Protein AF-A0A8N4L761-F1 (afdb_monomer_lite)

Sequence (391 aa):
MIVCNYKYKDKYMYHFHCSMVPTPDEPHQFLQIYFISSMVDQLNVRCNIQGTQQLKRRIIEQLQSFFHANNAVVNVFKRALERMPSDTHKFIIRADCTPIGEHVRRFNASTVNDVAAIIVGDPTKWRDIVVQRRSNIMPRVNETHRLYDALQYPIIYWQGQDGYDITLKMVDPVTDTIFTHLLLLLLVSINNLIDSIKSRAAMQCRYIEVFVRNNVPLLNEQQKQEYETLMQAVDNNTGGLFFLDASGATGKAIVISLILATIRSRCDIALALASSGIAATLLDGGRTAHSALKLRLNLNTIDTPTCNISRSSAMGKLLMQCKLIVWDECTMAHKKSLEVLNFTLKNLRRNNNIFDGLMILLAGDFRKTLPVIPRETPADELNACLKASSV

Secondary structure (DSSP, 8-state):
--S-EEEEETTEEEEE---SSPPTTPPP-GGGGGSSSSHHHHHHHHHTSTT-TTS-HHHHHHHHHHHHHH-HHHHHHHHHHHH--STT-EEEE-TTSPPTT--SSS---------EEEESSPPPPTT-EEEESS-S--PBPPTTSTTHHHHH-TTTTTT------TT-EEEPTTT--EEEHHHHHHHHHHHHHHHHHHHHHHHHHHHHHHHHHHHGGGS-HHHHHHHHHHHHHHHTT--EEEEEE--TTS-HHHHHHHHHHHHHHTT-EEEEEESSHHHHHTSTT-EEHHHHHT--S-GGG-SS---S--TTSHHHHHHHHEEEEEEETGGGS-HHHHHHHHHHHHHHHT--SGGGG-EEEEEE-TTT-PPP-TT--HHHHHHHSGGG---

pLDDT: mean 75.73, std 13.58, range [29.58, 95.5]

Foldseek 3Di:
DAFWDWDDDPNDTFTWGAACDDDPPDDQDGNVLLAPPDPVSSLVVVCPDPPNVPPDSVVSSVLSVLLVVAAPNSVQSNVVQVPDPDQQKKKKQDLPDDFDPDDPDDDDDDPDPGPIDIDHDDDDDPQIDIHTNHDPDTDTHDPQRQLPCCRVPCVVVVNSGGDDHQPDFDADPVPRDTDGVVVVVVVVVVVVVVVVVVVVLVVVLVVLVVLLVVCLVVDDPVLNVVLVVLVVCLVVLQADEAEAADDPPRCLLVSVQNSCSVCVNVVAQEAAEECDPVSQVSHDNGDHLCVLQVFDPCLPPDPQGARPDDCPDPSLVSLQRHQEYEYEQCQQAFLSSLVNQQVHQCVSNVHDPRSNSHHYYYYHHNVPDHHDDPPDDPVVSVCRGNVVHPD

Radius of gyration: 37.74 Å; chains: 1; bounding box: 96×52×82 Å

Structure (mmCIF, N/CA/C/O backbone):
data_AF-A0A8N4L761-F1
#
_entry.id   AF-A0A8N4L761-F1
#
loop_
_atom_site.group_PDB
_atom_site.id
_atom_site.type_symbol
_atom_site.label_atom_id
_atom_site.label_alt_id
_atom_site.label_comp_id
_atom_site.label_asym_id
_atom_site.label_entity_id
_atom_site.label_seq_id
_atom_site.pdbx_PDB_ins_code
_atom_site.Cartn_x
_atom_site.Cartn_y
_atom_site.Cartn_z
_atom_site.occupancy
_atom_site.B_iso_or_equiv
_atom_site.auth_seq_id
_atom_site.auth_comp_id
_atom_site.auth_asym_id
_atom_site.auth_atom_id
_atom_site.pdbx_PDB_model_num
ATOM 1 N N . MET A 1 1 ? 41.581 9.798 -32.853 1.00 45.69 1 MET A N 1
ATOM 2 C CA . MET A 1 1 ? 41.684 8.781 -31.808 1.00 45.69 1 MET A CA 1
ATOM 3 C C . MET A 1 1 ? 40.366 8.017 -31.807 1.00 45.69 1 MET A C 1
ATOM 5 O O . MET A 1 1 ? 39.391 8.574 -31.339 1.00 45.69 1 MET A O 1
ATOM 9 N N . ILE A 1 2 ? 40.195 7.019 -32.687 1.00 53.00 2 ILE A N 1
ATOM 10 C CA . ILE A 1 2 ? 40.454 5.573 -32.460 1.00 53.00 2 ILE A CA 1
ATOM 11 C C . ILE A 1 2 ? 39.492 5.080 -31.355 1.00 53.00 2 ILE A C 1
ATOM 13 O O . ILE A 1 2 ? 39.836 5.228 -30.203 1.00 53.00 2 ILE A O 1
ATOM 17 N N . VAL A 1 3 ? 38.270 4.571 -31.540 1.00 52.78 3 VAL A N 1
ATOM 18 C CA . VAL A 1 3 ? 37.641 3.800 -32.641 1.00 52.78 3 VAL A CA 1
ATOM 19 C C . VAL A 1 3 ? 36.113 3.983 -32.685 1.00 52.78 3 VAL A C 1
ATOM 21 O O . VAL A 1 3 ? 35.474 3.465 -33.594 1.00 52.78 3 VAL A O 1
ATOM 24 N N . CYS A 1 4 ? 35.487 4.702 -31.752 1.00 53.19 4 CYS A N 1
ATOM 25 C CA . CYS A 1 4 ? 34.028 4.647 -31.629 1.00 53.19 4 CYS A CA 1
ATOM 26 C C . CYS A 1 4 ? 33.322 5.941 -32.030 1.00 53.19 4 CYS A C 1
ATOM 28 O O . CYS A 1 4 ? 33.697 7.041 -31.629 1.00 53.19 4 CYS A O 1
ATOM 30 N N . ASN A 1 5 ? 32.247 5.760 -32.785 1.00 54.28 5 ASN A N 1
ATOM 31 C CA . ASN A 1 5 ? 31.173 6.717 -32.944 1.00 54.28 5 ASN A CA 1
ATOM 32 C C . ASN A 1 5 ? 30.267 6.711 -31.730 1.00 54.28 5 ASN A C 1
ATOM 34 O O . ASN A 1 5 ? 29.919 5.651 -31.209 1.00 54.28 5 ASN A O 1
ATOM 38 N N . TYR A 1 6 ? 29.809 7.901 -31.372 1.00 53.41 6 TYR A N 1
ATOM 39 C CA . TYR A 1 6 ? 28.785 8.100 -30.366 1.00 53.41 6 TYR A CA 1
ATOM 40 C C . TYR A 1 6 ? 27.486 8.402 -31.092 1.00 53.41 6 TYR A C 1
ATOM 42 O O . TYR A 1 6 ? 27.398 9.375 -31.841 1.00 53.41 6 TYR A O 1
ATOM 50 N N . LYS A 1 7 ? 26.470 7.567 -30.886 1.00 50.34 7 LYS A N 1
ATOM 51 C CA . LYS A 1 7 ? 25.112 7.897 -31.313 1.00 50.34 7 LYS A CA 1
ATOM 52 C C . LYS A 1 7 ? 24.269 8.123 -30.074 1.00 50.34 7 LYS A C 1
ATOM 54 O O . LYS A 1 7 ? 24.154 7.238 -29.227 1.00 50.34 7 LYS A O 1
ATOM 59 N N . TYR A 1 8 ? 23.687 9.312 -29.985 1.00 46.25 8 TYR A N 1
ATOM 60 C CA . TYR A 1 8 ? 22.714 9.622 -28.953 1.00 46.25 8 TYR A CA 1
ATOM 61 C C . TYR A 1 8 ? 21.367 9.031 -29.370 1.00 46.25 8 TYR A C 1
ATOM 63 O O . TYR A 1 8 ? 20.852 9.347 -30.445 1.00 46.25 8 TYR A O 1
ATOM 71 N N . LYS A 1 9 ? 20.818 8.132 -28.557 1.00 44.06 9 LYS A N 1
ATOM 72 C CA . LYS A 1 9 ? 19.493 7.550 -28.779 1.00 44.06 9 LYS A CA 1
ATOM 73 C C . LYS A 1 9 ? 18.812 7.386 -27.423 1.00 44.06 9 LYS A C 1
ATOM 75 O O . LYS A 1 9 ? 19.434 6.907 -26.484 1.00 44.06 9 LYS A O 1
ATOM 80 N N . ASP A 1 10 ? 17.564 7.829 -27.307 1.00 45.94 10 ASP A N 1
ATOM 81 C CA . ASP A 1 10 ? 16.734 7.632 -26.109 1.00 45.94 10 ASP A CA 1
ATOM 82 C C . ASP A 1 10 ? 17.380 8.106 -24.786 1.00 45.94 10 ASP A C 1
ATOM 84 O O . ASP A 1 10 ? 17.211 7.476 -23.749 1.00 45.94 10 ASP A O 1
ATOM 88 N N . LYS A 1 11 ? 18.110 9.235 -24.808 1.00 42.66 11 LYS A N 1
ATOM 89 C CA . LYS A 1 11 ? 18.871 9.813 -23.672 1.00 42.66 11 LYS A CA 1
ATOM 90 C C . LYS A 1 11 ? 20.122 9.039 -23.224 1.00 42.66 11 LYS A C 1
ATOM 92 O O . LYS A 1 11 ? 20.749 9.438 -22.244 1.00 42.66 11 LYS A O 1
ATOM 97 N N . TYR A 1 12 ? 20.536 8.006 -23.956 1.00 43.50 12 TYR A N 1
ATOM 98 C CA . TYR A 1 12 ? 21.760 7.248 -23.687 1.00 43.50 12 TYR A CA 1
ATOM 99 C C . TYR A 1 12 ? 22.780 7.402 -24.822 1.00 43.50 12 TYR A C 1
ATOM 101 O O . TYR A 1 12 ? 22.433 7.552 -25.999 1.00 43.50 12 TYR A O 1
ATOM 109 N N . MET A 1 13 ? 24.062 7.386 -24.451 1.00 55.41 13 MET A N 1
ATOM 110 C CA . MET A 1 13 ? 25.186 7.457 -25.379 1.00 55.41 13 MET A CA 1
ATOM 111 C C . MET A 1 13 ? 25.665 6.042 -25.690 1.00 55.41 13 MET A C 1
ATOM 113 O O . MET A 1 13 ? 26.119 5.330 -24.802 1.00 55.41 13 MET A O 1
ATOM 117 N N . TYR A 1 14 ? 25.563 5.637 -26.952 1.00 62.12 14 TYR A N 1
ATOM 118 C CA . TYR A 1 14 ? 25.973 4.308 -27.395 1.00 62.12 14 TYR A CA 1
ATOM 119 C C . TYR A 1 14 ? 27.232 4.378 -28.251 1.00 62.12 14 TYR A C 1
ATOM 121 O O . TYR A 1 14 ? 27.342 5.245 -29.122 1.00 62.12 14 TYR A O 1
ATOM 129 N N . HIS A 1 15 ? 28.135 3.418 -28.042 1.00 69.75 15 HIS A N 1
ATOM 130 C CA . HIS A 1 15 ? 29.368 3.280 -28.808 1.00 69.75 15 HIS A CA 1
ATOM 131 C C . HIS A 1 15 ? 29.185 2.317 -29.967 1.00 69.75 15 HIS A C 1
ATOM 133 O O . HIS A 1 15 ? 28.847 1.149 -29.781 1.00 69.75 15 HIS A O 1
ATOM 139 N N . PHE A 1 16 ? 29.453 2.803 -31.168 1.00 70.50 16 PHE A N 1
ATOM 140 C CA . PHE A 1 16 ? 29.418 2.025 -32.396 1.00 70.50 16 PHE A CA 1
ATOM 141 C C . PHE A 1 16 ? 30.752 2.141 -33.115 1.00 70.50 16 PHE A C 1
ATOM 143 O O . PHE A 1 16 ? 31.437 3.148 -32.982 1.00 70.50 16 PHE A O 1
ATOM 150 N N . HIS A 1 17 ? 31.098 1.161 -33.938 1.00 70.44 17 HIS A N 1
ATOM 151 C CA . HIS A 1 17 ? 32.223 1.293 -34.862 1.00 70.44 17 HIS A CA 1
ATOM 152 C C . HIS A 1 17 ? 31.761 1.041 -36.301 1.00 70.44 17 HIS A C 1
ATOM 154 O O . HIS A 1 17 ? 30.756 0.368 -36.532 1.00 70.44 17 HIS A O 1
ATOM 160 N N . CYS A 1 18 ? 32.447 1.654 -37.266 1.00 69.75 18 CYS A N 1
ATOM 161 C CA . CYS A 1 18 ? 32.168 1.481 -38.692 1.00 69.75 18 CYS A CA 1
ATOM 162 C C . CYS A 1 18 ? 33.034 0.365 -39.297 1.00 69.75 18 CYS A C 1
ATOM 164 O O . CYS A 1 18 ? 33.957 -0.139 -38.654 1.00 69.75 18 CYS A O 1
ATOM 166 N N . SER A 1 19 ? 32.762 0.014 -40.556 1.00 76.06 19 SER A N 1
ATOM 167 C CA . SER A 1 19 ? 33.630 -0.873 -41.332 1.00 76.06 19 SER A CA 1
ATOM 168 C C . SER A 1 19 ? 35.034 -0.291 -41.508 1.00 76.06 19 SER A C 1
ATOM 170 O O . SER A 1 19 ? 35.227 0.928 -41.482 1.00 76.06 19 SER A O 1
ATOM 172 N N . MET A 1 20 ? 36.013 -1.171 -41.723 1.00 74.50 20 MET A N 1
ATOM 173 C CA . MET A 1 20 ? 37.418 -0.786 -41.906 1.00 74.50 20 MET A CA 1
ATOM 174 C C . MET A 1 20 ? 37.689 -0.097 -43.246 1.00 74.50 20 MET A C 1
ATOM 176 O O . MET A 1 20 ? 38.601 0.720 -43.342 1.00 74.50 20 MET A O 1
ATOM 180 N N . VAL A 1 21 ? 36.898 -0.423 -44.270 1.00 77.69 21 VAL A N 1
ATOM 181 C CA . VAL A 1 21 ? 36.982 0.131 -45.625 1.00 77.69 21 VAL A CA 1
ATOM 182 C C . VAL A 1 21 ? 35.638 0.786 -45.967 1.00 77.69 21 VAL A C 1
ATOM 184 O O . VAL A 1 21 ? 34.594 0.219 -45.608 1.00 77.69 21 VAL A O 1
ATOM 187 N N . PRO A 1 22 ? 35.627 1.955 -46.637 1.00 75.19 22 PRO A N 1
ATOM 188 C CA . PRO A 1 22 ? 34.390 2.558 -47.123 1.00 75.19 22 PRO A CA 1
ATOM 189 C C . PRO A 1 22 ? 33.703 1.669 -48.167 1.00 75.19 22 PRO A C 1
ATOM 191 O O . PRO A 1 22 ? 34.326 0.802 -48.804 1.00 75.19 22 PRO A O 1
ATOM 194 N N . THR A 1 23 ? 32.401 1.885 -48.337 1.00 76.06 23 THR A N 1
ATOM 195 C CA . THR A 1 23 ? 31.693 1.363 -49.507 1.00 76.06 23 THR A CA 1
ATOM 196 C C . THR A 1 23 ? 32.191 2.097 -50.766 1.00 76.06 23 THR A C 1
ATOM 198 O O . THR A 1 23 ? 32.755 3.191 -50.654 1.00 76.06 23 THR A O 1
ATOM 201 N N . PRO A 1 24 ? 32.094 1.488 -51.964 1.00 73.69 24 PRO A N 1
ATOM 202 C CA . PRO A 1 24 ? 32.434 2.182 -53.204 1.00 73.69 24 PRO A CA 1
ATOM 203 C C . PRO A 1 24 ? 31.682 3.517 -53.300 1.00 73.69 24 PRO A C 1
ATOM 205 O O . PRO A 1 24 ? 30.498 3.569 -52.986 1.00 73.69 24 PRO A O 1
ATOM 208 N N . ASP A 1 25 ? 32.385 4.575 -53.707 1.00 72.62 25 ASP A N 1
ATOM 209 C CA . ASP A 1 25 ? 31.856 5.935 -53.906 1.00 72.62 25 ASP A CA 1
ATOM 210 C C . ASP A 1 25 ? 31.471 6.732 -52.638 1.00 72.62 25 ASP A C 1
ATOM 212 O O . ASP A 1 25 ? 31.035 7.880 -52.743 1.00 72.62 25 ASP A O 1
ATOM 216 N N . GLU A 1 26 ? 31.721 6.203 -51.432 1.00 75.00 26 GLU A N 1
ATOM 217 C CA . GLU A 1 26 ? 31.575 6.950 -50.174 1.00 75.00 26 GLU A CA 1
ATOM 218 C C . GLU A 1 26 ? 32.915 7.511 -49.648 1.00 75.00 26 GLU A C 1
ATOM 220 O O . GLU A 1 26 ? 33.962 6.859 -49.742 1.00 75.00 26 GLU A O 1
ATOM 225 N N . PRO A 1 27 ? 32.921 8.717 -49.042 1.00 72.00 27 PRO A N 1
ATOM 226 C CA . PRO A 1 27 ? 34.119 9.266 -48.417 1.00 72.00 27 PRO A CA 1
ATOM 227 C C . PRO A 1 27 ? 34.517 8.462 -47.170 1.00 72.00 27 PRO A C 1
ATOM 229 O O . PRO A 1 27 ? 33.673 7.924 -46.458 1.00 72.00 27 PRO A O 1
ATOM 232 N N . HIS A 1 28 ? 35.814 8.447 -46.854 1.00 74.56 28 HIS A N 1
ATOM 233 C CA . HIS A 1 28 ? 36.332 7.780 -45.658 1.00 74.56 28 HIS A CA 1
ATOM 234 C C . HIS A 1 28 ? 35.823 8.464 -44.385 1.00 74.56 28 HIS A C 1
ATOM 236 O O . HIS A 1 28 ? 36.022 9.666 -44.198 1.00 74.56 28 HIS A O 1
ATOM 242 N N . GLN A 1 29 ? 35.235 7.692 -43.473 1.00 70.38 29 GLN A N 1
ATOM 243 C CA . GLN A 1 29 ? 34.719 8.196 -42.201 1.00 70.38 29 GLN A CA 1
ATOM 244 C C . GLN A 1 29 ? 35.273 7.416 -41.002 1.00 70.38 29 GLN A C 1
ATOM 246 O O . GLN A 1 29 ? 35.603 6.232 -41.078 1.00 70.38 29 GLN A O 1
ATOM 251 N N . PHE A 1 30 ? 35.359 8.095 -39.857 1.00 72.06 30 PHE A N 1
ATOM 252 C CA . PHE A 1 30 ? 35.636 7.498 -38.546 1.00 72.06 30 PHE A CA 1
ATOM 253 C C . PHE A 1 30 ? 36.929 6.663 -38.493 1.00 72.06 30 PHE A C 1
ATOM 255 O O . PHE A 1 30 ? 38.025 7.216 -38.602 1.00 72.06 30 PHE A O 1
ATOM 262 N N . LEU A 1 31 ? 36.812 5.342 -38.307 1.00 70.31 31 LEU A N 1
ATOM 263 C CA . LEU A 1 31 ? 37.919 4.395 -38.218 1.00 70.31 31 LEU A CA 1
ATOM 264 C C . LEU A 1 31 ? 38.713 4.314 -39.528 1.00 70.31 31 LEU A C 1
ATOM 266 O O . LEU A 1 31 ? 39.931 4.163 -39.497 1.00 70.31 31 LEU A O 1
ATOM 270 N N . GLN A 1 32 ? 38.047 4.498 -40.668 1.00 73.88 32 GLN A N 1
ATOM 271 C CA . GLN A 1 32 ? 38.643 4.388 -42.003 1.00 73.88 32 GLN A CA 1
ATOM 272 C C . GLN A 1 32 ? 39.739 5.443 -42.216 1.00 73.88 32 GLN A C 1
ATOM 274 O O . GLN A 1 32 ? 40.747 5.176 -42.861 1.00 73.88 32 GLN A O 1
ATOM 279 N N . ILE A 1 33 ? 39.606 6.613 -41.575 1.00 73.12 33 ILE A N 1
ATOM 280 C CA . ILE A 1 33 ? 40.573 7.726 -41.619 1.00 73.12 33 ILE A CA 1
ATOM 281 C C . ILE A 1 33 ? 41.920 7.354 -40.955 1.00 73.12 33 ILE A C 1
ATOM 283 O O . ILE A 1 33 ? 42.927 8.047 -41.116 1.00 73.12 33 ILE A O 1
ATOM 287 N N . TYR A 1 34 ? 41.979 6.257 -40.196 1.00 69.56 34 TYR A N 1
ATOM 288 C CA . TYR A 1 34 ? 43.205 5.778 -39.541 1.00 69.56 34 TYR A CA 1
ATOM 289 C C . TYR A 1 34 ? 43.988 4.762 -40.369 1.00 69.56 34 TYR A C 1
ATOM 291 O O . TYR A 1 34 ? 45.125 4.445 -40.015 1.00 69.56 34 TYR A O 1
ATOM 299 N N . PHE A 1 35 ? 43.409 4.284 -41.473 1.00 68.81 35 PHE A N 1
ATOM 300 C CA . PHE A 1 35 ? 43.975 3.194 -42.266 1.00 68.81 35 PHE A CA 1
ATOM 301 C C . PHE A 1 35 ? 43.967 3.463 -43.782 1.00 68.81 35 PHE A C 1
ATOM 303 O O . PHE A 1 35 ? 44.146 2.536 -44.565 1.00 68.81 35 PHE A O 1
ATOM 310 N N . ILE A 1 36 ? 43.798 4.726 -44.201 1.00 69.50 36 ILE A N 1
ATOM 311 C CA . ILE A 1 36 ? 43.944 5.163 -45.606 1.00 69.50 36 ILE A CA 1
ATOM 312 C C . ILE A 1 36 ? 45.394 4.943 -46.079 1.00 69.50 36 ILE A C 1
ATOM 314 O O . ILE A 1 36 ? 46.319 5.023 -45.267 1.00 69.50 36 ILE A O 1
ATOM 318 N N . SER A 1 37 ? 45.567 4.694 -47.381 1.00 68.06 37 SER A N 1
ATOM 319 C CA . SER A 1 37 ? 46.814 4.394 -48.110 1.00 68.06 37 SER A CA 1
ATOM 320 C C . SER A 1 37 ? 48.106 4.956 -47.509 1.00 68.06 37 SER A C 1
ATOM 322 O O . SER A 1 37 ? 49.021 4.181 -47.238 1.00 68.06 37 SER A O 1
ATOM 324 N N . SER A 1 38 ? 48.212 6.272 -47.290 1.00 79.94 38 SER A N 1
ATOM 325 C CA . SER A 1 38 ? 49.424 6.891 -46.738 1.00 79.94 38 SER A CA 1
ATOM 326 C C . SER A 1 38 ? 49.161 7.666 -45.445 1.00 79.94 38 SER A C 1
ATOM 328 O O . SER A 1 38 ? 48.092 8.241 -45.238 1.00 79.94 38 SER A O 1
ATOM 330 N N . MET A 1 39 ? 50.173 7.743 -44.570 1.00 75.69 39 MET A N 1
ATOM 331 C CA . MET A 1 39 ? 50.102 8.557 -43.345 1.00 75.69 39 MET A CA 1
ATOM 332 C C . MET A 1 39 ? 49.834 10.040 -43.634 1.00 75.69 39 MET A C 1
ATOM 334 O O . MET A 1 39 ? 49.227 10.719 -42.806 1.00 75.69 39 MET A O 1
ATOM 338 N N . VAL A 1 40 ? 50.272 10.532 -44.795 1.00 80.31 40 VAL A N 1
ATOM 339 C CA . VAL A 1 40 ? 50.060 11.915 -45.237 1.00 80.31 40 VAL A CA 1
ATOM 340 C C . VAL A 1 40 ? 48.596 12.136 -45.615 1.00 80.31 40 VAL A C 1
ATOM 342 O O . VAL A 1 40 ? 48.010 13.135 -45.200 1.00 80.31 40 VAL A O 1
ATOM 345 N N . ASP A 1 41 ? 47.976 11.181 -46.312 1.00 80.62 41 ASP A N 1
ATOM 346 C CA . ASP A 1 41 ? 46.553 11.239 -46.670 1.00 80.62 41 ASP A CA 1
ATOM 347 C C . ASP A 1 41 ? 45.672 11.218 -45.420 1.00 80.62 41 ASP A C 1
ATOM 349 O O . ASP A 1 41 ? 44.753 12.025 -45.284 1.00 80.62 41 ASP A O 1
ATOM 353 N N . GLN A 1 42 ? 46.010 10.364 -44.450 1.00 81.62 42 GLN A N 1
ATOM 354 C CA . GLN A 1 42 ? 45.327 10.314 -43.156 1.00 81.62 42 GLN A CA 1
ATOM 355 C C . GLN A 1 42 ? 45.389 11.659 -42.417 1.00 81.62 42 GLN A C 1
ATOM 357 O O . GLN A 1 42 ? 44.380 12.112 -41.872 1.00 81.62 42 GLN A O 1
ATOM 362 N N . LEU A 1 43 ? 46.554 12.321 -42.411 1.00 80.38 43 LEU A N 1
ATOM 363 C CA . LEU A 1 43 ? 46.720 13.643 -41.799 1.00 80.38 43 LEU A CA 1
ATOM 364 C C . LEU A 1 43 ? 45.919 14.714 -42.531 1.00 80.38 43 LEU A C 1
ATOM 366 O O . LEU A 1 43 ? 45.239 15.507 -41.884 1.00 80.38 43 LEU A O 1
ATOM 370 N N . ASN A 1 44 ? 45.965 14.721 -43.863 1.00 82.19 44 ASN A N 1
ATOM 371 C CA . ASN A 1 44 ? 45.236 15.686 -44.680 1.00 82.19 44 ASN A CA 1
ATOM 372 C C . ASN A 1 44 ? 43.726 15.582 -44.447 1.00 82.19 44 ASN A C 1
ATOM 374 O O . ASN A 1 44 ? 43.074 16.598 -44.212 1.00 82.19 44 ASN A O 1
ATOM 378 N N . VAL A 1 45 ? 43.182 14.361 -44.417 1.00 79.31 45 VAL A N 1
ATOM 379 C CA . VAL A 1 45 ? 41.762 14.137 -44.119 1.00 79.31 45 VAL A CA 1
ATOM 380 C C . VAL A 1 45 ? 41.414 14.637 -42.715 1.00 79.31 45 VAL A C 1
ATOM 382 O O . VAL A 1 45 ? 40.420 15.340 -42.566 1.00 79.31 45 VAL A O 1
ATOM 385 N N . ARG A 1 46 ? 42.240 14.365 -41.691 1.00 77.19 46 ARG A N 1
ATOM 386 C CA . ARG A 1 46 ? 41.982 14.829 -40.310 1.00 77.19 46 ARG A CA 1
ATOM 387 C C . ARG A 1 46 ? 42.074 16.339 -40.142 1.00 77.19 46 ARG A C 1
ATOM 389 O O . ARG A 1 46 ? 41.323 16.890 -39.347 1.00 77.19 46 ARG A O 1
ATOM 396 N N . CYS A 1 47 ? 42.973 17.003 -40.862 1.00 77.94 47 CYS A N 1
ATOM 397 C CA . CYS A 1 47 ? 43.067 18.461 -40.845 1.00 77.94 47 CYS A CA 1
ATOM 398 C C . CYS A 1 47 ? 41.841 19.132 -41.483 1.00 77.94 47 CYS A C 1
ATOM 400 O O . CYS A 1 47 ? 41.491 20.240 -41.082 1.00 77.94 47 CYS A O 1
ATOM 402 N N . ASN A 1 48 ? 41.178 18.450 -42.420 1.00 75.44 48 ASN A N 1
ATOM 403 C CA . ASN A 1 48 ? 40.041 18.969 -43.180 1.00 75.44 48 ASN A CA 1
ATOM 404 C C . ASN A 1 48 ? 38.666 18.673 -42.545 1.00 75.44 48 ASN A C 1
ATOM 406 O O . ASN A 1 48 ? 37.641 19.014 -43.135 1.00 75.44 48 ASN A O 1
ATOM 410 N N . ILE A 1 49 ? 38.609 18.062 -41.355 1.00 74.38 49 ILE A N 1
ATOM 411 C CA . ILE A 1 49 ? 37.348 17.815 -40.637 1.00 74.38 49 ILE A CA 1
ATOM 412 C C . ILE A 1 49 ? 36.762 19.152 -40.136 1.00 74.38 49 ILE A C 1
ATOM 414 O O . ILE A 1 49 ? 37.473 20.030 -39.642 1.00 74.38 49 ILE A O 1
ATOM 418 N N . GLN A 1 50 ? 35.442 19.336 -40.245 1.00 62.34 50 GLN A N 1
ATOM 419 C CA . GLN A 1 50 ? 34.778 20.519 -39.682 1.00 62.34 50 GLN A CA 1
ATOM 420 C C . GLN A 1 50 ? 35.042 20.619 -38.169 1.00 62.34 50 GLN A C 1
ATOM 422 O O . GLN A 1 50 ? 34.833 19.665 -37.426 1.00 62.34 50 GLN A O 1
ATOM 427 N N . GLY A 1 51 ? 35.511 21.785 -37.714 1.00 63.66 51 GLY A N 1
ATOM 428 C CA . GLY A 1 51 ? 35.860 22.034 -36.310 1.00 63.66 51 GLY A CA 1
ATOM 429 C C . GLY A 1 51 ? 37.337 21.823 -35.950 1.00 63.66 51 GLY A C 1
ATOM 430 O O . GLY A 1 51 ? 37.754 22.258 -34.881 1.00 63.66 51 GLY A O 1
ATOM 431 N N . THR A 1 52 ? 38.167 21.251 -36.833 1.00 63.69 52 THR A N 1
ATOM 432 C CA . THR A 1 52 ? 39.619 21.089 -36.587 1.00 63.69 52 THR A CA 1
ATOM 433 C C . THR A 1 52 ? 40.481 22.209 -37.177 1.00 63.69 52 THR A C 1
ATOM 435 O O . THR A 1 52 ? 41.699 22.178 -37.036 1.00 63.69 52 THR A O 1
ATOM 438 N N . GLN A 1 53 ? 39.873 23.225 -37.798 1.00 65.62 53 GLN A N 1
ATOM 439 C CA . GLN A 1 53 ? 40.562 24.318 -38.508 1.00 65.62 53 GLN A CA 1
ATOM 440 C C . GLN A 1 53 ? 41.477 25.171 -37.607 1.00 65.62 53 GLN A C 1
ATOM 442 O O . GLN A 1 53 ? 42.438 25.762 -38.086 1.00 65.62 53 GLN A O 1
ATOM 447 N N . GLN A 1 54 ? 41.203 25.215 -36.298 1.00 65.50 54 GLN A N 1
ATOM 448 C CA . GLN A 1 54 ? 42.021 25.926 -35.305 1.00 65.50 54 GLN A CA 1
ATOM 449 C C . GLN A 1 54 ? 43.164 25.067 -34.729 1.00 65.50 54 GLN A C 1
ATOM 451 O O . GLN A 1 54 ? 44.034 25.579 -34.022 1.00 65.50 54 GLN A O 1
ATOM 456 N N . LEU A 1 55 ? 43.183 23.757 -35.006 1.00 70.19 55 LEU A N 1
ATOM 457 C CA . LEU A 1 55 ? 44.203 22.846 -34.492 1.00 70.19 55 LEU A CA 1
ATOM 458 C C . LEU A 1 55 ? 45.463 22.921 -35.355 1.00 70.19 55 LEU A C 1
ATOM 460 O O . LEU A 1 55 ? 45.430 22.771 -36.576 1.00 70.19 55 LEU A O 1
ATOM 464 N N . LYS A 1 56 ? 46.619 23.102 -34.711 1.00 81.31 56 LYS A N 1
ATOM 465 C CA . LYS A 1 56 ? 47.906 23.130 -35.412 1.00 81.31 56 LYS A CA 1
ATOM 466 C C . LYS A 1 56 ? 48.182 21.759 -36.031 1.00 81.31 56 LYS A C 1
ATOM 468 O O . LYS A 1 56 ? 48.333 20.779 -35.302 1.00 81.31 56 LYS A O 1
ATOM 473 N N . ARG A 1 57 ? 48.353 21.709 -37.359 1.00 83.12 57 ARG A N 1
ATOM 474 C CA . ARG A 1 57 ? 48.717 20.498 -38.129 1.00 83.12 57 ARG A CA 1
ATOM 475 C C . ARG A 1 57 ? 49.841 19.689 -37.469 1.00 83.12 57 ARG A C 1
ATOM 477 O O . ARG A 1 57 ? 49.725 18.476 -37.334 1.00 83.12 57 ARG A O 1
ATOM 484 N N . ARG A 1 58 ? 50.872 20.378 -36.968 1.00 81.75 58 ARG A N 1
ATOM 485 C CA . ARG A 1 58 ? 52.019 19.780 -36.266 1.00 81.75 58 ARG A CA 1
ATOM 486 C C . ARG A 1 58 ? 51.627 18.942 -35.038 1.00 81.75 58 ARG A C 1
ATOM 488 O O . ARG A 1 58 ? 52.257 17.926 -34.779 1.00 81.75 58 ARG A O 1
ATOM 495 N N . ILE A 1 59 ? 50.595 19.337 -34.288 1.00 81.94 59 ILE A N 1
ATOM 496 C CA . ILE A 1 59 ? 50.133 18.597 -33.099 1.00 81.94 59 ILE A CA 1
ATOM 497 C C . ILE A 1 59 ? 49.431 17.302 -33.521 1.00 81.94 59 ILE A C 1
ATOM 499 O O . ILE A 1 59 ? 49.671 16.247 -32.940 1.00 81.94 59 ILE A O 1
ATOM 503 N N . ILE A 1 60 ? 48.593 17.368 -34.559 1.00 81.69 60 ILE A N 1
ATOM 504 C CA . ILE A 1 60 ? 47.881 16.199 -35.098 1.00 81.69 60 ILE A CA 1
ATOM 505 C C . ILE A 1 60 ? 48.885 15.171 -35.635 1.00 81.69 60 ILE A C 1
ATOM 507 O O . ILE A 1 60 ? 48.739 13.976 -35.384 1.00 81.69 60 ILE A O 1
ATOM 511 N N . GLU A 1 61 ? 49.926 15.642 -36.319 1.00 84.50 61 GLU A N 1
ATOM 512 C CA . GLU A 1 61 ? 51.036 14.822 -36.802 1.00 84.50 61 GLU A CA 1
ATOM 513 C C . GLU A 1 61 ? 51.805 14.144 -35.662 1.00 84.50 61 GLU A C 1
ATOM 515 O O . GLU A 1 61 ? 51.992 12.928 -35.687 1.00 84.50 61 GLU A O 1
ATOM 520 N N . GLN A 1 62 ? 52.181 14.892 -34.620 1.00 84.19 62 GLN A N 1
ATOM 521 C CA . GLN A 1 62 ? 52.876 14.334 -33.455 1.00 84.19 62 GLN A CA 1
ATOM 522 C C . GLN A 1 62 ? 52.037 13.281 -32.724 1.00 84.19 62 GLN A C 1
ATOM 524 O O . GLN A 1 62 ? 52.550 12.210 -32.402 1.00 84.19 62 GLN A O 1
ATOM 529 N N . LEU A 1 63 ? 50.745 13.544 -32.504 1.00 82.94 63 LEU A N 1
ATOM 530 C CA . LEU A 1 63 ? 49.834 12.587 -31.873 1.00 82.94 63 LEU A CA 1
ATOM 531 C C . LEU A 1 63 ? 49.629 11.339 -32.736 1.00 82.94 63 LEU A C 1
ATOM 533 O O . LEU A 1 63 ? 49.615 10.229 -32.209 1.00 82.94 63 LEU A O 1
ATOM 537 N N . GLN A 1 64 ? 49.501 11.495 -34.056 1.00 83.62 64 GLN A N 1
ATOM 538 C CA . GLN A 1 64 ? 49.402 10.364 -34.977 1.00 83.62 64 GLN A CA 1
ATOM 539 C C . GLN A 1 64 ? 50.637 9.463 -34.873 1.00 83.62 64 GLN A C 1
ATOM 541 O O . GLN A 1 64 ? 50.495 8.256 -34.672 1.00 83.62 64 GLN A O 1
ATOM 546 N N . SER A 1 65 ? 51.834 10.040 -34.978 1.00 85.12 65 SER A N 1
ATOM 547 C CA . SER A 1 65 ? 53.092 9.296 -34.870 1.00 85.12 65 SER A CA 1
ATOM 548 C C . SER A 1 65 ? 53.231 8.620 -33.505 1.00 85.12 65 SER A C 1
ATOM 550 O O . SER A 1 65 ? 53.594 7.447 -33.431 1.00 85.12 65 SER A O 1
ATOM 552 N N . PHE A 1 66 ? 52.858 9.319 -32.431 1.00 85.88 66 PHE A N 1
ATOM 553 C CA . PHE A 1 66 ? 52.877 8.784 -31.074 1.00 85.88 66 PHE A CA 1
ATOM 554 C C . PHE A 1 66 ? 51.958 7.566 -30.909 1.00 85.88 66 PHE A C 1
ATOM 556 O O . PHE A 1 66 ? 52.412 6.527 -30.432 1.00 85.88 66 PHE A O 1
ATOM 563 N N . PHE A 1 67 ? 50.695 7.645 -31.338 1.00 81.88 67 PHE A N 1
ATOM 564 C CA . PHE A 1 67 ? 49.769 6.516 -31.215 1.00 81.88 67 PHE A CA 1
ATOM 565 C C . PHE A 1 67 ? 50.143 5.347 -32.125 1.00 81.88 67 PHE A C 1
ATOM 567 O O . PHE A 1 67 ? 50.006 4.201 -31.712 1.00 81.88 67 PHE A O 1
ATOM 574 N N . HIS A 1 68 ? 50.654 5.596 -33.332 1.00 81.00 68 HIS A N 1
ATOM 575 C CA . HIS A 1 68 ? 51.129 4.508 -34.189 1.00 81.00 68 HIS A CA 1
ATOM 576 C C . HIS A 1 68 ? 52.334 3.767 -33.610 1.00 81.00 68 HIS A C 1
ATOM 578 O O . HIS A 1 68 ? 52.456 2.569 -33.843 1.00 81.00 68 HIS A O 1
ATOM 584 N N . ALA A 1 69 ? 53.203 4.454 -32.868 1.00 83.75 69 ALA A N 1
ATOM 585 C CA . ALA A 1 69 ? 54.351 3.825 -32.227 1.00 83.75 69 ALA A CA 1
ATOM 586 C C . ALA A 1 69 ? 53.977 3.087 -30.930 1.00 83.75 69 ALA A C 1
ATOM 588 O O . ALA A 1 69 ? 54.553 2.043 -30.643 1.00 83.75 69 ALA A O 1
ATOM 589 N N . ASN A 1 70 ? 53.019 3.613 -30.157 1.00 80.38 70 ASN A N 1
ATOM 590 C CA . ASN A 1 70 ? 52.834 3.206 -28.758 1.00 80.38 70 ASN A CA 1
ATOM 591 C C . ASN A 1 70 ? 51.488 2.542 -28.433 1.00 80.38 70 ASN A C 1
ATOM 593 O O . ASN A 1 70 ? 51.364 1.934 -27.375 1.00 80.38 70 ASN A O 1
ATOM 597 N N . ASN A 1 71 ? 50.468 2.657 -29.288 1.00 80.69 71 ASN A N 1
ATOM 598 C CA . ASN A 1 71 ? 49.131 2.158 -28.969 1.00 80.69 71 ASN A CA 1
ATOM 599 C C . ASN A 1 71 ? 48.914 0.740 -29.513 1.00 80.69 71 ASN A C 1
ATOM 601 O O . ASN A 1 71 ? 48.873 0.522 -30.728 1.00 80.69 71 ASN A O 1
ATOM 605 N N . ALA A 1 72 ? 48.727 -0.227 -28.614 1.00 77.31 72 ALA A N 1
ATOM 606 C CA . ALA A 1 72 ? 48.534 -1.626 -28.981 1.00 77.31 72 ALA A CA 1
ATOM 607 C C . ALA A 1 72 ? 47.271 -1.839 -29.827 1.00 77.31 72 ALA A C 1
ATOM 609 O O . ALA A 1 72 ? 47.303 -2.566 -30.819 1.00 77.31 72 ALA A O 1
ATOM 610 N N . VAL A 1 73 ? 46.179 -1.143 -29.504 1.00 76.94 73 VAL A N 1
ATOM 611 C CA . VAL A 1 73 ? 44.908 -1.274 -30.225 1.00 76.94 73 VAL A CA 1
ATOM 612 C C . VAL A 1 73 ? 45.048 -0.810 -31.678 1.00 76.94 73 VAL A C 1
ATOM 614 O O . VAL A 1 73 ? 44.590 -1.496 -32.588 1.00 76.94 73 VAL A O 1
ATOM 617 N N . VAL A 1 74 ? 45.759 0.293 -31.937 1.00 78.06 74 VAL A N 1
ATOM 618 C CA . VAL A 1 74 ? 46.056 0.752 -33.309 1.00 78.06 74 VAL A CA 1
ATOM 619 C C . VAL A 1 74 ? 46.772 -0.327 -34.123 1.00 78.06 74 VAL A C 1
ATOM 621 O O . VAL A 1 74 ? 46.434 -0.542 -35.288 1.00 78.06 74 VAL A O 1
ATOM 624 N N . A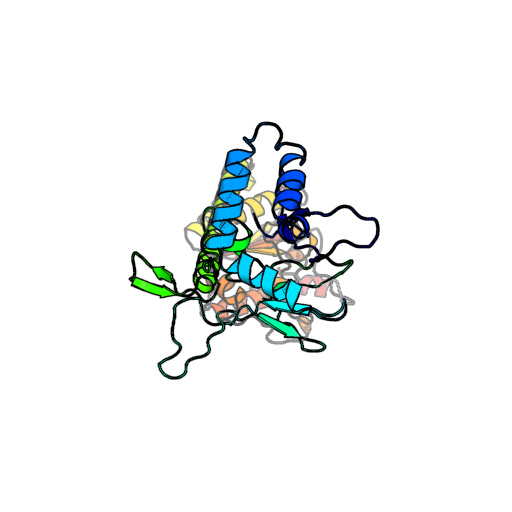SN A 1 75 ? 47.731 -1.024 -33.515 1.00 77.25 75 ASN A N 1
ATOM 625 C CA . ASN A 1 75 ? 48.478 -2.093 -34.176 1.00 77.25 75 ASN A CA 1
ATOM 626 C C . ASN A 1 75 ? 47.597 -3.313 -34.471 1.00 77.25 75 ASN A C 1
ATOM 628 O O . ASN A 1 75 ? 47.678 -3.864 -35.570 1.00 77.25 75 ASN A O 1
ATOM 632 N N . VAL A 1 76 ? 46.707 -3.674 -33.544 1.00 77.38 76 VAL A N 1
ATOM 633 C CA . VAL A 1 76 ? 45.715 -4.746 -33.717 1.00 77.38 76 VAL A CA 1
ATOM 634 C C . VAL A 1 76 ? 44.812 -4.458 -34.924 1.00 77.38 76 VAL A C 1
ATOM 636 O O . VAL A 1 76 ? 44.662 -5.314 -35.794 1.00 77.38 76 VAL A O 1
ATOM 639 N N . PHE A 1 77 ? 44.278 -3.237 -35.049 1.00 77.69 77 PHE A N 1
ATOM 640 C CA . PHE A 1 77 ? 43.433 -2.854 -36.189 1.00 77.69 77 PHE A CA 1
ATOM 641 C C . PHE A 1 77 ? 44.192 -2.793 -37.528 1.00 77.69 77 PHE A C 1
ATOM 643 O O . PHE A 1 77 ? 43.639 -3.198 -38.551 1.00 77.69 77 PHE A O 1
ATOM 650 N N . LYS A 1 78 ? 45.457 -2.341 -37.549 1.00 76.38 78 LYS A N 1
ATOM 651 C CA . LYS A 1 78 ? 46.286 -2.370 -38.773 1.00 76.38 78 LYS A CA 1
ATOM 652 C C . LYS A 1 78 ? 46.506 -3.793 -39.273 1.00 76.38 78 LYS A C 1
ATOM 654 O O . LYS A 1 78 ? 46.235 -4.091 -40.433 1.00 76.38 78 LYS A O 1
ATOM 659 N N . ARG A 1 79 ? 46.936 -4.678 -38.371 1.00 75.88 79 ARG A N 1
ATOM 660 C CA . ARG A 1 79 ? 47.171 -6.094 -38.682 1.00 75.88 79 ARG A CA 1
ATOM 661 C C . ARG A 1 79 ? 45.883 -6.789 -39.121 1.00 75.88 79 ARG A C 1
ATOM 663 O O . ARG A 1 79 ? 45.926 -7.633 -40.010 1.00 75.88 79 ARG A O 1
ATOM 670 N N . ALA A 1 80 ? 44.740 -6.417 -38.539 1.00 75.31 80 ALA A N 1
ATOM 671 C CA . ALA A 1 80 ? 43.431 -6.902 -38.969 1.00 75.31 80 ALA A CA 1
ATOM 672 C C . ALA A 1 80 ? 43.164 -6.585 -40.444 1.00 75.31 80 ALA A C 1
ATOM 674 O O . ALA A 1 80 ? 42.784 -7.472 -41.204 1.00 75.31 80 ALA A O 1
ATOM 675 N N . LEU A 1 81 ? 43.387 -5.331 -40.851 1.00 74.50 81 LEU A N 1
ATOM 676 C CA . LEU A 1 81 ? 43.128 -4.883 -42.216 1.00 74.50 81 LEU A CA 1
ATOM 677 C C . LEU A 1 81 ? 44.030 -5.586 -43.238 1.00 74.50 81 LEU A C 1
ATOM 679 O O . LEU A 1 81 ? 43.542 -6.021 -44.278 1.00 74.50 81 LEU A O 1
ATOM 683 N N . GLU A 1 82 ? 45.319 -5.734 -42.926 1.00 76.62 82 GLU A N 1
ATOM 684 C CA . GLU A 1 82 ? 46.292 -6.421 -43.789 1.00 76.62 82 GLU A CA 1
ATOM 685 C C . GLU A 1 82 ? 45.949 -7.900 -44.000 1.00 76.62 82 GLU A C 1
ATOM 687 O O . GLU A 1 82 ? 46.211 -8.462 -45.062 1.00 76.62 82 GLU A O 1
ATOM 692 N N . ARG A 1 83 ? 45.347 -8.540 -42.993 1.00 73.88 83 ARG A N 1
ATOM 693 C CA . ARG A 1 83 ? 45.081 -9.981 -42.985 1.00 73.88 83 ARG A CA 1
ATOM 694 C C . ARG A 1 83 ? 43.659 -10.369 -43.412 1.00 73.88 83 ARG A C 1
ATOM 696 O O . ARG A 1 83 ? 43.376 -11.560 -43.483 1.00 73.88 83 ARG A O 1
ATOM 703 N N . MET A 1 84 ? 42.761 -9.421 -43.694 1.00 77.12 84 MET A N 1
ATOM 704 C CA . MET A 1 84 ? 41.411 -9.704 -44.211 1.00 77.12 84 MET A CA 1
ATOM 705 C C . MET A 1 84 ? 41.406 -9.740 -45.750 1.00 77.12 84 MET A C 1
ATOM 707 O O . MET A 1 84 ? 41.406 -8.671 -46.358 1.00 77.12 84 MET A O 1
ATOM 711 N N . PRO A 1 85 ? 41.325 -10.905 -46.418 1.00 74.31 85 PRO A N 1
ATOM 712 C CA . PRO A 1 85 ? 41.403 -10.973 -47.880 1.00 74.31 85 PRO A CA 1
ATOM 713 C C . PRO A 1 85 ? 40.094 -10.587 -48.595 1.00 74.31 85 PRO A C 1
ATOM 715 O O . PRO A 1 85 ? 40.135 -10.175 -49.750 1.00 74.31 85 PRO A O 1
ATOM 718 N N . SER A 1 86 ? 38.932 -10.696 -47.937 1.00 79.62 86 SER A N 1
ATOM 719 C CA . SER A 1 86 ? 37.619 -10.412 -48.539 1.00 79.62 86 SER A CA 1
ATOM 720 C C . SER A 1 86 ? 36.606 -9.857 -47.530 1.00 79.62 86 SER A C 1
ATOM 722 O O . SER A 1 86 ? 36.823 -9.911 -46.318 1.00 79.62 86 SER A O 1
ATOM 724 N N . ASP A 1 87 ? 35.468 -9.366 -48.031 1.00 80.50 87 ASP A N 1
ATOM 725 C CA . ASP A 1 87 ? 34.397 -8.763 -47.221 1.00 80.50 87 ASP A CA 1
ATOM 726 C C . ASP A 1 87 ? 33.617 -9.776 -46.361 1.00 80.50 87 ASP A C 1
ATOM 728 O O . ASP A 1 87 ? 32.907 -9.394 -45.432 1.00 80.50 87 ASP A O 1
ATOM 732 N N . THR A 1 88 ? 33.783 -11.079 -46.614 1.00 77.00 88 THR A N 1
ATOM 733 C CA . THR A 1 88 ? 33.159 -12.151 -45.821 1.00 77.00 88 THR A CA 1
ATOM 734 C C . THR A 1 88 ? 33.897 -12.445 -44.513 1.00 77.00 88 THR A C 1
ATOM 736 O O . THR A 1 88 ? 33.336 -13.092 -43.628 1.00 77.00 88 THR A O 1
ATOM 739 N N . HIS A 1 89 ? 35.132 -11.960 -44.362 1.00 79.19 89 HIS A N 1
ATOM 740 C CA . HIS A 1 89 ? 35.941 -12.185 -43.169 1.00 79.19 89 HIS A CA 1
ATOM 741 C C . HIS A 1 89 ? 35.584 -11.190 -42.064 1.00 79.19 89 HIS A C 1
ATOM 743 O O . HIS A 1 89 ? 35.454 -9.984 -42.295 1.00 79.19 89 HIS A O 1
ATOM 749 N N . LYS A 1 90 ? 35.463 -11.700 -40.835 1.00 78.38 90 LYS A N 1
ATOM 750 C CA . LYS A 1 90 ? 35.313 -10.880 -39.630 1.00 78.38 90 LYS A CA 1
ATOM 751 C C . LYS A 1 90 ? 36.557 -11.013 -38.769 1.00 78.38 90 LYS A C 1
ATOM 753 O O . LYS A 1 90 ? 37.160 -12.080 -38.701 1.00 78.38 90 LYS A O 1
ATOM 758 N N . PHE A 1 91 ? 36.911 -9.939 -38.088 1.00 79.94 91 PHE A N 1
ATOM 759 C CA . PHE A 1 91 ? 37.965 -9.911 -37.089 1.00 79.94 91 PHE A CA 1
ATOM 760 C C . PHE A 1 91 ? 37.339 -9.678 -35.729 1.00 79.94 91 PHE A C 1
ATOM 762 O O . PHE A 1 91 ? 36.585 -8.725 -35.547 1.00 79.94 91 PHE A O 1
ATOM 769 N N . ILE A 1 92 ? 37.609 -10.576 -34.793 1.00 76.81 92 ILE A N 1
ATOM 770 C CA . ILE A 1 92 ? 36.973 -10.572 -33.482 1.00 76.81 92 ILE A CA 1
ATOM 771 C C . ILE A 1 92 ? 38.048 -10.312 -32.438 1.00 76.81 92 ILE A C 1
ATOM 773 O O . ILE A 1 92 ? 38.977 -11.108 -32.288 1.00 76.81 92 ILE A O 1
ATOM 777 N N . ILE A 1 93 ? 37.891 -9.209 -31.710 1.00 79.00 93 ILE A N 1
ATOM 778 C CA . ILE A 1 93 ? 38.638 -8.940 -30.486 1.00 79.00 93 ILE A CA 1
ATOM 779 C C . ILE A 1 93 ? 37.815 -9.526 -29.345 1.00 79.00 93 ILE A C 1
ATOM 781 O O . ILE A 1 93 ? 36.690 -9.092 -29.082 1.00 79.00 93 ILE A O 1
ATOM 785 N N . ARG A 1 94 ? 38.351 -10.574 -28.727 1.00 77.81 94 ARG A N 1
ATOM 786 C CA . ARG A 1 94 ? 37.641 -11.350 -27.715 1.00 77.81 94 ARG A CA 1
ATOM 787 C C . ARG A 1 94 ? 37.810 -10.729 -26.331 1.00 77.81 94 ARG A C 1
ATOM 789 O O . ARG A 1 94 ? 38.915 -10.378 -25.920 1.00 77.81 94 ARG A O 1
ATOM 796 N N . ALA A 1 95 ? 36.708 -10.645 -25.588 1.00 70.62 95 ALA A N 1
ATOM 797 C CA . ALA A 1 95 ? 36.701 -10.024 -24.263 1.00 70.62 95 ALA A CA 1
ATOM 798 C C . ALA A 1 95 ? 37.354 -10.890 -23.167 1.00 70.62 95 ALA A C 1
ATOM 800 O O . ALA A 1 95 ? 37.616 -10.390 -22.075 1.00 70.62 95 ALA A O 1
ATOM 801 N N . ASP A 1 96 ? 37.597 -12.179 -23.418 1.00 65.00 96 ASP A N 1
ATOM 802 C CA . ASP A 1 96 ? 38.116 -13.167 -22.458 1.00 65.00 96 ASP A CA 1
ATOM 803 C C . ASP A 1 96 ? 39.614 -13.476 -22.620 1.00 65.00 96 ASP A C 1
ATOM 805 O O . ASP A 1 96 ? 40.145 -14.363 -21.956 1.00 65.00 96 ASP A O 1
ATOM 809 N N . CYS A 1 97 ? 40.315 -12.732 -23.471 1.00 61.00 97 CYS A N 1
ATOM 810 C CA . CYS A 1 97 ? 41.728 -12.956 -23.748 1.00 61.00 97 CYS A CA 1
ATOM 811 C C . CYS A 1 97 ? 42.659 -12.367 -22.685 1.00 61.00 97 CYS A C 1
ATOM 813 O O . CYS A 1 97 ? 42.310 -11.416 -21.995 1.00 61.00 97 CYS A O 1
ATOM 815 N N . THR A 1 98 ? 43.843 -12.943 -22.505 1.00 55.19 98 THR A N 1
ATOM 816 C CA . THR A 1 98 ? 44.780 -12.522 -21.454 1.00 55.19 98 THR A CA 1
ATOM 817 C C . THR A 1 98 ? 45.293 -11.089 -21.691 1.00 55.19 98 THR A C 1
ATOM 819 O O . THR A 1 98 ? 45.617 -10.774 -22.839 1.00 55.19 98 THR A O 1
ATOM 822 N N . PRO A 1 99 ? 45.375 -10.220 -20.660 1.00 50.38 99 PRO A N 1
ATOM 823 C CA . PRO A 1 99 ? 45.861 -8.845 -20.803 1.00 50.38 99 PRO A CA 1
ATOM 824 C C . PRO A 1 99 ? 47.306 -8.754 -21.307 1.00 50.38 99 PRO A C 1
ATOM 826 O O . PRO A 1 99 ? 48.120 -9.662 -21.118 1.00 50.38 99 PRO A O 1
ATOM 829 N N . ILE A 1 100 ? 47.641 -7.610 -21.905 1.00 46.47 100 ILE A N 1
ATOM 830 C CA . ILE A 1 100 ? 49.000 -7.284 -22.351 1.00 46.47 100 ILE A CA 1
ATOM 831 C C . ILE A 1 100 ? 49.918 -7.196 -21.123 1.00 46.47 100 ILE A C 1
ATOM 833 O O . ILE A 1 100 ? 49.769 -6.297 -20.302 1.00 46.47 100 ILE A O 1
ATOM 837 N N . GLY A 1 101 ? 50.883 -8.116 -21.022 1.00 50.03 101 GLY A N 1
ATOM 838 C CA . GLY A 1 101 ? 51.931 -8.095 -19.992 1.00 50.03 101 GLY A CA 1
ATOM 839 C C . GLY A 1 101 ? 51.792 -9.113 -18.854 1.00 50.03 101 GLY A C 1
ATOM 840 O O . GLY A 1 101 ? 52.693 -9.181 -18.022 1.00 50.03 101 GLY A O 1
ATOM 841 N N . GLU A 1 102 ? 50.749 -9.949 -18.824 1.00 46.47 102 GLU A N 1
ATOM 842 C CA . GLU A 1 102 ? 50.594 -10.989 -17.791 1.00 46.47 102 GLU A CA 1
ATOM 843 C C . GLU A 1 102 ? 50.698 -12.423 -18.348 1.00 46.47 102 GLU A C 1
AT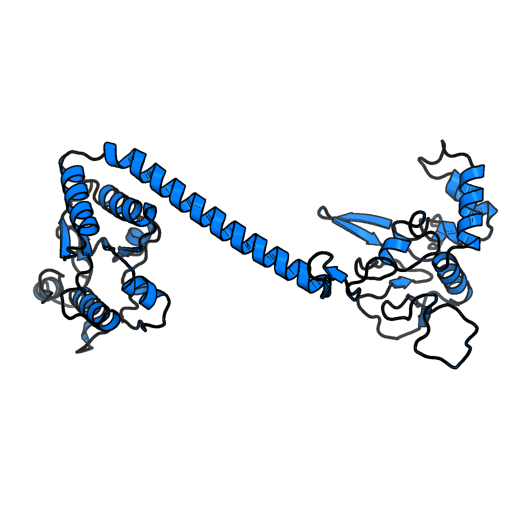OM 845 O O . GLU A 1 102 ? 50.125 -12.766 -19.382 1.00 46.47 102 GLU A O 1
ATOM 850 N N . HIS A 1 103 ? 51.441 -13.290 -17.643 1.00 42.00 103 HIS A N 1
ATOM 851 C CA . HIS A 1 103 ? 51.697 -14.689 -18.017 1.00 42.00 103 HIS A CA 1
ATOM 852 C C . HIS A 1 103 ? 50.745 -15.645 -17.272 1.00 42.00 103 HIS A C 1
ATOM 854 O O . HIS A 1 103 ? 50.696 -15.638 -16.043 1.00 42.00 103 HIS A O 1
ATOM 860 N N . VAL A 1 104 ? 50.087 -16.572 -17.982 1.00 47.09 104 VAL A N 1
ATOM 861 C CA . VAL A 1 104 ? 49.150 -17.595 -17.436 1.00 47.09 104 VAL A CA 1
ATOM 862 C C . VAL A 1 104 ? 49.884 -18.765 -16.733 1.00 47.09 104 VAL A C 1
ATOM 864 O O . VAL A 1 104 ? 49.423 -19.896 -16.712 1.00 47.09 104 VAL A O 1
ATOM 867 N N . ARG A 1 105 ? 51.026 -18.492 -16.086 1.00 35.34 105 ARG A N 1
ATOM 868 C CA . ARG A 1 105 ? 52.106 -19.435 -15.702 1.00 35.34 105 ARG A CA 1
ATOM 869 C C . ARG A 1 105 ? 53.012 -19.810 -16.896 1.00 35.34 105 ARG A C 1
ATOM 871 O O . ARG A 1 105 ? 52.591 -19.820 -18.046 1.00 35.34 105 ARG A O 1
ATOM 878 N N . ARG A 1 106 ? 54.311 -19.955 -16.603 1.00 34.69 106 ARG A N 1
ATOM 879 C CA . ARG A 1 106 ? 55.463 -20.026 -17.532 1.00 34.69 106 ARG A CA 1
ATOM 880 C C . ARG A 1 106 ? 55.388 -21.152 -18.584 1.00 34.69 106 ARG A C 1
ATOM 882 O O . ARG A 1 106 ? 54.834 -22.206 -18.308 1.00 34.69 106 ARG A O 1
ATOM 889 N N . PHE A 1 107 ? 56.128 -20.925 -19.682 1.00 33.16 107 PHE A N 1
ATOM 890 C CA . PHE A 1 107 ? 56.516 -21.822 -20.794 1.00 33.16 107 PHE A CA 1
ATOM 891 C C . PHE A 1 107 ? 55.531 -21.975 -21.963 1.00 33.16 107 PHE A C 1
ATOM 893 O O . PHE A 1 107 ? 54.784 -22.939 -22.061 1.00 33.16 107 PHE A O 1
ATOM 900 N N . ASN A 1 108 ? 55.591 -21.032 -22.904 1.00 29.58 108 ASN A N 1
ATOM 901 C CA . ASN A 1 108 ? 56.156 -21.240 -24.247 1.00 29.58 108 ASN A CA 1
ATOM 902 C C . ASN A 1 108 ? 56.019 -19.931 -25.034 1.00 29.58 108 ASN A C 1
ATOM 904 O O . ASN A 1 108 ? 54.979 -19.277 -24.993 1.00 29.58 108 ASN A O 1
ATOM 908 N N . ALA A 1 109 ? 57.091 -19.519 -25.708 1.00 36.72 109 ALA A N 1
ATOM 909 C CA . ALA A 1 109 ? 57.087 -18.325 -26.537 1.00 36.72 109 ALA A CA 1
ATOM 910 C C . ALA A 1 109 ? 56.124 -18.499 -27.723 1.00 36.72 109 ALA A C 1
ATOM 912 O O . ALA A 1 109 ? 56.255 -19.442 -28.500 1.00 36.72 109 ALA A O 1
ATOM 913 N N . SER A 1 110 ? 55.208 -17.545 -27.884 1.00 31.78 110 SER A N 1
ATOM 914 C CA . SER A 1 110 ? 54.605 -17.210 -29.172 1.00 31.78 110 SER A CA 1
ATOM 915 C C . SER 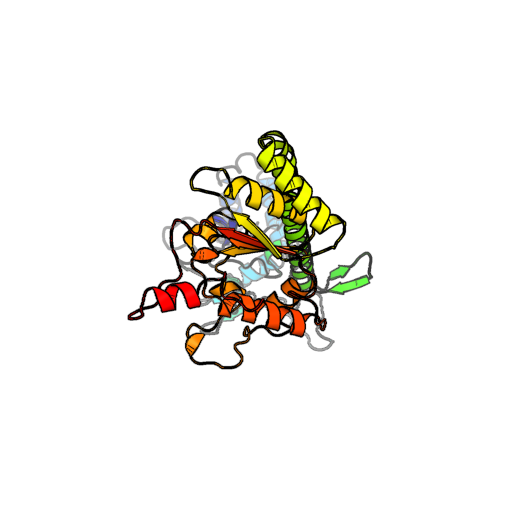A 1 110 ? 54.851 -15.725 -29.413 1.00 31.78 110 SER A C 1
ATOM 917 O O . SER A 1 110 ? 54.503 -14.883 -28.591 1.00 31.78 110 SER A O 1
ATOM 919 N N . THR A 1 111 ? 55.506 -15.405 -30.520 1.00 38.34 111 THR A N 1
ATOM 920 C CA . THR A 1 111 ? 56.020 -14.076 -30.884 1.00 38.34 111 THR A CA 1
ATOM 921 C C . THR A 1 111 ? 54.951 -13.115 -31.420 1.00 38.34 111 THR A C 1
ATOM 923 O O . THR A 1 111 ? 55.293 -12.099 -32.024 1.00 38.34 111 THR A O 1
ATOM 926 N N . VAL A 1 112 ? 53.656 -13.396 -31.234 1.00 34.94 112 VAL A N 1
ATOM 927 C CA . VAL A 1 112 ? 52.574 -12.553 -31.767 1.00 34.94 112 VAL A CA 1
ATOM 928 C C . VAL A 1 112 ? 51.662 -12.070 -30.641 1.00 34.94 112 VAL A C 1
ATOM 930 O O . VAL A 1 112 ? 50.847 -12.818 -30.112 1.00 34.94 112 VAL A O 1
ATOM 933 N N . ASN A 1 113 ? 51.794 -10.785 -30.312 1.00 39.97 113 ASN A N 1
ATOM 934 C CA . ASN A 1 113 ? 51.079 -10.080 -29.242 1.00 39.97 113 ASN A CA 1
ATOM 935 C C . ASN A 1 113 ? 49.624 -9.673 -29.579 1.00 39.97 113 ASN A C 1
ATOM 937 O O . ASN A 1 113 ? 49.173 -8.647 -29.082 1.00 39.97 113 ASN A O 1
ATOM 941 N N . ASP A 1 114 ? 48.861 -10.426 -30.379 1.00 49.97 114 ASP A N 1
ATOM 942 C CA . ASP A 1 114 ? 47.478 -10.024 -30.695 1.00 49.97 114 ASP A CA 1
ATOM 943 C C . ASP A 1 114 ? 46.485 -11.156 -30.466 1.00 49.97 114 ASP A C 1
ATOM 945 O O . ASP A 1 114 ? 46.461 -12.137 -31.211 1.00 49.97 114 ASP A O 1
ATOM 949 N N . VAL A 1 115 ? 45.600 -10.995 -29.480 1.00 53.09 115 VAL A N 1
ATOM 950 C CA . VAL A 1 115 ? 44.477 -11.917 -29.280 1.00 53.09 115 VAL A CA 1
ATOM 951 C C . VAL A 1 115 ? 43.257 -11.455 -30.063 1.00 53.09 115 VAL A C 1
ATOM 953 O O . VAL A 1 115 ? 42.202 -11.116 -29.529 1.00 53.09 115 VAL A O 1
ATOM 956 N N . ALA A 1 116 ? 43.435 -11.417 -31.375 1.00 58.72 116 ALA A N 1
ATOM 957 C CA . ALA A 1 116 ? 42.364 -11.147 -32.302 1.00 58.72 116 ALA A CA 1
ATOM 958 C C . ALA A 1 116 ? 42.389 -12.179 -33.426 1.00 58.72 116 ALA A C 1
ATOM 960 O O . ALA A 1 116 ? 43.418 -12.412 -34.064 1.00 58.72 116 ALA A O 1
ATOM 961 N N . ALA A 1 117 ? 41.251 -12.838 -33.627 1.00 63.00 117 ALA A N 1
ATOM 962 C CA . ALA A 1 117 ? 41.115 -13.925 -34.584 1.00 63.00 117 ALA A CA 1
ATOM 963 C C . ALA A 1 117 ? 40.344 -13.447 -35.815 1.00 63.00 117 ALA A C 1
ATOM 965 O O . ALA A 1 117 ? 39.335 -12.748 -35.698 1.00 63.00 117 ALA A O 1
ATOM 966 N N . ILE A 1 118 ? 40.809 -13.854 -36.995 1.00 67.31 118 ILE A N 1
ATOM 967 C CA . ILE A 1 118 ? 40.067 -13.708 -38.248 1.00 67.31 118 ILE A CA 1
ATOM 968 C C . ILE A 1 118 ? 39.247 -14.970 -38.413 1.00 67.31 118 ILE A C 1
ATOM 970 O O . ILE A 1 118 ? 39.818 -16.059 -38.427 1.00 67.31 118 ILE A O 1
ATOM 974 N N . ILE A 1 119 ? 37.926 -14.838 -38.506 1.00 68.69 119 ILE A N 1
ATOM 975 C CA . ILE A 1 119 ? 37.050 -16.002 -38.550 1.00 68.69 119 ILE A CA 1
ATOM 976 C C . ILE A 1 119 ? 35.981 -15.877 -39.633 1.00 68.69 119 ILE A C 1
ATOM 978 O O . ILE A 1 119 ? 35.394 -14.813 -39.851 1.00 68.69 119 ILE A O 1
ATOM 982 N N . VAL A 1 120 ? 35.727 -17.009 -40.290 1.00 65.56 120 VAL A N 1
ATOM 983 C CA . VAL A 1 120 ? 34.621 -17.241 -41.220 1.00 65.56 120 VAL A CA 1
ATOM 984 C C . VAL A 1 120 ? 33.761 -18.353 -40.617 1.00 65.56 120 VAL A C 1
ATOM 986 O O . VAL A 1 120 ? 34.167 -19.509 -40.615 1.00 65.56 120 VAL A O 1
ATOM 989 N N . GLY A 1 121 ? 32.593 -18.002 -40.068 1.00 60.19 121 GLY A N 1
ATOM 990 C CA . GLY A 1 121 ? 31.586 -18.979 -39.619 1.00 60.19 121 GLY A CA 1
ATOM 991 C C . GLY A 1 121 ? 31.546 -19.376 -38.130 1.00 60.19 121 GLY A C 1
ATOM 992 O O . GLY A 1 121 ? 30.690 -20.183 -37.790 1.00 60.19 121 GLY A O 1
ATOM 993 N N . ASP A 1 122 ? 32.378 -18.821 -37.234 1.00 61.84 122 ASP A N 1
ATOM 994 C CA . ASP A 1 122 ? 32.276 -19.089 -35.774 1.00 61.84 122 ASP A CA 1
ATOM 995 C C . ASP A 1 122 ? 31.165 -18.279 -35.080 1.00 61.84 122 ASP A C 1
ATOM 997 O O . ASP A 1 122 ? 30.856 -17.156 -35.504 1.00 61.84 122 ASP A O 1
ATOM 1001 N N . PRO A 1 123 ? 30.653 -18.763 -33.928 1.00 65.81 123 PRO A N 1
ATOM 1002 C CA . PRO A 1 123 ? 29.794 -17.982 -33.051 1.00 65.81 123 PRO A CA 1
ATOM 1003 C C . PRO A 1 123 ? 30.578 -16.905 -32.276 1.00 65.81 123 PRO A C 1
ATOM 1005 O O . PRO A 1 123 ? 31.577 -17.171 -31.609 1.00 65.81 123 PRO A O 1
ATOM 1008 N N . THR A 1 124 ? 30.074 -15.670 -32.318 1.00 71.62 124 THR A N 1
ATOM 1009 C CA . THR A 1 124 ? 30.555 -14.517 -31.535 1.00 71.62 124 THR A CA 1
ATOM 1010 C C . THR A 1 124 ? 29.905 -14.480 -30.152 1.00 71.62 124 THR A C 1
ATOM 1012 O O . THR A 1 124 ? 28.697 -14.708 -30.048 1.00 71.62 124 THR A O 1
ATOM 1015 N N . LYS A 1 125 ? 30.643 -14.115 -29.094 1.00 74.31 125 LYS A N 1
ATOM 1016 C CA . LYS A 1 125 ? 30.048 -13.871 -27.768 1.00 74.31 125 LYS A CA 1
ATOM 1017 C C . LYS A 1 125 ? 29.508 -12.440 -27.666 1.00 74.31 125 LYS A C 1
ATOM 1019 O O . LYS A 1 125 ? 29.968 -11.531 -28.347 1.00 74.31 125 LYS A O 1
ATOM 1024 N N . TRP A 1 126 ? 28.565 -12.217 -26.745 1.00 73.31 126 TRP A N 1
ATOM 1025 C CA . TRP A 1 126 ? 27.902 -10.915 -26.537 1.00 73.31 126 TRP A CA 1
ATOM 1026 C C . TRP A 1 126 ? 28.848 -9.760 -26.162 1.00 73.31 126 TRP A C 1
ATOM 1028 O O . TRP A 1 126 ? 28.532 -8.591 -26.386 1.00 73.31 126 TRP A O 1
ATOM 1038 N N . ARG A 1 127 ? 29.993 -10.074 -25.545 1.00 74.81 127 ARG A N 1
ATOM 1039 C CA . ARG A 1 127 ? 30.975 -9.070 -25.125 1.00 74.81 127 ARG A CA 1
ATOM 1040 C C . ARG A 1 127 ? 32.070 -8.826 -26.150 1.00 74.81 127 ARG A C 1
ATOM 1042 O O . ARG A 1 127 ? 32.846 -7.931 -25.886 1.00 74.81 127 ARG A O 1
ATOM 1049 N N . ASP A 1 128 ? 32.144 -9.556 -27.260 1.00 81.56 128 ASP A N 1
ATOM 1050 C CA . ASP A 1 128 ? 33.246 -9.424 -28.221 1.00 81.56 128 ASP A CA 1
ATOM 1051 C C . ASP A 1 128 ? 33.079 -8.196 -29.133 1.00 81.56 128 ASP A C 1
ATOM 1053 O O . ASP A 1 128 ? 31.963 -7.825 -29.503 1.00 81.56 128 ASP A O 1
ATOM 1057 N N . ILE A 1 129 ? 34.193 -7.583 -29.547 1.00 80.94 129 ILE A N 1
ATOM 1058 C CA . ILE A 1 129 ? 34.187 -6.522 -30.565 1.00 80.94 129 ILE A CA 1
ATOM 1059 C C . ILE A 1 129 ? 34.416 -7.164 -31.929 1.00 80.94 129 ILE A C 1
ATOM 1061 O O . ILE A 1 129 ? 35.470 -7.740 -32.194 1.00 80.94 129 ILE A O 1
ATOM 1065 N N . VAL A 1 130 ? 33.418 -7.052 -32.802 1.00 82.38 130 VAL A N 1
ATOM 1066 C CA . VAL A 1 130 ? 33.403 -7.707 -34.115 1.00 82.38 130 VAL A CA 1
ATOM 1067 C C . VAL A 1 130 ? 33.576 -6.677 -35.219 1.00 82.38 130 VAL A C 1
ATOM 1069 O O . VAL A 1 130 ? 32.651 -5.925 -35.492 1.00 82.38 130 VAL A O 1
ATOM 1072 N N . VAL A 1 131 ? 34.721 -6.702 -35.891 1.00 79.94 131 VAL A N 1
ATOM 1073 C CA . VAL A 1 131 ? 35.115 -5.768 -36.950 1.00 79.94 131 VAL A CA 1
ATOM 1074 C C . VAL A 1 131 ? 35.000 -6.443 -38.318 1.00 79.94 131 VAL A C 1
ATOM 1076 O O . VAL A 1 131 ? 35.405 -7.593 -38.490 1.00 79.94 131 VAL A O 1
ATOM 1079 N N . GLN A 1 132 ? 34.470 -5.733 -39.315 1.00 80.38 132 GLN A N 1
ATOM 1080 C CA . GLN A 1 132 ? 34.313 -6.235 -40.687 1.00 80.38 132 GLN A CA 1
ATOM 1081 C C . GLN A 1 132 ? 35.019 -5.328 -41.700 1.00 80.38 132 GLN A C 1
ATOM 1083 O O . GLN A 1 132 ? 35.095 -4.110 -41.504 1.00 80.38 132 GLN A O 1
ATOM 1088 N N . ARG A 1 133 ? 35.494 -5.914 -42.809 1.00 79.06 133 ARG A N 1
ATOM 1089 C CA . ARG A 1 133 ? 36.155 -5.171 -43.895 1.00 79.06 133 ARG A CA 1
ATOM 1090 C C . ARG A 1 133 ? 35.209 -4.151 -44.535 1.00 79.06 133 ARG A C 1
ATOM 1092 O O . ARG A 1 133 ? 35.515 -2.962 -44.520 1.00 79.06 133 ARG A O 1
ATOM 1099 N N . ARG A 1 134 ? 34.034 -4.593 -44.992 1.00 80.06 134 ARG A N 1
ATOM 1100 C CA . ARG A 1 134 ? 32.905 -3.756 -45.433 1.00 80.06 134 ARG A CA 1
ATOM 1101 C C . ARG A 1 134 ? 31.607 -4.299 -44.843 1.00 80.06 134 ARG A C 1
ATOM 1103 O O . ARG A 1 134 ? 31.417 -5.510 -44.791 1.00 80.06 134 ARG A O 1
ATOM 1110 N N . SER A 1 135 ? 30.737 -3.419 -44.355 1.00 75.31 135 SER A N 1
ATOM 1111 C CA . SER A 1 135 ? 29.438 -3.798 -43.791 1.00 75.31 135 SER A CA 1
ATOM 1112 C C . SER A 1 135 ? 28.511 -2.593 -43.719 1.00 75.31 135 SER A C 1
ATOM 1114 O O . SER A 1 135 ? 28.958 -1.497 -43.390 1.00 75.31 135 SER A O 1
ATOM 1116 N N . ASN A 1 136 ? 27.217 -2.821 -43.953 1.00 67.81 136 ASN A N 1
ATOM 1117 C CA . ASN A 1 136 ? 26.169 -1.808 -43.785 1.00 67.81 136 ASN A CA 1
ATOM 1118 C C . ASN A 1 136 ? 25.648 -1.742 -42.337 1.00 67.81 136 ASN A C 1
ATOM 1120 O O . ASN A 1 136 ? 24.747 -0.965 -42.030 1.00 67.81 136 ASN A O 1
ATOM 1124 N N . ILE A 1 137 ? 26.182 -2.579 -41.441 1.00 70.44 137 ILE A N 1
ATOM 1125 C CA . ILE A 1 137 ? 25.789 -2.651 -40.034 1.00 70.44 137 ILE A CA 1
ATOM 1126 C C . ILE A 1 137 ? 26.918 -2.062 -39.195 1.00 70.44 137 ILE A C 1
ATOM 1128 O O . ILE A 1 137 ? 28.063 -2.485 -39.314 1.00 70.44 137 ILE A O 1
ATOM 1132 N N . MET A 1 138 ? 26.585 -1.118 -38.313 1.00 70.00 138 MET A N 1
ATOM 1133 C CA . MET A 1 138 ? 27.510 -0.588 -37.310 1.00 70.00 138 MET A CA 1
ATOM 1134 C C . MET A 1 138 ? 27.350 -1.390 -36.012 1.00 70.00 138 MET A C 1
ATOM 1136 O O . MET A 1 138 ? 26.336 -1.220 -35.326 1.00 70.00 138 MET A O 1
ATOM 1140 N N . PRO A 1 139 ? 28.291 -2.278 -35.648 1.00 72.12 139 PRO A N 1
ATOM 1141 C CA . PRO A 1 139 ? 28.152 -3.092 -34.450 1.00 72.12 139 PRO A CA 1
ATOM 1142 C C . PRO A 1 139 ? 28.413 -2.243 -33.201 1.00 72.12 139 PRO A C 1
ATOM 1144 O O . PRO A 1 139 ? 29.334 -1.415 -33.166 1.00 72.12 139 PRO A O 1
ATOM 1147 N N . ARG A 1 140 ? 27.601 -2.457 -32.159 1.00 75.75 140 ARG A N 1
ATOM 1148 C CA . ARG A 1 140 ? 27.775 -1.801 -30.858 1.00 75.75 140 ARG A CA 1
ATOM 1149 C C . ARG A 1 140 ? 29.007 -2.370 -30.155 1.00 75.75 140 ARG A C 1
ATOM 1151 O O . ARG A 1 140 ? 29.150 -3.584 -30.051 1.00 75.75 140 ARG A O 1
ATOM 1158 N N . VAL A 1 141 ? 29.851 -1.492 -29.628 1.00 77.62 141 VAL A N 1
ATOM 1159 C CA . VAL A 1 141 ? 30.906 -1.852 -28.677 1.00 77.62 141 VAL A CA 1
ATOM 1160 C C . VAL A 1 141 ? 30.269 -1.918 -27.292 1.00 77.62 141 VAL A C 1
ATOM 1162 O O . VAL A 1 141 ? 29.612 -0.975 -26.852 1.00 77.62 141 VAL A O 1
ATOM 1165 N N . ASN A 1 142 ? 30.395 -3.064 -26.632 1.00 76.12 142 ASN A N 1
ATOM 1166 C CA . ASN A 1 142 ? 29.781 -3.295 -25.334 1.00 76.12 142 ASN A CA 1
ATOM 1167 C C . ASN A 1 142 ? 30.558 -2.558 -24.227 1.00 76.12 142 ASN A C 1
ATOM 1169 O O . ASN A 1 142 ? 31.767 -2.735 -24.121 1.00 76.12 142 ASN A O 1
ATOM 1173 N N . GLU A 1 143 ? 29.856 -1.790 -23.389 1.00 74.25 143 GLU A N 1
ATOM 1174 C CA . GLU A 1 143 ? 30.398 -1.059 -22.221 1.00 74.25 143 GLU A CA 1
ATOM 1175 C C . GLU A 1 143 ? 31.147 -1.953 -21.226 1.00 74.25 143 GLU A C 1
ATOM 1177 O O . GLU A 1 143 ? 32.004 -1.496 -20.484 1.00 74.25 143 GLU A O 1
ATOM 1182 N N . THR A 1 144 ? 30.833 -3.246 -21.221 1.00 74.31 144 THR A N 1
ATOM 1183 C CA . THR A 1 144 ? 31.447 -4.251 -20.345 1.00 74.31 144 THR A CA 1
ATOM 1184 C C . THR A 1 144 ? 32.695 -4.910 -20.943 1.00 74.31 144 THR A C 1
ATOM 1186 O O . THR A 1 144 ? 33.226 -5.854 -20.356 1.00 74.31 144 THR A O 1
ATOM 1189 N N . HIS A 1 145 ? 33.124 -4.495 -22.140 1.00 77.31 145 HIS A N 1
ATOM 1190 C CA . HIS A 1 145 ? 34.349 -4.988 -22.765 1.00 77.31 145 HIS A CA 1
ATOM 1191 C C . HIS A 1 145 ? 35.556 -4.241 -22.176 1.00 77.31 145 HIS A C 1
ATOM 1193 O O . HIS A 1 145 ? 35.600 -3.022 -22.227 1.00 77.31 145 HIS A O 1
ATOM 1199 N N . ARG A 1 146 ? 36.600 -4.954 -21.741 1.00 77.25 146 ARG A N 1
ATOM 1200 C CA . ARG A 1 146 ? 37.852 -4.388 -21.186 1.00 77.25 146 ARG A CA 1
ATOM 1201 C C . ARG A 1 146 ? 38.470 -3.213 -21.970 1.00 77.25 146 ARG A C 1
ATOM 1203 O O . ARG A 1 146 ? 38.878 -2.220 -21.392 1.00 77.25 146 ARG A O 1
ATOM 1210 N N . LEU A 1 147 ? 38.520 -3.293 -23.302 1.00 78.00 147 LEU A N 1
ATOM 1211 C CA . LEU A 1 147 ? 39.040 -2.227 -24.173 1.00 78.00 147 LEU A CA 1
ATOM 1212 C C . LEU A 1 147 ? 38.074 -1.050 -24.379 1.00 78.00 147 LEU A C 1
ATOM 1214 O O . LEU A 1 147 ? 38.432 -0.113 -25.086 1.00 78.00 147 LEU A O 1
ATOM 1218 N N . TYR A 1 148 ? 36.861 -1.076 -23.823 1.00 79.81 148 TYR A N 1
ATOM 1219 C CA . TYR A 1 148 ? 35.857 -0.037 -24.054 1.00 79.81 148 TYR A CA 1
ATOM 1220 C C . TYR A 1 148 ? 36.394 1.358 -23.712 1.00 79.81 148 TYR A C 1
ATOM 1222 O O . TYR A 1 148 ? 36.363 2.248 -24.564 1.00 79.81 148 TYR A O 1
ATOM 1230 N N . ASP A 1 149 ? 37.005 1.518 -22.535 1.00 77.62 149 ASP A N 1
ATOM 1231 C CA . ASP A 1 149 ? 37.589 2.798 -22.116 1.00 77.62 149 ASP A CA 1
ATOM 1232 C C . ASP A 1 149 ? 38.785 3.199 -22.982 1.00 77.62 149 ASP A C 1
ATOM 1234 O O . ASP A 1 149 ? 38.945 4.373 -23.310 1.00 77.62 149 ASP A O 1
ATOM 1238 N N . ALA A 1 150 ? 39.597 2.234 -23.422 1.00 77.81 150 ALA A N 1
ATOM 1239 C CA . ALA A 1 150 ? 40.723 2.497 -24.313 1.00 77.81 150 ALA A CA 1
ATOM 1240 C C . ALA A 1 150 ? 40.285 2.984 -25.700 1.00 77.81 150 ALA A C 1
ATOM 1242 O O . ALA A 1 150 ? 40.984 3.779 -26.330 1.00 77.81 150 ALA A O 1
ATOM 1243 N N . LEU A 1 151 ? 39.114 2.537 -26.161 1.00 76.94 151 LEU A N 1
ATOM 1244 C CA . LEU A 1 151 ? 38.486 2.983 -27.403 1.00 76.94 151 LEU A CA 1
ATOM 1245 C C . LEU A 1 151 ? 37.724 4.305 -27.257 1.00 76.94 151 LEU A C 1
ATOM 1247 O O . LEU A 1 151 ? 37.508 4.992 -28.260 1.00 76.94 151 LEU A O 1
ATOM 1251 N N . GLN A 1 152 ? 37.291 4.639 -26.040 1.00 75.56 152 GLN A N 1
ATOM 1252 C CA . GLN A 1 152 ? 36.586 5.877 -25.712 1.00 75.56 152 GLN A CA 1
ATOM 1253 C C . GLN A 1 152 ? 37.548 7.032 -25.410 1.00 75.56 152 GLN A C 1
ATOM 1255 O O . GLN A 1 152 ? 37.349 8.148 -25.893 1.00 75.56 152 GLN A O 1
ATOM 1260 N N . TYR A 1 153 ? 38.622 6.764 -24.663 1.00 75.00 153 TYR A N 1
ATOM 1261 C CA . TYR A 1 153 ? 39.561 7.762 -24.148 1.00 75.00 153 TYR A CA 1
ATOM 1262 C C . TYR A 1 153 ? 41.027 7.471 -24.528 1.00 75.00 153 TYR A C 1
ATOM 1264 O O . TYR A 1 153 ? 41.870 7.268 -23.649 1.00 75.00 153 TYR A O 1
ATOM 1272 N N . PRO A 1 154 ? 41.409 7.526 -25.818 1.00 71.62 154 PRO A N 1
ATOM 1273 C CA . PRO A 1 154 ? 42.729 7.051 -26.239 1.00 71.62 154 PRO A CA 1
ATOM 1274 C C . PRO A 1 154 ? 43.912 7.901 -25.760 1.00 71.62 154 PRO A C 1
ATOM 1276 O O . PRO A 1 154 ? 45.030 7.422 -25.816 1.00 71.62 154 PRO A O 1
ATOM 1279 N N . ILE A 1 155 ? 43.718 9.143 -25.291 1.00 76.56 155 ILE A N 1
ATOM 1280 C CA . ILE A 1 155 ? 44.798 9.918 -24.637 1.00 76.56 155 ILE A CA 1
ATOM 1281 C C . ILE A 1 155 ? 45.036 9.419 -23.211 1.00 76.56 155 ILE A C 1
ATOM 1283 O O . ILE A 1 155 ? 46.181 9.337 -22.779 1.00 76.56 155 ILE A O 1
ATOM 1287 N N . ILE A 1 156 ? 43.965 9.078 -22.488 1.00 75.94 156 ILE A N 1
ATOM 1288 C CA . ILE A 1 156 ? 44.047 8.600 -21.102 1.00 75.94 156 ILE A CA 1
ATOM 1289 C C . ILE A 1 156 ? 44.643 7.186 -21.089 1.00 75.94 156 ILE A C 1
ATOM 1291 O O . ILE A 1 156 ? 45.568 6.904 -20.334 1.00 75.94 156 ILE A O 1
ATOM 1295 N N . TYR A 1 157 ? 44.185 6.330 -22.004 1.00 75.75 157 TYR A N 1
ATOM 1296 C CA . TYR A 1 157 ? 44.645 4.950 -22.184 1.00 75.75 157 TYR A CA 1
ATOM 1297 C C . TYR A 1 157 ? 45.580 4.847 -23.396 1.00 75.75 157 TYR A C 1
ATOM 1299 O O . TYR A 1 157 ? 45.343 4.085 -24.335 1.00 75.75 157 TYR A O 1
ATOM 1307 N N . TRP A 1 158 ? 46.645 5.648 -23.411 1.00 76.44 158 TRP A N 1
ATOM 1308 C CA . TRP A 1 158 ? 47.487 5.844 -24.597 1.00 76.44 158 TRP A CA 1
ATOM 1309 C C . TRP A 1 158 ? 48.207 4.595 -25.110 1.00 76.44 158 TRP A C 1
ATOM 1311 O O . TRP A 1 158 ? 48.419 4.484 -26.320 1.00 76.44 158 TRP A O 1
ATOM 1321 N N . GLN A 1 159 ? 48.505 3.629 -24.239 1.00 77.31 159 GLN A N 1
ATOM 1322 C CA . GLN A 1 159 ? 49.060 2.328 -24.632 1.00 77.31 159 GLN A CA 1
ATOM 1323 C C . GLN A 1 159 ? 48.006 1.363 -25.201 1.00 77.31 159 GLN A C 1
ATOM 1325 O O . GLN A 1 159 ? 48.360 0.330 -25.764 1.00 77.31 159 GLN A O 1
ATOM 1330 N N . GLY A 1 160 ? 46.713 1.689 -25.102 1.00 72.38 160 GLY A N 1
ATOM 1331 C CA . GLY A 1 160 ? 45.629 0.756 -25.412 1.00 72.38 160 GLY A CA 1
ATOM 1332 C C . GLY A 1 160 ? 45.419 -0.299 -24.321 1.00 72.38 160 GLY A C 1
ATOM 1333 O O . GLY A 1 160 ? 45.028 -1.419 -24.630 1.00 72.38 160 GLY A O 1
ATOM 1334 N N . GLN A 1 161 ? 45.739 0.051 -23.074 1.00 72.69 161 GLN A N 1
ATOM 1335 C CA . GLN A 1 161 ? 45.606 -0.806 -21.894 1.00 72.69 161 GLN A CA 1
ATOM 1336 C C . GLN A 1 161 ? 44.137 -1.070 -21.526 1.00 72.69 161 GLN A C 1
ATOM 1338 O O . GLN A 1 161 ? 43.268 -0.251 -21.827 1.00 72.69 161 GLN A O 1
ATOM 1343 N N . ASP A 1 162 ? 43.877 -2.189 -20.852 1.00 72.31 162 ASP A N 1
ATOM 1344 C CA . ASP A 1 162 ? 42.538 -2.552 -20.381 1.00 72.31 162 ASP A CA 1
ATOM 1345 C C . ASP A 1 162 ? 41.983 -1.490 -19.407 1.00 72.31 162 ASP A C 1
ATOM 1347 O O . ASP A 1 162 ? 42.695 -0.966 -18.547 1.00 72.31 162 ASP A O 1
ATOM 1351 N N . GLY A 1 163 ? 40.704 -1.153 -19.577 1.00 68.06 163 GLY A N 1
ATOM 1352 C CA . GLY A 1 163 ? 39.915 -0.307 -18.687 1.00 68.06 163 GLY A CA 1
ATOM 1353 C C . GLY A 1 163 ? 38.984 -1.126 -17.794 1.00 68.06 163 GLY A C 1
ATOM 1354 O O . GLY A 1 163 ? 39.317 -2.233 -17.371 1.00 68.06 163 GLY A O 1
ATOM 1355 N N . TYR A 1 164 ? 37.810 -0.577 -17.492 1.00 64.62 164 TYR A N 1
ATOM 1356 C CA . TYR A 1 164 ? 36.805 -1.228 -16.663 1.00 64.62 164 TYR A CA 1
ATOM 1357 C C . TYR A 1 164 ? 36.339 -2.577 -17.249 1.00 64.62 164 TYR A C 1
ATOM 1359 O O . TYR A 1 164 ? 35.967 -2.684 -18.417 1.00 64.62 164 TYR A O 1
ATOM 1367 N N . ASP A 1 165 ? 36.310 -3.615 -16.409 1.00 65.00 165 ASP A N 1
ATOM 1368 C CA . ASP A 1 165 ? 35.752 -4.933 -16.722 1.00 65.00 165 ASP A CA 1
ATOM 1369 C C . ASP A 1 165 ? 34.992 -5.491 -15.509 1.00 65.00 165 ASP A C 1
ATOM 1371 O O . ASP A 1 165 ? 35.391 -5.324 -14.359 1.00 65.00 165 ASP A O 1
ATOM 1375 N N . ILE A 1 166 ? 33.880 -6.185 -15.757 1.00 59.59 166 ILE A N 1
ATOM 1376 C CA . ILE A 1 166 ? 32.994 -6.706 -14.699 1.00 59.59 166 ILE A CA 1
ATOM 1377 C C . ILE A 1 166 ? 33.684 -7.764 -13.820 1.00 59.59 166 ILE A C 1
ATOM 1379 O O . ILE A 1 166 ? 33.248 -8.012 -12.693 1.00 59.59 166 ILE A O 1
ATOM 1383 N N . THR A 1 167 ? 34.758 -8.389 -14.307 1.00 61.91 167 THR A N 1
ATOM 1384 C CA . THR A 1 167 ? 35.530 -9.387 -13.559 1.00 61.91 167 THR A CA 1
ATOM 1385 C C . THR A 1 167 ? 36.651 -8.777 -12.715 1.00 61.91 167 THR A C 1
ATOM 1387 O O . THR A 1 167 ? 37.262 -9.508 -11.930 1.00 61.91 167 THR A O 1
ATOM 1390 N N . LEU A 1 168 ? 36.881 -7.454 -12.794 1.00 61.72 168 LEU A N 1
ATOM 1391 C CA . LEU A 1 168 ? 37.801 -6.762 -11.891 1.00 61.72 168 LEU A CA 1
ATOM 1392 C C . LEU A 1 168 ? 37.338 -6.941 -10.445 1.00 61.72 168 LEU A C 1
ATOM 1394 O O . LEU A 1 168 ? 36.245 -6.537 -10.034 1.00 61.72 168 LEU A O 1
ATOM 1398 N N . LYS A 1 169 ? 38.217 -7.569 -9.670 1.00 59.97 169 LYS A N 1
ATOM 1399 C CA . LYS A 1 169 ? 38.099 -7.684 -8.225 1.00 59.97 169 LYS A CA 1
ATOM 1400 C C . LYS A 1 169 ? 38.406 -6.320 -7.623 1.00 59.97 169 LYS A C 1
ATOM 1402 O O . LYS A 1 169 ? 39.519 -5.823 -7.764 1.00 59.97 169 LYS A O 1
ATOM 1407 N N . MET A 1 170 ? 37.415 -5.721 -6.978 1.00 55.03 170 MET A N 1
ATOM 1408 C CA . MET A 1 170 ? 37.577 -4.483 -6.228 1.00 55.03 170 MET A CA 1
ATOM 1409 C C . MET A 1 170 ? 37.792 -4.822 -4.758 1.00 55.03 170 MET A C 1
ATOM 1411 O O . MET A 1 170 ? 37.162 -5.741 -4.236 1.00 55.03 170 MET A O 1
ATOM 1415 N N . VAL A 1 171 ? 38.690 -4.086 -4.115 1.00 64.88 171 VAL A N 1
ATOM 1416 C CA . VAL A 1 171 ? 38.919 -4.162 -2.673 1.00 64.88 171 VAL A CA 1
ATOM 1417 C C . VAL A 1 171 ? 38.182 -2.995 -2.039 1.00 64.88 171 VAL A C 1
ATOM 1419 O O . VAL A 1 171 ? 38.352 -1.853 -2.470 1.00 64.88 171 VAL A O 1
ATOM 1422 N N . ASP A 1 172 ? 37.348 -3.276 -1.045 1.00 56.84 172 ASP A N 1
ATOM 1423 C CA . ASP A 1 172 ? 36.795 -2.232 -0.192 1.00 56.84 172 ASP A CA 1
ATOM 1424 C C . ASP A 1 172 ? 37.932 -1.524 0.558 1.00 56.84 172 ASP A C 1
ATOM 1426 O O . ASP A 1 172 ? 38.627 -2.171 1.342 1.00 56.84 172 ASP A O 1
ATOM 1430 N N . PRO A 1 173 ? 38.134 -0.210 0.381 1.00 51.81 173 PRO A N 1
ATOM 1431 C CA . PRO A 1 173 ? 39.207 0.498 1.072 1.00 51.81 173 PRO A CA 1
ATOM 1432 C C . PRO A 1 173 ? 39.003 0.584 2.596 1.00 51.81 173 PRO A C 1
ATOM 1434 O O . PRO A 1 173 ? 39.936 0.947 3.306 1.00 51.81 173 PRO A O 1
ATOM 1437 N N . VAL A 1 174 ? 37.803 0.287 3.106 1.00 64.56 174 VAL A N 1
ATOM 1438 C CA . VAL A 1 174 ? 37.456 0.332 4.534 1.00 64.56 174 VAL A CA 1
ATOM 1439 C C . VAL A 1 174 ? 37.465 -1.061 5.156 1.00 64.56 174 VAL A C 1
ATOM 1441 O O . VAL A 1 174 ? 37.926 -1.230 6.282 1.00 64.56 174 VAL A O 1
ATOM 1444 N N . THR A 1 175 ? 36.931 -2.055 4.446 1.00 71.06 175 THR A N 1
ATOM 1445 C CA . THR A 1 175 ? 36.735 -3.410 4.989 1.00 71.06 175 THR A CA 1
ATOM 1446 C C . THR A 1 175 ? 37.729 -4.441 4.450 1.00 71.06 175 THR A C 1
ATOM 1448 O O . THR A 1 175 ? 37.658 -5.605 4.839 1.00 71.06 175 THR A O 1
ATOM 1451 N N . ASP A 1 176 ? 38.630 -4.037 3.545 1.00 69.44 176 ASP A N 1
ATOM 1452 C CA . ASP A 1 176 ? 39.628 -4.876 2.853 1.00 69.44 176 ASP A CA 1
ATOM 1453 C C . ASP A 1 176 ? 39.018 -6.107 2.150 1.00 69.44 176 ASP A C 1
ATOM 1455 O O . ASP A 1 176 ? 39.682 -7.092 1.823 1.00 69.44 176 ASP A O 1
ATOM 1459 N N . THR A 1 177 ? 37.700 -6.080 1.927 1.00 65.94 177 THR A N 1
ATOM 1460 C CA . THR A 1 177 ? 36.966 -7.226 1.402 1.00 65.94 177 THR A CA 1
ATOM 1461 C C . THR A 1 177 ? 36.965 -7.176 -0.117 1.00 65.94 177 THR A C 1
ATOM 1463 O O . THR A 1 177 ? 36.688 -6.141 -0.723 1.00 65.94 177 THR A O 1
ATOM 1466 N N . ILE A 1 178 ? 37.265 -8.312 -0.747 1.00 64.75 178 ILE A N 1
ATOM 1467 C CA . ILE A 1 178 ? 37.300 -8.420 -2.204 1.00 64.75 178 ILE A CA 1
ATOM 1468 C C . ILE A 1 178 ? 35.898 -8.736 -2.724 1.00 64.75 178 ILE A C 1
ATOM 1470 O O . ILE A 1 178 ? 35.350 -9.801 -2.436 1.00 64.75 178 ILE A O 1
ATOM 1474 N N . PHE A 1 179 ? 35.344 -7.863 -3.558 1.00 61.00 179 PHE A N 1
ATOM 1475 C CA . PHE A 1 179 ? 34.076 -8.094 -4.246 1.00 61.00 179 PHE A CA 1
ATOM 1476 C C . PHE A 1 179 ? 34.144 -7.727 -5.727 1.00 61.00 179 PHE A C 1
ATOM 1478 O O . PHE A 1 179 ? 34.950 -6.920 -6.180 1.00 61.00 179 PHE A O 1
ATOM 1485 N N . THR A 1 180 ? 33.261 -8.334 -6.513 1.00 58.72 180 THR A N 1
ATOM 1486 C CA . THR A 1 180 ? 33.020 -7.934 -7.904 1.00 58.72 180 THR A CA 1
ATOM 1487 C C . THR A 1 180 ? 32.049 -6.756 -7.939 1.00 58.72 180 THR A C 1
ATOM 1489 O O . THR A 1 180 ? 31.073 -6.760 -7.184 1.00 58.72 180 THR A O 1
ATOM 1492 N N . HIS A 1 181 ? 32.237 -5.793 -8.849 1.00 57.66 181 HIS A N 1
ATOM 1493 C CA . HIS A 1 181 ? 31.402 -4.582 -8.923 1.00 57.66 181 HIS A CA 1
ATOM 1494 C C . HIS A 1 181 ? 29.883 -4.874 -9.014 1.00 57.66 181 HIS A C 1
ATOM 1496 O O . HIS A 1 181 ? 29.078 -4.135 -8.442 1.00 57.66 181 HIS A O 1
ATOM 1502 N N . LEU A 1 182 ? 29.479 -5.991 -9.638 1.00 53.09 182 LEU A N 1
ATOM 1503 C CA . LEU A 1 182 ? 28.077 -6.430 -9.723 1.00 53.09 182 LEU A CA 1
ATOM 1504 C C . LEU A 1 182 ? 27.410 -6.588 -8.339 1.00 53.09 182 LEU A C 1
ATOM 1506 O O . LEU A 1 182 ? 26.243 -6.237 -8.169 1.00 53.09 182 LEU A O 1
ATOM 1510 N N . LEU A 1 183 ? 28.161 -7.074 -7.344 1.00 57.53 183 LEU A N 1
ATOM 1511 C CA . LEU A 1 183 ? 27.679 -7.273 -5.974 1.00 57.53 183 LEU A CA 1
ATOM 1512 C C . LEU A 1 183 ? 27.440 -5.925 -5.274 1.00 57.53 183 LEU A C 1
ATOM 1514 O O . LEU A 1 183 ? 26.431 -5.748 -4.597 1.00 57.53 183 LEU A O 1
ATOM 1518 N N . LEU A 1 184 ? 28.327 -4.950 -5.501 1.00 57.59 184 LEU A N 1
ATOM 1519 C CA . LEU A 1 184 ? 28.215 -3.599 -4.948 1.00 57.59 184 LEU A CA 1
ATOM 1520 C C . LEU A 1 184 ? 26.986 -2.862 -5.505 1.00 57.59 184 LEU A C 1
ATOM 1522 O O . LEU A 1 184 ? 26.228 -2.260 -4.749 1.00 57.59 184 LEU A O 1
ATOM 1526 N N . LEU A 1 185 ? 26.747 -2.948 -6.819 1.00 55.72 185 LEU A N 1
ATOM 1527 C CA . LEU A 1 185 ? 25.588 -2.314 -7.463 1.00 55.72 185 LEU A CA 1
ATOM 1528 C C . LEU A 1 185 ? 24.260 -2.899 -6.969 1.00 55.72 185 LEU A C 1
ATOM 1530 O O . LEU A 1 185 ? 23.302 -2.153 -6.753 1.00 55.72 185 LEU A O 1
ATOM 1534 N N . LEU A 1 186 ? 24.209 -4.215 -6.747 1.00 60.31 186 LEU A N 1
ATOM 1535 C CA . LEU A 1 186 ? 23.059 -4.891 -6.143 1.00 60.31 186 LEU A CA 1
ATOM 1536 C C . LEU A 1 186 ? 22.801 -4.401 -4.714 1.00 60.31 186 LEU A C 1
ATOM 1538 O O . LEU A 1 186 ? 21.670 -4.042 -4.389 1.00 60.31 186 LEU A O 1
ATOM 1542 N N . LEU A 1 187 ? 23.843 -4.330 -3.882 1.00 62.25 187 LEU A N 1
ATOM 1543 C CA . LEU A 1 187 ? 23.732 -3.875 -2.493 1.00 62.25 187 LEU A CA 1
ATOM 1544 C C . LEU A 1 187 ? 23.284 -2.410 -2.396 1.00 62.25 187 LEU A C 1
ATOM 1546 O O . LEU A 1 187 ? 22.353 -2.101 -1.653 1.00 62.25 187 LEU A O 1
ATOM 1550 N N . VAL A 1 188 ? 23.878 -1.516 -3.191 1.00 67.31 188 VAL A N 1
ATOM 1551 C CA . VAL A 1 188 ? 23.490 -0.096 -3.241 1.00 67.31 188 VAL A CA 1
ATOM 1552 C C . VAL A 1 188 ? 22.044 0.061 -3.715 1.00 67.31 188 VAL A C 1
ATOM 1554 O O . VAL A 1 188 ? 21.284 0.830 -3.130 1.00 67.31 188 VAL A O 1
ATOM 1557 N N . SER A 1 189 ? 21.623 -0.702 -4.727 1.00 65.44 189 SER A N 1
ATOM 1558 C CA . SER A 1 189 ? 20.246 -0.649 -5.237 1.00 65.44 189 SER A CA 1
ATOM 1559 C C . SER A 1 189 ? 19.218 -1.114 -4.201 1.00 65.44 189 SER A C 1
ATOM 1561 O O . SER A 1 189 ? 18.165 -0.492 -4.064 1.00 65.44 189 SER A O 1
ATOM 1563 N N . ILE A 1 190 ? 19.524 -2.172 -3.441 1.00 70.31 190 ILE A N 1
ATOM 1564 C CA . ILE A 1 190 ? 18.662 -2.661 -2.355 1.00 70.31 190 ILE A CA 1
ATOM 1565 C C . ILE A 1 190 ? 18.565 -1.624 -1.234 1.00 70.31 190 ILE A C 1
ATOM 1567 O O . ILE A 1 190 ? 17.462 -1.330 -0.778 1.00 70.31 190 ILE A O 1
ATOM 1571 N N . ASN A 1 191 ? 19.686 -1.028 -0.822 1.00 70.88 191 ASN A N 1
ATOM 1572 C CA . ASN A 1 191 ? 19.689 -0.005 0.225 1.00 70.88 191 ASN A CA 1
ATOM 1573 C C . ASN A 1 191 ? 18.889 1.235 -0.194 1.00 70.88 191 ASN A C 1
ATOM 1575 O O . ASN A 1 191 ? 18.018 1.680 0.550 1.00 70.88 191 ASN A O 1
ATOM 1579 N N . ASN A 1 192 ? 19.074 1.710 -1.429 1.00 66.56 192 ASN A N 1
ATOM 1580 C CA . ASN A 1 192 ? 18.293 2.820 -1.977 1.00 66.56 192 ASN A CA 1
ATOM 1581 C C . ASN A 1 192 ? 16.790 2.503 -2.032 1.00 66.56 192 ASN A C 1
ATOM 1583 O O . ASN A 1 192 ? 15.960 3.372 -1.759 1.00 66.56 192 ASN A O 1
ATOM 1587 N N . LEU A 1 193 ? 16.417 1.261 -2.361 1.00 64.44 193 LEU A N 1
ATOM 1588 C CA . LEU A 1 193 ? 15.022 0.821 -2.339 1.00 64.44 193 LEU A CA 1
ATOM 1589 C C . LEU A 1 193 ? 14.459 0.818 -0.911 1.00 64.44 193 LEU A C 1
ATOM 1591 O O . LEU A 1 193 ? 13.351 1.305 -0.694 1.00 64.44 193 LEU A O 1
ATOM 1595 N N . ILE A 1 194 ? 15.215 0.303 0.061 1.00 72.12 194 ILE A N 1
ATOM 1596 C CA . ILE A 1 194 ? 14.829 0.300 1.477 1.00 72.12 194 ILE A CA 1
ATOM 1597 C C . ILE A 1 194 ? 14.628 1.734 1.976 1.00 72.12 194 ILE A C 1
ATOM 1599 O O . ILE A 1 194 ? 13.604 2.024 2.595 1.00 72.12 194 ILE A O 1
ATOM 1603 N N . ASP A 1 195 ? 15.554 2.640 1.675 1.00 71.38 195 ASP A N 1
ATOM 1604 C CA . ASP A 1 195 ? 15.461 4.040 2.090 1.00 71.38 195 ASP A CA 1
ATOM 1605 C C . ASP A 1 195 ? 14.310 4.769 1.389 1.00 71.38 195 ASP A C 1
ATOM 1607 O O . ASP A 1 195 ? 13.592 5.543 2.023 1.00 71.38 195 ASP A O 1
ATOM 1611 N N . SER A 1 196 ? 14.034 4.450 0.120 1.00 65.81 196 SER A N 1
ATOM 1612 C CA . SER A 1 196 ? 12.849 4.941 -0.591 1.00 65.81 196 SER A CA 1
ATOM 1613 C C . SER A 1 196 ? 11.543 4.456 0.050 1.00 65.81 196 SER A C 1
ATOM 1615 O O . SER A 1 196 ? 10.616 5.247 0.233 1.00 65.81 196 SER A O 1
ATOM 1617 N N . ILE A 1 197 ? 11.462 3.181 0.447 1.00 66.50 197 ILE A N 1
ATOM 1618 C CA . ILE A 1 197 ? 10.295 2.617 1.143 1.00 66.50 197 ILE A CA 1
ATOM 1619 C C . ILE A 1 197 ? 10.114 3.281 2.512 1.00 66.50 197 ILE A C 1
ATOM 1621 O O . ILE A 1 197 ? 9.001 3.689 2.842 1.00 66.50 197 ILE A O 1
ATOM 1625 N N . LYS A 1 198 ? 11.194 3.447 3.287 1.00 69.12 198 LYS A N 1
ATOM 1626 C CA . LYS A 1 198 ? 11.166 4.152 4.579 1.00 69.12 198 LYS A CA 1
ATOM 1627 C C . LYS A 1 198 ? 10.721 5.604 4.418 1.00 69.12 198 LYS A C 1
ATOM 1629 O O . LYS A 1 198 ? 9.856 6.058 5.158 1.00 69.12 198 LYS A O 1
ATOM 1634 N N . SER A 1 199 ? 11.266 6.317 3.433 1.00 68.00 199 SER A N 1
ATOM 1635 C CA . SER A 1 199 ? 10.903 7.706 3.132 1.00 68.00 199 SER A CA 1
ATOM 1636 C C . SER A 1 199 ? 9.431 7.833 2.729 1.00 68.00 199 SER A C 1
ATOM 1638 O O . SER A 1 199 ? 8.723 8.702 3.237 1.00 68.00 199 SER A O 1
ATOM 1640 N N . ARG A 1 200 ? 8.929 6.921 1.886 1.00 67.44 200 ARG A N 1
ATOM 1641 C CA . ARG A 1 200 ? 7.507 6.851 1.520 1.00 67.44 200 ARG A CA 1
ATOM 1642 C C . ARG A 1 200 ? 6.613 6.575 2.725 1.00 67.44 200 ARG A C 1
ATOM 1644 O O . ARG A 1 200 ? 5.613 7.264 2.887 1.00 67.44 200 ARG A O 1
ATOM 1651 N N . ALA A 1 201 ? 6.985 5.625 3.581 1.00 68.69 201 ALA A N 1
ATOM 1652 C CA . ALA A 1 201 ? 6.255 5.341 4.814 1.00 68.69 201 ALA A CA 1
ATOM 1653 C C . ALA A 1 201 ? 6.231 6.562 5.752 1.00 68.69 201 ALA A C 1
ATOM 1655 O O . ALA A 1 201 ? 5.172 6.925 6.253 1.00 68.69 201 ALA A O 1
ATOM 1656 N N . ALA A 1 202 ? 7.361 7.259 5.914 1.00 70.81 202 ALA A N 1
ATOM 1657 C CA . ALA A 1 202 ? 7.447 8.478 6.719 1.00 70.81 202 ALA A CA 1
ATOM 1658 C C . ALA A 1 202 ? 6.590 9.625 6.150 1.00 70.81 202 ALA A C 1
ATOM 1660 O O . ALA A 1 202 ? 5.903 10.318 6.901 1.00 70.81 202 ALA A O 1
ATOM 1661 N N . MET A 1 203 ? 6.581 9.810 4.824 1.00 70.94 203 MET A N 1
ATOM 1662 C CA . MET A 1 203 ? 5.691 10.777 4.172 1.00 70.94 203 MET A CA 1
ATOM 1663 C C . MET A 1 203 ? 4.215 10.421 4.359 1.00 70.94 203 MET A C 1
ATOM 1665 O O . MET A 1 203 ? 3.413 11.317 4.617 1.00 70.94 203 MET A O 1
ATOM 1669 N N . GLN A 1 204 ? 3.859 9.136 4.273 1.00 71.94 204 GLN A N 1
ATOM 1670 C CA . GLN A 1 204 ? 2.498 8.664 4.526 1.00 71.94 204 GLN A CA 1
ATOM 1671 C C . GLN A 1 204 ? 2.066 8.999 5.961 1.00 71.94 204 GLN A C 1
ATOM 1673 O O . GLN A 1 204 ? 1.007 9.592 6.144 1.00 71.94 204 GLN A O 1
ATOM 1678 N N . CYS A 1 205 ? 2.899 8.706 6.968 1.00 74.69 205 CYS A N 1
ATOM 1679 C CA . CYS A 1 205 ? 2.602 9.049 8.363 1.00 74.69 205 CYS A CA 1
ATOM 1680 C C . CYS A 1 205 ? 2.380 10.557 8.538 1.00 74.69 205 CYS A C 1
ATOM 1682 O O . CYS A 1 205 ? 1.371 10.965 9.109 1.00 74.69 205 CYS A O 1
ATOM 1684 N N . ARG A 1 206 ? 3.255 11.391 7.959 1.00 80.94 206 ARG A N 1
ATOM 1685 C CA . ARG A 1 206 ? 3.132 12.855 8.030 1.00 80.94 206 ARG A CA 1
ATOM 1686 C C . ARG A 1 206 ? 1.858 13.374 7.357 1.00 80.94 206 ARG A C 1
ATOM 1688 O O . ARG A 1 206 ? 1.234 14.304 7.861 1.00 80.94 206 ARG A O 1
ATOM 1695 N N . TYR A 1 207 ? 1.459 12.789 6.228 1.00 85.06 207 TYR A N 1
ATOM 1696 C CA . TYR A 1 207 ? 0.204 13.138 5.560 1.00 85.06 207 TYR A CA 1
ATOM 1697 C C . TYR A 1 207 ? -1.009 12.816 6.442 1.00 85.06 207 TYR A C 1
ATOM 1699 O O . TYR A 1 207 ? -1.897 13.654 6.598 1.00 85.06 207 TYR A O 1
ATOM 1707 N N . ILE A 1 208 ? -1.015 11.631 7.061 1.00 86.12 208 ILE A N 1
ATOM 1708 C CA . ILE A 1 208 ? -2.091 11.194 7.956 1.00 86.12 208 ILE A CA 1
ATOM 1709 C C . ILE A 1 208 ? -2.165 12.105 9.195 1.00 86.12 208 ILE A C 1
ATOM 1711 O O . ILE A 1 208 ? -3.253 12.539 9.561 1.00 86.12 208 ILE A O 1
ATOM 1715 N N . GLU A 1 209 ? -1.032 12.476 9.800 1.00 87.88 209 GLU A N 1
ATOM 1716 C CA . GLU A 1 209 ? -0.992 13.426 10.927 1.00 87.88 209 GLU A CA 1
ATOM 1717 C C . GLU A 1 209 ? -1.588 14.794 10.568 1.00 87.88 209 GLU A C 1
ATOM 1719 O O . GLU A 1 209 ? -2.382 15.353 11.327 1.00 87.88 209 GLU A O 1
ATOM 1724 N N . VAL A 1 210 ? -1.231 15.336 9.398 1.00 89.44 210 VAL A N 1
ATOM 1725 C CA . VAL A 1 210 ? -1.777 16.610 8.908 1.00 89.44 210 VAL A CA 1
ATOM 1726 C C . VAL A 1 210 ? -3.280 16.494 8.653 1.00 89.44 210 VAL A C 1
ATOM 1728 O O . VAL A 1 210 ? -4.032 17.396 9.027 1.00 89.44 210 VAL A O 1
ATOM 1731 N N . PHE A 1 211 ? -3.734 15.383 8.066 1.00 89.19 211 PHE A N 1
ATOM 1732 C CA . PHE A 1 211 ? -5.156 15.112 7.865 1.00 89.19 211 PHE A CA 1
ATOM 1733 C C . PHE A 1 211 ? -5.922 15.122 9.196 1.00 89.19 211 PHE A C 1
ATOM 1735 O O . PHE A 1 211 ? -6.925 15.826 9.306 1.00 89.19 211 PHE A O 1
ATOM 1742 N N . VAL A 1 212 ? -5.429 14.421 10.222 1.00 91.56 212 VAL A N 1
ATOM 1743 C CA . VAL A 1 212 ? -6.048 14.391 11.559 1.00 91.56 212 VAL A CA 1
ATOM 1744 C C . VAL A 1 212 ? -6.093 15.792 12.169 1.00 91.56 212 VAL A C 1
ATOM 1746 O O . VAL A 1 212 ? -7.160 16.260 12.566 1.00 91.56 212 VAL A O 1
ATOM 1749 N N . ARG A 1 213 ? -4.958 16.501 12.184 1.00 91.50 213 ARG A N 1
ATOM 1750 C CA . ARG A 1 213 ? -4.842 17.842 12.777 1.00 91.50 213 ARG A CA 1
ATOM 1751 C C . ARG A 1 213 ? -5.822 18.846 12.171 1.00 91.50 213 ARG A C 1
ATOM 1753 O O . ARG A 1 213 ? -6.350 19.685 12.895 1.00 91.50 213 ARG A O 1
ATOM 1760 N N . ASN A 1 214 ? -6.051 18.765 10.863 1.00 91.88 214 ASN A N 1
ATOM 1761 C CA . ASN A 1 214 ? -6.905 19.712 10.152 1.00 91.88 214 ASN A CA 1
ATOM 1762 C C . ASN A 1 214 ? -8.396 19.363 10.242 1.00 91.88 214 ASN A C 1
ATOM 1764 O O . ASN A 1 214 ? -9.220 20.269 10.192 1.00 91.88 214 ASN A O 1
ATOM 1768 N N . ASN A 1 215 ? -8.751 18.079 10.362 1.00 90.25 215 ASN A N 1
ATOM 1769 C CA . ASN A 1 215 ? -10.147 17.637 10.277 1.00 90.25 215 ASN A CA 1
ATOM 1770 C C . ASN A 1 215 ? -10.803 17.368 11.638 1.00 90.25 215 ASN A C 1
ATOM 1772 O O . ASN A 1 215 ? -12.011 17.541 11.752 1.00 90.25 215 ASN A O 1
ATOM 1776 N N . VAL A 1 216 ? -10.049 17.006 12.685 1.00 91.06 216 VAL A N 1
ATOM 1777 C CA . VAL A 1 216 ? -10.617 16.835 14.039 1.00 91.06 216 VAL A CA 1
ATOM 1778 C C . VAL A 1 216 ? -11.309 18.113 14.553 1.00 91.06 216 VAL A C 1
ATOM 1780 O O . VAL A 1 216 ? -12.409 17.997 15.089 1.00 91.06 216 VAL A O 1
ATOM 1783 N N . PRO A 1 217 ? -10.764 19.334 14.360 1.00 91.75 217 PRO A N 1
ATOM 1784 C CA . PRO A 1 217 ? -11.441 20.566 14.780 1.00 91.75 217 PRO A CA 1
ATOM 1785 C C . PRO A 1 217 ? -12.731 20.884 14.011 1.00 91.75 217 PRO A C 1
ATOM 1787 O O . PRO A 1 217 ? -13.499 21.730 14.458 1.00 91.75 217 PRO A O 1
ATOM 1790 N N . LEU A 1 218 ? -12.953 20.248 12.855 1.00 89.56 218 LEU A N 1
ATOM 1791 C CA . LEU A 1 218 ? -14.137 20.456 12.013 1.00 89.56 218 LEU A CA 1
ATOM 1792 C C . LEU A 1 218 ? -15.310 19.547 12.406 1.00 89.56 218 LEU A C 1
ATOM 1794 O O . LEU A 1 218 ? -16.397 19.683 11.844 1.00 89.56 218 LEU A O 1
ATOM 1798 N N . LEU A 1 219 ? -15.100 18.614 13.340 1.00 89.19 219 LEU A N 1
ATOM 1799 C CA . LEU A 1 219 ? -16.169 17.776 13.868 1.00 89.19 219 LEU A CA 1
ATOM 1800 C C . LEU A 1 219 ? -17.178 18.628 14.639 1.00 89.19 219 LEU A C 1
ATOM 1802 O O . LEU A 1 219 ? -16.804 19.491 15.436 1.00 89.19 219 LEU A O 1
ATOM 1806 N N . ASN A 1 220 ? -18.466 18.347 14.438 1.00 89.56 220 ASN A N 1
ATOM 1807 C CA . ASN A 1 220 ? -19.496 18.914 15.304 1.00 89.56 220 ASN A CA 1
ATOM 1808 C C . ASN A 1 220 ? -19.413 18.305 16.717 1.00 89.56 220 ASN A C 1
ATOM 1810 O O . ASN A 1 220 ? -18.724 17.310 16.939 1.00 89.56 220 ASN A O 1
ATOM 1814 N N . GLU A 1 221 ? -20.123 18.894 17.676 1.00 89.56 221 GLU A N 1
ATOM 1815 C CA . GLU A 1 221 ? -20.038 18.509 19.090 1.00 89.56 221 GLU A CA 1
ATOM 1816 C C . GLU A 1 221 ? -20.353 17.023 19.335 1.00 89.56 221 GLU A C 1
ATOM 1818 O O . GLU A 1 221 ? -19.593 16.341 20.020 1.00 89.56 221 GLU A O 1
ATOM 1823 N N . GLN A 1 222 ? -21.396 16.491 18.689 1.00 87.81 222 GLN A N 1
ATOM 1824 C CA . GLN A 1 222 ? -21.772 15.077 18.804 1.00 87.81 222 GLN A CA 1
ATOM 1825 C C . GLN A 1 222 ? -20.709 14.154 18.195 1.00 87.81 222 GLN A C 1
ATOM 1827 O O . GLN A 1 222 ? -20.259 13.209 18.832 1.00 87.81 222 GLN A O 1
ATOM 1832 N N . GLN A 1 223 ? -20.251 14.446 16.976 1.00 88.88 223 GLN A N 1
ATOM 1833 C CA . GLN A 1 223 ? -19.207 13.664 16.308 1.00 88.88 223 GLN A CA 1
ATOM 1834 C C . GLN A 1 223 ? -17.891 13.686 17.088 1.00 88.88 223 GLN A C 1
ATOM 1836 O O . GLN A 1 223 ? -17.182 12.681 17.132 1.00 88.88 223 GLN A O 1
ATOM 1841 N N . LYS A 1 224 ? -17.558 14.831 17.690 1.00 91.12 224 LYS A N 1
ATOM 1842 C CA . LYS A 1 224 ? -16.368 14.996 18.517 1.00 91.12 224 LYS A CA 1
ATOM 1843 C C . LYS A 1 224 ? -16.470 14.163 19.793 1.00 91.12 224 LYS A C 1
ATOM 1845 O O . LYS A 1 224 ? -15.507 13.478 20.121 1.00 91.12 224 LYS A O 1
ATOM 1850 N N . GLN A 1 225 ? -17.625 14.161 20.456 1.00 91.50 225 GLN A N 1
ATOM 1851 C CA . GLN A 1 225 ? -17.870 13.329 21.635 1.00 91.50 225 GLN A CA 1
ATOM 1852 C C . GLN A 1 225 ? -17.725 11.830 21.323 1.00 91.50 225 GLN A C 1
ATOM 1854 O O . GLN A 1 225 ? -17.056 11.106 22.064 1.00 91.50 225 GLN A O 1
ATOM 1859 N N . GLU A 1 226 ? -18.291 11.367 20.205 1.00 90.88 226 GLU A N 1
ATOM 1860 C CA . GLU A 1 226 ? -18.139 9.978 19.749 1.00 90.88 226 GLU A CA 1
ATOM 1861 C C . GLU A 1 226 ? -16.674 9.643 19.438 1.00 90.88 226 GLU A C 1
ATOM 1863 O O . GLU A 1 226 ? -16.136 8.639 19.908 1.00 90.88 226 GLU A O 1
ATOM 1868 N N . TYR A 1 227 ? -15.994 10.515 18.688 1.00 93.25 227 TYR A N 1
ATOM 1869 C CA . TYR A 1 227 ? -14.576 10.365 18.372 1.00 93.25 227 TYR A CA 1
ATOM 1870 C C . TYR A 1 227 ? -13.715 10.270 19.642 1.00 93.25 227 TYR A C 1
ATOM 1872 O O . TYR A 1 227 ? -12.898 9.360 19.757 1.00 93.25 227 TYR A O 1
ATOM 1880 N N . GLU A 1 228 ? -13.906 11.167 20.611 1.00 93.69 228 GLU A N 1
ATOM 1881 C CA . GLU A 1 228 ? -13.148 11.176 21.867 1.00 93.69 228 GLU A CA 1
ATOM 1882 C C . GLU A 1 228 ? -13.401 9.915 22.696 1.00 93.69 228 GLU A C 1
ATOM 1884 O O . GLU A 1 228 ? -12.448 9.312 23.187 1.00 93.69 228 GLU A O 1
ATOM 1889 N N . THR A 1 229 ? -14.654 9.465 22.786 1.00 93.19 229 THR A N 1
ATOM 1890 C CA . THR A 1 229 ? -15.028 8.235 23.504 1.00 93.19 229 THR A CA 1
ATOM 1891 C C . THR A 1 229 ? -14.342 7.009 22.901 1.00 93.19 229 THR A C 1
ATOM 1893 O O . THR A 1 229 ? -13.744 6.198 23.613 1.00 93.19 229 THR A O 1
ATOM 1896 N N . LEU A 1 230 ? -14.374 6.887 21.572 1.00 93.25 230 LEU A N 1
ATOM 1897 C CA . LEU A 1 230 ? -13.754 5.776 20.852 1.00 93.25 230 LEU A CA 1
ATOM 1898 C C . LEU A 1 230 ? -12.223 5.821 20.965 1.00 93.25 230 LEU A C 1
ATOM 1900 O O . LEU A 1 230 ? -11.597 4.787 21.187 1.00 93.25 230 LEU A O 1
ATOM 1904 N N . MET A 1 231 ? -11.609 7.004 20.888 1.00 93.88 231 MET A N 1
ATOM 1905 C CA . MET A 1 231 ? -10.162 7.148 21.067 1.00 93.88 231 MET A CA 1
ATOM 1906 C C . MET A 1 231 ? -9.713 6.844 22.501 1.00 93.88 231 MET A C 1
ATOM 1908 O O . MET A 1 231 ? -8.689 6.189 22.674 1.00 93.88 231 MET A O 1
ATOM 1912 N N . GLN A 1 232 ? -10.490 7.225 23.520 1.00 93.06 232 GLN A N 1
ATOM 1913 C CA . GLN A 1 232 ? -10.216 6.842 24.910 1.00 93.06 232 GLN A CA 1
ATOM 1914 C C . GLN A 1 232 ? -10.258 5.320 25.102 1.00 93.06 232 GLN A C 1
ATOM 1916 O O . GLN A 1 232 ? -9.410 4.771 25.804 1.00 93.06 232 GLN A O 1
ATOM 1921 N N . ALA A 1 233 ? -11.199 4.622 24.457 1.00 90.38 233 ALA A N 1
ATOM 1922 C CA . ALA A 1 233 ? -11.267 3.160 24.503 1.00 90.38 233 ALA A CA 1
ATOM 1923 C C . ALA A 1 233 ? -10.026 2.495 23.873 1.00 90.38 233 ALA A C 1
ATOM 1925 O O . ALA A 1 233 ? -9.509 1.505 24.402 1.00 90.38 233 ALA A O 1
ATOM 1926 N N . VAL A 1 234 ? -9.512 3.061 22.772 1.00 89.62 234 VAL A N 1
ATOM 1927 C CA . VAL A 1 234 ? -8.246 2.628 22.155 1.00 89.62 234 VAL A CA 1
ATOM 1928 C C . VAL A 1 234 ? -7.064 2.892 23.087 1.00 89.62 234 VAL A C 1
ATOM 1930 O O . VAL A 1 234 ? -6.245 1.998 23.297 1.00 89.62 234 VAL A O 1
ATOM 1933 N N . ASP A 1 235 ? -6.975 4.094 23.658 1.00 89.88 235 ASP A N 1
ATOM 1934 C CA . ASP A 1 235 ? -5.846 4.527 24.490 1.00 89.88 235 ASP A CA 1
ATOM 1935 C C . ASP A 1 235 ? -5.746 3.718 25.788 1.00 89.88 235 ASP A C 1
ATOM 1937 O O . ASP A 1 235 ? -4.661 3.281 26.178 1.00 89.88 235 ASP A O 1
ATOM 1941 N N . ASN A 1 236 ? -6.890 3.426 26.404 1.00 89.75 236 ASN A N 1
ATOM 1942 C CA . ASN A 1 236 ? -6.971 2.612 27.613 1.00 89.75 236 ASN A CA 1
ATOM 1943 C C . ASN A 1 236 ? -6.865 1.102 27.333 1.00 89.75 236 ASN A C 1
ATOM 1945 O O . ASN A 1 236 ? -6.845 0.312 28.275 1.00 89.75 236 ASN A O 1
ATOM 1949 N N . ASN A 1 237 ? -6.806 0.687 26.060 1.00 85.56 237 ASN A N 1
ATOM 1950 C CA . ASN A 1 237 ? -6.875 -0.711 25.624 1.00 85.56 237 ASN A CA 1
ATOM 1951 C C . ASN A 1 237 ? -8.052 -1.478 26.259 1.00 85.56 237 ASN A C 1
ATOM 1953 O O . ASN A 1 237 ? -7.937 -2.667 26.555 1.00 85.56 237 ASN A O 1
ATOM 1957 N N . THR A 1 238 ? -9.189 -0.808 26.477 1.00 85.00 238 THR A N 1
ATOM 1958 C CA . THR A 1 238 ? -10.389 -1.461 27.029 1.00 85.00 238 THR A CA 1
ATOM 1959 C C . THR A 1 238 ? -11.013 -2.416 26.019 1.00 85.00 238 THR A C 1
ATOM 1961 O O . THR A 1 238 ? -11.709 -3.356 26.403 1.00 85.00 238 THR A O 1
ATOM 1964 N N . GLY A 1 239 ? -10.764 -2.175 24.727 1.00 85.00 239 GLY A N 1
ATOM 1965 C CA . GLY A 1 239 ? -11.392 -2.919 23.647 1.00 85.00 239 GLY A CA 1
ATOM 1966 C C . GLY A 1 239 ? -12.898 -2.697 23.610 1.00 85.00 239 GLY A C 1
ATOM 1967 O O . GLY A 1 239 ? -13.403 -1.692 24.112 1.00 85.00 239 GLY A O 1
ATOM 1968 N N . GLY A 1 240 ? -13.611 -3.657 23.024 1.00 88.38 240 GLY A N 1
ATOM 1969 C CA . GLY A 1 240 ? -15.071 -3.710 23.053 1.00 88.38 240 GLY A CA 1
ATOM 1970 C C . GLY A 1 240 ? -15.712 -3.661 21.671 1.00 88.38 240 GLY A C 1
ATOM 1971 O O . GLY A 1 240 ? -15.070 -3.345 20.669 1.00 88.38 240 GLY A O 1
ATOM 1972 N N . LEU A 1 241 ? -16.999 -4.001 21.631 1.00 91.38 241 LEU A N 1
ATOM 1973 C CA . LEU A 1 241 ? -17.830 -3.917 20.437 1.00 91.38 241 LEU A CA 1
ATOM 1974 C C . LEU A 1 241 ? -18.649 -2.626 20.492 1.00 91.38 241 LEU A C 1
ATOM 1976 O O . LEU A 1 241 ? -19.499 -2.467 21.364 1.00 91.38 241 LEU A O 1
ATOM 1980 N N . PHE A 1 242 ? -18.406 -1.729 19.544 1.00 92.44 242 PHE A N 1
ATOM 1981 C CA . PHE A 1 242 ? -19.123 -0.468 19.391 1.00 92.44 242 PHE A CA 1
ATOM 1982 C C . PHE A 1 242 ? -19.934 -0.489 18.099 1.00 92.44 242 PHE A C 1
ATOM 1984 O O . PHE A 1 242 ? -19.498 -1.058 17.095 1.00 92.44 242 PHE A O 1
ATOM 1991 N N . PHE A 1 243 ? -21.099 0.157 18.112 1.00 91.62 243 PHE A N 1
ATOM 1992 C CA . PHE A 1 243 ? -21.923 0.349 16.924 1.00 91.62 243 PHE A CA 1
ATOM 1993 C C . PHE A 1 243 ? -22.180 1.840 16.702 1.00 91.62 243 PHE A C 1
ATOM 1995 O O . PHE A 1 243 ? -22.816 2.489 17.527 1.00 91.62 243 PHE A O 1
ATOM 2002 N N . LEU A 1 244 ? -21.706 2.368 15.577 1.00 89.75 244 LEU A N 1
ATOM 2003 C CA . LEU A 1 244 ? -21.978 3.730 15.137 1.00 89.75 244 LEU A CA 1
ATOM 2004 C C . LEU A 1 244 ? -23.242 3.734 14.269 1.00 89.75 244 LEU A C 1
ATOM 2006 O O . LEU A 1 244 ? -23.178 3.474 13.061 1.00 89.75 244 LEU A O 1
ATOM 2010 N N . ASP A 1 245 ? -24.382 4.019 14.903 1.00 85.44 245 ASP A N 1
ATOM 2011 C CA . ASP A 1 245 ? -25.657 4.235 14.214 1.00 85.44 245 ASP A CA 1
ATOM 2012 C C . ASP A 1 245 ? -25.703 5.653 13.654 1.00 85.44 245 ASP A C 1
ATOM 2014 O O . ASP A 1 245 ? -25.740 6.637 14.392 1.00 85.44 245 ASP A O 1
ATOM 2018 N N . ALA A 1 246 ? -25.684 5.764 12.332 1.00 75.00 246 ALA A N 1
ATOM 2019 C CA . ALA A 1 246 ? -25.644 7.053 11.672 1.00 75.00 246 ALA A CA 1
ATOM 2020 C C . ALA A 1 246 ? -26.520 7.019 10.419 1.00 75.00 246 ALA A C 1
ATOM 2022 O O . ALA A 1 246 ? -26.260 6.261 9.480 1.00 75.00 246 ALA A O 1
ATOM 2023 N N . SER A 1 247 ? -27.562 7.857 10.394 1.00 69.38 247 SER A N 1
ATOM 2024 C CA . SER A 1 247 ? -28.426 8.000 9.220 1.00 69.38 247 SER A CA 1
ATOM 2025 C C . SER A 1 247 ? -27.642 8.541 8.024 1.00 69.38 247 SER A C 1
ATOM 2027 O O . SER A 1 247 ? -26.551 9.107 8.158 1.00 69.38 247 SER A O 1
ATOM 2029 N N . GLY A 1 248 ? -28.193 8.383 6.818 1.00 64.38 248 GLY A N 1
ATOM 2030 C CA . GLY A 1 248 ? -27.637 9.017 5.619 1.00 64.38 248 GLY A CA 1
ATOM 2031 C C . GLY A 1 248 ? -27.314 10.506 5.833 1.00 64.38 248 GLY A C 1
ATOM 2032 O O . GLY A 1 248 ? -28.093 11.225 6.447 1.00 64.38 248 GLY A O 1
ATOM 2033 N N . ALA A 1 249 ? -26.163 10.951 5.313 1.00 62.91 249 ALA A N 1
ATOM 2034 C CA . ALA A 1 249 ? -25.677 12.340 5.345 1.00 62.91 249 ALA A CA 1
ATOM 2035 C C . ALA A 1 249 ? -25.219 12.919 6.708 1.00 62.91 249 ALA A C 1
ATOM 2037 O O . ALA A 1 249 ? -24.926 14.105 6.793 1.00 62.91 249 ALA A O 1
ATOM 2038 N N . THR A 1 250 ? -25.044 12.104 7.750 1.00 67.31 250 THR A N 1
ATOM 2039 C CA . THR A 1 250 ? -24.592 12.560 9.091 1.00 67.31 250 THR A CA 1
ATOM 2040 C C . THR A 1 250 ? -23.071 12.655 9.279 1.00 67.31 250 THR A C 1
ATOM 2042 O O . THR A 1 250 ? -22.591 12.948 10.372 1.00 67.31 250 THR A O 1
ATOM 2045 N N . GLY A 1 251 ? -22.277 12.393 8.238 1.00 73.94 251 GLY A N 1
ATOM 2046 C CA . GLY A 1 251 ? -20.812 12.422 8.337 1.00 73.94 251 GLY A CA 1
ATOM 2047 C C . GLY A 1 251 ? -20.181 11.178 8.984 1.00 73.94 251 GLY A C 1
ATOM 2048 O O . GLY A 1 251 ? -19.014 11.211 9.353 1.00 73.94 251 GLY A O 1
ATOM 2049 N N . LYS A 1 252 ? -20.888 10.042 9.063 1.00 82.62 252 LYS A N 1
ATOM 2050 C CA . LYS A 1 252 ? -20.334 8.746 9.519 1.00 82.62 252 LYS A CA 1
ATOM 2051 C C . LYS A 1 252 ? -18.934 8.450 8.953 1.00 82.62 252 LYS A C 1
ATOM 2053 O O . LYS A 1 252 ? -18.013 8.100 9.686 1.00 82.62 252 LYS A O 1
ATOM 2058 N N . ALA A 1 253 ? -18.775 8.633 7.642 1.00 82.75 253 ALA A N 1
ATOM 2059 C CA . ALA A 1 253 ? -17.524 8.359 6.943 1.00 82.75 253 ALA A CA 1
ATOM 2060 C C . ALA A 1 253 ? -16.369 9.262 7.407 1.00 82.75 253 ALA A C 1
ATOM 2062 O O . ALA A 1 253 ? -15.244 8.771 7.507 1.00 82.75 253 ALA A O 1
ATOM 2063 N N . ILE A 1 254 ? -16.621 10.543 7.729 1.00 85.12 254 ILE A N 1
ATOM 2064 C CA . ILE A 1 254 ? -15.563 11.438 8.225 1.00 85.12 254 ILE A CA 1
ATOM 2065 C C . ILE A 1 254 ? -15.088 10.988 9.610 1.00 85.12 254 ILE A C 1
ATOM 2067 O O . ILE A 1 254 ? -13.883 10.911 9.838 1.00 85.12 254 ILE A O 1
ATOM 2071 N N . VAL A 1 255 ? -16.010 10.583 10.492 1.00 90.00 255 VAL A N 1
ATOM 2072 C CA . VAL A 1 255 ? -15.679 10.092 11.840 1.00 90.00 255 VAL A CA 1
ATOM 2073 C C . VAL A 1 255 ? -14.858 8.806 11.759 1.00 90.00 255 VAL A C 1
ATOM 2075 O O . VAL A 1 255 ? -13.776 8.732 12.336 1.00 90.00 255 VAL A O 1
ATOM 2078 N N . ILE A 1 256 ? -15.310 7.822 10.973 1.00 92.00 256 ILE A N 1
ATOM 2079 C CA . ILE A 1 256 ? -14.570 6.570 10.752 1.00 92.00 256 ILE A CA 1
ATOM 2080 C C . ILE A 1 256 ? -13.170 6.846 10.191 1.00 92.00 256 ILE A C 1
ATOM 2082 O O . ILE A 1 256 ? -12.185 6.273 10.662 1.00 92.00 256 ILE A O 1
ATOM 2086 N N . SER A 1 257 ? -13.076 7.725 9.189 1.00 91.50 257 SER A N 1
ATOM 2087 C CA . SER A 1 257 ? -11.804 8.049 8.539 1.00 91.50 257 SER A CA 1
ATOM 2088 C C . SER A 1 257 ? -10.836 8.718 9.508 1.00 91.50 257 SER A C 1
ATOM 2090 O O . SER A 1 257 ? -9.654 8.386 9.506 1.00 91.50 257 SER A O 1
ATOM 2092 N N . LEU A 1 258 ? -11.332 9.612 10.369 1.00 92.94 258 LEU A N 1
ATOM 2093 C CA . LEU A 1 258 ? -10.527 10.261 11.401 1.00 92.94 258 LEU A CA 1
ATOM 2094 C C . LEU A 1 258 ? -10.028 9.267 12.446 1.00 92.94 258 LEU A C 1
ATOM 2096 O O . LEU A 1 258 ? -8.850 9.303 12.770 1.00 92.94 258 LEU A O 1
ATOM 2100 N N . ILE A 1 259 ? -10.863 8.339 12.919 1.00 94.25 259 ILE A N 1
ATOM 2101 C CA . ILE A 1 259 ? -10.433 7.310 13.882 1.00 94.25 259 ILE A CA 1
ATOM 2102 C C . ILE A 1 259 ? -9.334 6.427 13.274 1.00 94.25 259 ILE A C 1
ATOM 2104 O O . ILE A 1 259 ? -8.282 6.227 13.883 1.00 94.25 259 ILE A O 1
ATOM 2108 N N . LEU A 1 260 ? -9.545 5.929 12.049 1.00 94.00 260 LEU A N 1
ATOM 2109 C CA . LEU A 1 260 ? -8.542 5.133 11.333 1.00 94.00 260 LEU A CA 1
ATOM 2110 C C . LEU A 1 260 ? -7.231 5.911 11.165 1.00 94.00 260 LEU A C 1
ATOM 2112 O O . LEU A 1 260 ? -6.158 5.366 11.426 1.00 94.00 260 LEU A O 1
ATOM 2116 N N . ALA A 1 261 ? -7.320 7.175 10.748 1.00 93.00 261 ALA A N 1
ATOM 2117 C CA . ALA A 1 261 ? -6.171 8.044 10.547 1.00 93.00 261 ALA A CA 1
ATOM 2118 C C . ALA A 1 261 ? -5.415 8.309 11.857 1.00 93.00 261 ALA A C 1
ATOM 2120 O O . ALA A 1 261 ? -4.200 8.144 11.888 1.00 93.00 261 ALA A O 1
ATOM 2121 N N . THR A 1 262 ? -6.105 8.631 12.952 1.00 94.19 262 THR A N 1
ATOM 2122 C CA . THR A 1 262 ? -5.479 8.914 14.254 1.00 94.19 262 THR A CA 1
ATOM 2123 C C . THR A 1 262 ? -4.731 7.711 14.816 1.00 94.19 262 THR A C 1
ATOM 2125 O O . THR A 1 262 ? -3.647 7.860 15.375 1.00 94.19 262 THR A O 1
ATOM 2128 N N . ILE A 1 263 ? -5.267 6.499 14.664 1.00 92.81 263 ILE A N 1
ATOM 2129 C CA . ILE A 1 263 ? -4.562 5.291 15.114 1.00 92.81 263 ILE A CA 1
ATOM 2130 C C . ILE A 1 263 ? -3.343 5.031 14.219 1.00 92.81 263 ILE A C 1
ATOM 2132 O O . ILE A 1 263 ? -2.242 4.794 14.713 1.00 92.81 263 ILE A O 1
ATOM 2136 N N . ARG A 1 264 ? -3.499 5.149 12.896 1.00 91.25 264 ARG A N 1
ATOM 2137 C CA . ARG A 1 264 ? -2.403 4.918 11.941 1.00 91.25 264 ARG A CA 1
ATOM 2138 C C . ARG A 1 264 ? -1.293 5.960 12.028 1.00 91.25 264 ARG A C 1
ATOM 2140 O O . ARG A 1 264 ? -0.135 5.610 11.825 1.00 91.25 264 ARG A O 1
ATOM 2147 N N . SER A 1 265 ? -1.610 7.211 12.363 1.00 90.44 265 SER A N 1
ATOM 2148 C CA . SER A 1 265 ? -0.604 8.262 12.558 1.00 90.44 265 SER A CA 1
ATOM 2149 C C . SER A 1 265 ? 0.316 7.963 13.741 1.00 90.44 265 SER A C 1
ATOM 2151 O O . SER A 1 265 ? 1.459 8.397 13.757 1.00 90.44 265 SER A O 1
ATOM 2153 N N . ARG A 1 266 ? -0.154 7.169 14.710 1.00 88.50 266 ARG A N 1
ATOM 2154 C CA . ARG A 1 266 ? 0.631 6.687 15.857 1.00 88.50 266 ARG A CA 1
ATOM 2155 C C . ARG A 1 266 ? 1.432 5.415 15.543 1.00 88.50 266 ARG A C 1
ATOM 2157 O O . ARG A 1 266 ? 1.966 4.791 16.452 1.00 88.50 266 ARG A O 1
ATOM 2164 N N . CYS A 1 267 ? 1.511 5.025 14.267 1.00 85.00 267 CYS A N 1
ATOM 2165 C CA . CYS A 1 267 ? 2.106 3.773 13.790 1.00 85.00 267 CYS A CA 1
ATOM 2166 C C . CYS A 1 267 ? 1.424 2.495 14.320 1.00 85.00 267 CYS A C 1
ATOM 2168 O O . CYS A 1 267 ? 1.993 1.408 14.219 1.00 85.00 267 CYS A O 1
ATOM 2170 N N . ASP A 1 268 ? 0.199 2.603 14.841 1.00 90.69 268 ASP A N 1
ATOM 2171 C CA . ASP A 1 268 ? -0.606 1.451 15.236 1.00 90.69 268 ASP A CA 1
ATOM 2172 C C . ASP A 1 268 ? -1.395 0.889 14.042 1.00 90.69 268 ASP A C 1
ATOM 2174 O O . ASP A 1 268 ? -1.709 1.578 13.066 1.00 90.69 268 ASP A O 1
ATOM 2178 N N . ILE A 1 269 ? -1.754 -0.394 14.115 1.00 90.75 269 ILE A N 1
ATOM 2179 C CA . ILE A 1 269 ? -2.476 -1.074 13.034 1.00 90.75 269 ILE A CA 1
ATOM 2180 C C . ILE A 1 269 ? -3.989 -0.932 13.251 1.00 90.75 269 ILE A C 1
ATOM 2182 O O . ILE A 1 269 ? -4.551 -1.494 14.193 1.00 90.75 269 ILE A O 1
ATOM 2186 N N . ALA A 1 270 ? -4.659 -0.239 12.327 1.00 93.88 270 ALA A N 1
ATOM 2187 C CA . ALA A 1 270 ? -6.119 -0.162 12.242 1.00 93.88 270 ALA A CA 1
ATOM 2188 C C . ALA A 1 270 ? -6.616 -0.688 10.888 1.00 93.88 270 ALA A C 1
ATOM 2190 O O . ALA A 1 270 ? -6.233 -0.179 9.825 1.00 93.88 270 ALA A O 1
ATOM 2191 N N . LEU A 1 271 ? -7.467 -1.715 10.919 1.00 94.69 271 LEU A N 1
ATOM 2192 C CA . LEU A 1 271 ? -8.001 -2.361 9.722 1.00 94.69 271 LEU A CA 1
ATOM 2193 C C . LEU A 1 271 ? -9.347 -1.747 9.335 1.00 94.69 271 LEU A C 1
ATOM 2195 O O . LEU A 1 271 ? -10.246 -1.630 10.163 1.00 94.69 271 LEU A O 1
ATOM 2199 N N . ALA A 1 272 ? -9.480 -1.391 8.058 1.00 94.62 272 ALA A N 1
ATOM 2200 C CA . ALA A 1 272 ? -10.700 -0.843 7.482 1.00 94.62 272 ALA A CA 1
ATOM 2201 C C . ALA A 1 272 ? -11.390 -1.909 6.624 1.00 94.62 272 ALA A C 1
ATOM 2203 O O . ALA A 1 272 ? -10.904 -2.268 5.547 1.00 94.62 272 ALA A O 1
ATOM 2204 N N . LEU A 1 273 ? -12.505 -2.438 7.119 1.00 94.25 273 LEU A N 1
ATOM 2205 C CA . LEU A 1 273 ? -13.345 -3.405 6.426 1.00 94.25 273 LEU A CA 1
ATOM 2206 C C . LEU A 1 273 ? -14.660 -2.750 6.009 1.00 94.25 273 LEU A C 1
ATOM 2208 O O . LEU A 1 273 ? -15.166 -1.862 6.689 1.00 94.25 273 LEU A O 1
ATOM 2212 N N . ALA A 1 274 ? -15.239 -3.226 4.914 1.00 91.75 274 ALA A N 1
ATOM 2213 C CA . ALA A 1 274 ? -16.598 -2.869 4.526 1.00 91.75 274 ALA A CA 1
ATOM 2214 C C . ALA A 1 274 ? -17.346 -4.061 3.921 1.00 91.75 274 ALA A C 1
ATOM 2216 O O . ALA A 1 274 ? -16.730 -5.006 3.419 1.00 91.75 274 ALA A O 1
ATOM 2217 N N . SER A 1 275 ? -18.678 -4.033 3.925 1.00 88.88 275 SER A N 1
ATOM 2218 C CA . SER A 1 275 ? -19.473 -5.106 3.305 1.00 88.88 275 SER A CA 1
ATOM 2219 C C . SER A 1 275 ? -19.454 -5.057 1.770 1.00 88.88 275 SER A C 1
ATOM 2221 O O . SER A 1 275 ? -19.460 -6.110 1.132 1.00 88.88 275 SER A O 1
ATOM 2223 N N . SER A 1 276 ? -19.366 -3.862 1.169 1.00 84.69 276 SER A N 1
ATOM 2224 C CA . SER A 1 276 ? -19.338 -3.660 -0.288 1.00 84.69 276 SER A CA 1
ATOM 2225 C C . SER A 1 276 ? -17.993 -3.117 -0.782 1.00 84.69 276 SER A C 1
ATOM 2227 O O . SER A 1 276 ? -17.252 -2.464 -0.046 1.00 84.69 276 SER A O 1
ATOM 2229 N N . GLY A 1 277 ? -17.669 -3.380 -2.054 1.00 82.31 277 GLY A N 1
ATOM 2230 C CA . GLY A 1 277 ? -16.445 -2.867 -2.681 1.00 82.31 277 GLY A CA 1
ATOM 2231 C C . GLY A 1 277 ? -16.415 -1.340 -2.753 1.00 82.31 277 GLY A C 1
ATOM 2232 O O . GLY A 1 277 ? -15.386 -0.740 -2.468 1.00 82.31 277 GLY A O 1
ATOM 2233 N N . 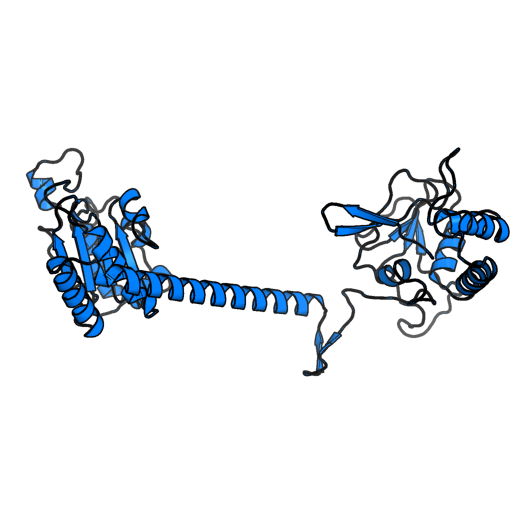ILE A 1 278 ? -17.556 -0.713 -3.050 1.00 82.06 278 ILE A N 1
ATOM 2234 C CA . ILE A 1 278 ? -17.676 0.749 -3.132 1.00 82.06 278 ILE A CA 1
ATOM 2235 C C . ILE A 1 278 ? -17.429 1.381 -1.756 1.00 82.06 278 ILE A C 1
ATOM 2237 O O . ILE A 1 278 ? -16.620 2.297 -1.647 1.00 82.06 278 ILE A O 1
ATOM 2241 N N . ALA A 1 279 ? -18.036 0.850 -0.689 1.00 82.38 279 ALA A N 1
ATOM 2242 C CA . ALA A 1 279 ? -17.787 1.345 0.666 1.00 82.38 279 ALA A CA 1
ATOM 2243 C C . ALA A 1 279 ? -16.316 1.160 1.080 1.00 82.38 279 ALA A C 1
ATOM 2245 O O . ALA A 1 279 ? -15.719 2.065 1.656 1.00 82.38 279 ALA A O 1
ATOM 2246 N N . ALA A 1 280 ? -15.690 0.038 0.705 1.00 84.69 280 ALA A N 1
ATOM 2247 C CA . ALA A 1 280 ? -14.270 -0.184 0.970 1.00 84.69 280 ALA A CA 1
ATOM 2248 C C . ALA A 1 280 ? -13.371 0.870 0.300 1.00 84.69 280 ALA A C 1
ATOM 2250 O O . ALA A 1 280 ? -12.396 1.290 0.911 1.00 84.69 280 ALA A O 1
ATOM 2251 N N . THR A 1 281 ? -13.698 1.332 -0.915 1.00 82.50 281 THR A N 1
ATOM 2252 C CA . THR A 1 281 ? -12.898 2.364 -1.609 1.00 82.50 281 THR A CA 1
ATOM 2253 C C . THR A 1 281 ? -12.947 3.745 -0.955 1.00 82.50 281 THR A C 1
ATOM 2255 O O . THR A 1 281 ? -12.070 4.562 -1.216 1.00 82.50 281 THR A O 1
ATOM 2258 N N . LEU A 1 282 ? -13.943 4.009 -0.105 1.00 82.50 282 LEU A N 1
ATOM 2259 C CA . LEU A 1 282 ? -14.077 5.281 0.612 1.00 82.50 282 LEU A CA 1
ATOM 2260 C C . LEU A 1 282 ? -13.212 5.345 1.876 1.00 82.50 282 LEU A C 1
ATOM 2262 O O . LEU A 1 282 ? -13.023 6.423 2.433 1.00 82.50 282 LEU A O 1
ATOM 2266 N N . LEU A 1 283 ? -12.692 4.204 2.331 1.00 85.50 283 LEU A N 1
ATOM 2267 C CA . LEU A 1 283 ? -11.817 4.116 3.490 1.00 85.50 283 LEU A CA 1
ATOM 2268 C C . LEU A 1 283 ? -10.371 3.961 3.025 1.00 85.50 283 LEU A C 1
ATOM 2270 O O . LEU A 1 283 ? -10.063 3.108 2.191 1.00 85.50 283 LEU A O 1
ATOM 2274 N N . ASP A 1 284 ? -9.458 4.738 3.606 1.00 84.12 284 ASP A N 1
ATOM 2275 C CA . ASP A 1 284 ? -8.032 4.578 3.329 1.00 84.12 284 ASP A CA 1
ATOM 2276 C C . ASP A 1 284 ? -7.579 3.148 3.681 1.00 84.12 284 ASP A C 1
ATOM 2278 O O . ASP A 1 284 ? -7.865 2.627 4.767 1.00 84.12 284 ASP A O 1
ATOM 2282 N N . GLY A 1 285 ? -6.911 2.476 2.742 1.00 83.94 285 GLY A N 1
ATOM 2283 C CA . GLY A 1 285 ? -6.536 1.063 2.867 1.00 83.94 285 GLY A CA 1
ATOM 2284 C C . GLY A 1 285 ? -7.715 0.088 3.032 1.00 83.94 285 GLY A C 1
ATOM 2285 O O . GLY A 1 285 ? -7.510 -1.032 3.509 1.00 83.94 285 GLY A O 1
ATOM 2286 N N . GLY A 1 286 ? -8.938 0.500 2.688 1.00 88.75 286 GLY A N 1
ATOM 2287 C CA . GLY A 1 286 ? -10.152 -0.285 2.868 1.00 88.75 286 GLY A CA 1
ATOM 2288 C C . GLY A 1 286 ? -10.211 -1.534 1.991 1.00 88.75 286 GLY A C 1
ATOM 2289 O O . GLY A 1 286 ? -9.754 -1.562 0.847 1.00 88.75 286 GLY A O 1
ATOM 2290 N N . ARG A 1 287 ? -10.793 -2.608 2.533 1.00 90.38 287 ARG A N 1
ATOM 2291 C CA . ARG A 1 287 ? -11.054 -3.860 1.805 1.00 90.38 287 ARG A CA 1
ATOM 2292 C C . ARG A 1 287 ? -12.432 -4.400 2.145 1.00 90.38 287 ARG A C 1
ATOM 2294 O O . ARG A 1 287 ? -12.959 -4.154 3.226 1.00 90.38 287 ARG A O 1
ATOM 2301 N N . THR A 1 288 ? -13.006 -5.204 1.253 1.00 88.81 288 THR A N 1
ATOM 2302 C CA . THR A 1 288 ? -14.233 -5.922 1.608 1.00 88.81 288 THR A CA 1
ATOM 2303 C C . THR A 1 288 ? -13.946 -6.930 2.720 1.00 88.81 288 THR A C 1
ATOM 2305 O O . THR A 1 288 ? -12.908 -7.600 2.700 1.00 88.81 288 THR A O 1
ATOM 2308 N N . ALA A 1 289 ? -14.866 -7.073 3.675 1.00 88.12 289 ALA A N 1
ATOM 2309 C CA . ALA A 1 289 ? -14.737 -8.023 4.777 1.00 88.12 289 ALA A CA 1
ATOM 2310 C C . ALA A 1 289 ? -14.524 -9.451 4.253 1.00 88.12 289 ALA A C 1
ATOM 2312 O O . ALA A 1 289 ? -13.634 -10.156 4.721 1.00 88.12 289 ALA A O 1
ATOM 2313 N N . HIS A 1 290 ? -15.236 -9.831 3.187 1.00 85.44 290 HIS A N 1
ATOM 2314 C CA . HIS A 1 290 ? -15.041 -11.101 2.486 1.00 85.44 290 HIS A CA 1
ATOM 2315 C C . HIS A 1 290 ? -13.595 -11.305 2.004 1.00 85.44 290 HIS A C 1
ATOM 2317 O O . HIS A 1 290 ? -13.011 -12.360 2.249 1.00 85.44 290 HIS A O 1
ATOM 2323 N N . SER A 1 291 ? -12.993 -10.299 1.357 1.00 85.62 291 SER A N 1
ATOM 2324 C CA . SER A 1 291 ? -11.616 -10.380 0.847 1.00 85.62 291 SER A CA 1
ATOM 2325 C C . SER A 1 291 ? -10.580 -10.395 1.970 1.00 85.62 291 SER A C 1
ATOM 2327 O O . SER A 1 291 ? -9.626 -11.171 1.926 1.00 85.62 291 SER A O 1
ATOM 2329 N N . ALA A 1 292 ? -10.756 -9.533 2.971 1.00 85.19 292 ALA A N 1
ATOM 2330 C CA . ALA A 1 292 ? -9.805 -9.374 4.061 1.00 85.19 292 ALA A CA 1
ATOM 2331 C C . ALA A 1 292 ? -9.808 -10.585 5.002 1.00 85.19 292 ALA A C 1
ATOM 2333 O O . ALA A 1 292 ? -8.751 -11.125 5.327 1.00 85.19 292 ALA A O 1
ATOM 2334 N N . LEU A 1 293 ? -10.998 -11.039 5.397 1.00 82.94 293 LEU A N 1
ATOM 2335 C CA . LEU A 1 293 ? -11.181 -12.133 6.345 1.00 82.94 293 LEU A CA 1
ATOM 2336 C C . LEU A 1 293 ? -11.175 -13.513 5.669 1.00 82.94 293 LEU A C 1
ATOM 2338 O O . LEU A 1 293 ? -11.145 -14.532 6.353 1.00 82.94 293 LEU A O 1
ATOM 2342 N N . LYS A 1 294 ? -11.167 -13.569 4.328 1.00 81.38 294 LYS A N 1
ATOM 2343 C CA . LYS A 1 294 ? -11.292 -14.813 3.548 1.00 81.38 294 LYS A CA 1
ATOM 2344 C C . LYS A 1 294 ? -12.514 -15.631 3.982 1.00 81.38 294 LYS A C 1
ATOM 2346 O O . LYS A 1 294 ? -12.417 -16.844 4.197 1.00 81.38 294 LYS A O 1
ATOM 2351 N N . LEU A 1 295 ? -13.649 -14.948 4.139 1.00 76.06 295 LEU A N 1
ATOM 2352 C CA . LEU A 1 295 ? -14.923 -15.584 4.471 1.00 76.06 295 LEU A CA 1
ATOM 2353 C C . LEU A 1 295 ? -15.341 -16.498 3.316 1.00 76.06 295 LEU A C 1
ATOM 2355 O O . LEU A 1 295 ? -15.257 -16.115 2.148 1.00 76.06 295 LEU A O 1
ATOM 2359 N N . ARG A 1 296 ? -15.785 -17.716 3.634 1.00 67.88 296 ARG A N 1
ATOM 2360 C CA . ARG A 1 296 ? -16.362 -18.623 2.633 1.00 67.88 296 ARG A CA 1
ATOM 2361 C C . ARG A 1 296 ? -17.756 -18.120 2.258 1.00 67.88 296 ARG A C 1
ATOM 2363 O O . ARG A 1 296 ? -18.505 -17.731 3.140 1.00 67.88 296 ARG A O 1
ATOM 2370 N N . LEU A 1 297 ? -18.114 -18.171 0.975 1.00 60.47 297 LEU A N 1
ATOM 2371 C CA . LEU A 1 297 ? -19.406 -17.672 0.473 1.00 60.47 297 LEU A CA 1
ATOM 2372 C C . LEU A 1 297 ? -20.616 -18.473 0.996 1.00 60.47 297 LEU A C 1
ATOM 2374 O O . LEU A 1 297 ? -21.710 -17.933 1.094 1.00 60.47 297 LEU A O 1
ATOM 2378 N N . ASN A 1 298 ? -20.411 -19.730 1.407 1.00 58.72 298 ASN A N 1
ATOM 2379 C CA . ASN A 1 298 ? -21.460 -20.599 1.950 1.00 58.72 298 ASN A CA 1
ATOM 2380 C C . ASN A 1 298 ? -21.385 -20.653 3.486 1.00 58.72 298 ASN A C 1
ATOM 2382 O O . ASN A 1 298 ? -21.030 -21.680 4.065 1.00 58.72 298 ASN A O 1
ATOM 2386 N N . LEU A 1 299 ? -21.681 -19.538 4.162 1.00 57.56 299 LEU A N 1
ATOM 2387 C CA . LEU A 1 299 ? -21.738 -19.488 5.635 1.00 57.56 299 LEU A CA 1
ATOM 2388 C C . LEU A 1 299 ? -22.934 -20.275 6.204 1.00 57.56 299 LEU A C 1
ATOM 2390 O O . LEU A 1 299 ? -22.918 -20.677 7.367 1.00 57.56 299 LEU A O 1
ATOM 2394 N N . ASN A 1 300 ? -23.965 -20.535 5.396 1.00 54.19 300 ASN A N 1
ATOM 2395 C CA . ASN A 1 300 ? -25.203 -21.171 5.855 1.00 54.19 300 ASN A CA 1
ATOM 2396 C C . ASN A 1 300 ? -25.063 -22.687 6.072 1.00 54.19 300 ASN A C 1
ATOM 2398 O O . ASN A 1 300 ? -25.803 -23.235 6.877 1.00 54.19 300 ASN A O 1
ATOM 2402 N N . THR A 1 301 ? -24.073 -23.340 5.453 1.00 50.28 301 THR A N 1
ATOM 2403 C CA . THR A 1 301 ? -23.919 -24.810 5.435 1.00 50.28 301 THR A CA 1
ATOM 2404 C C . THR A 1 301 ? -22.789 -25.353 6.318 1.00 50.28 301 THR A C 1
ATOM 2406 O O . THR A 1 301 ? -22.483 -26.538 6.240 1.00 50.28 301 THR A O 1
ATOM 2409 N N . ILE A 1 302 ? -22.097 -24.509 7.090 1.00 55.81 302 ILE A N 1
ATOM 2410 C CA . ILE A 1 302 ? -20.949 -24.920 7.916 1.00 55.81 302 ILE A CA 1
ATOM 2411 C C . ILE A 1 302 ? -21.288 -24.662 9.387 1.00 55.81 302 ILE A C 1
ATOM 2413 O O . ILE A 1 302 ? -21.597 -23.524 9.742 1.00 55.81 302 ILE A O 1
ATOM 2417 N N . ASP A 1 303 ? -21.198 -25.700 10.225 1.00 53.78 303 ASP A N 1
ATOM 2418 C CA . ASP A 1 303 ? -21.524 -25.638 11.662 1.00 53.78 303 ASP A CA 1
ATOM 2419 C C . ASP A 1 303 ? -20.485 -24.853 12.481 1.00 53.78 303 ASP A C 1
ATOM 2421 O O . ASP A 1 303 ? -20.813 -24.239 13.490 1.00 53.78 303 ASP A O 1
ATOM 2425 N N . THR A 1 304 ? -19.226 -24.819 12.026 1.00 55.75 304 THR A N 1
ATOM 2426 C CA . THR A 1 304 ? -18.133 -24.029 12.629 1.00 55.75 304 THR A CA 1
ATOM 2427 C C . THR A 1 304 ? -17.366 -23.245 11.559 1.00 55.75 304 THR A C 1
ATOM 2429 O O . THR A 1 304 ? -16.267 -23.622 11.143 1.00 55.75 304 THR A O 1
ATOM 2432 N N . PRO A 1 305 ? -17.945 -22.162 11.017 1.00 60.09 305 PRO A N 1
ATOM 2433 C CA . PRO A 1 305 ? -17.269 -21.394 9.990 1.00 60.09 305 PRO A CA 1
ATOM 2434 C C . PRO A 1 305 ? -16.036 -20.697 10.599 1.00 60.09 305 PRO A C 1
ATOM 2436 O O . PRO A 1 305 ? -16.084 -20.094 11.668 1.00 60.09 305 PRO A O 1
ATOM 2439 N N . THR A 1 306 ? -14.894 -20.820 9.925 1.00 64.69 306 THR A N 1
ATOM 2440 C CA . THR A 1 306 ? -13.626 -20.192 10.316 1.00 64.69 306 THR A CA 1
ATOM 2441 C C . THR A 1 306 ? -13.111 -19.343 9.162 1.00 64.69 306 THR A C 1
ATOM 2443 O O . THR A 1 306 ? -13.304 -19.685 7.990 1.00 64.69 306 THR A O 1
ATOM 2446 N N . CYS A 1 307 ? -12.449 -18.224 9.462 1.00 66.94 307 CYS A N 1
ATOM 2447 C CA . CYS A 1 307 ? -11.681 -17.514 8.445 1.00 66.94 307 CYS A CA 1
ATOM 2448 C C . CYS A 1 307 ? -10.518 -18.409 8.001 1.00 66.94 307 CYS A C 1
ATOM 2450 O O . CYS A 1 307 ? -9.797 -18.947 8.843 1.00 66.94 307 CYS A O 1
ATOM 2452 N N . ASN A 1 308 ? -10.267 -18.530 6.693 1.00 77.56 308 ASN A N 1
ATOM 2453 C CA . ASN A 1 308 ? -9.109 -19.280 6.186 1.00 77.56 308 ASN A CA 1
ATOM 2454 C C . ASN A 1 308 ? -7.803 -18.467 6.330 1.00 77.56 308 ASN A C 1
ATOM 2456 O O . ASN A 1 308 ? -7.150 -18.099 5.345 1.00 77.56 308 ASN A O 1
ATOM 2460 N N . ILE A 1 309 ? -7.458 -18.117 7.570 1.00 82.25 309 ILE A N 1
ATOM 2461 C CA . ILE A 1 309 ? -6.328 -17.266 7.936 1.00 82.25 309 ILE A CA 1
ATOM 2462 C C . ILE A 1 309 ? -5.450 -18.020 8.931 1.00 82.25 309 ILE A C 1
ATOM 2464 O O . ILE A 1 309 ? -5.833 -18.250 10.074 1.00 82.25 309 ILE A O 1
ATOM 2468 N N . SER A 1 310 ? -4.236 -18.374 8.506 1.00 83.38 310 SER A N 1
ATOM 2469 C CA . SER A 1 310 ? -3.238 -18.956 9.402 1.00 83.38 310 SER A CA 1
ATOM 2470 C C . SER A 1 310 ? -2.525 -17.873 10.213 1.00 83.38 310 SER A C 1
ATOM 2472 O O . SER A 1 310 ? -2.312 -16.755 9.732 1.00 83.38 310 SER A O 1
ATOM 2474 N N . ARG A 1 311 ? -2.053 -18.227 11.413 1.00 83.69 311 ARG A N 1
ATOM 2475 C CA . ARG A 1 311 ? -1.242 -17.345 12.272 1.00 83.69 311 ARG A CA 1
ATOM 2476 C C . ARG A 1 311 ? 0.058 -16.875 11.601 1.00 83.69 311 ARG A C 1
ATOM 2478 O O . ARG A 1 311 ? 0.528 -15.773 11.864 1.00 83.69 311 ARG A O 1
ATOM 2485 N N . SER A 1 312 ? 0.634 -17.701 10.725 1.00 84.44 312 SER A N 1
ATOM 2486 C CA . SER A 1 312 ? 1.856 -17.384 9.974 1.00 84.44 312 SER A CA 1
ATOM 2487 C C . SER A 1 312 ? 1.620 -16.447 8.785 1.00 84.44 312 SER A C 1
ATOM 2489 O O . SER A 1 312 ? 2.571 -15.827 8.308 1.00 84.44 312 SER A O 1
ATOM 2491 N N . SER A 1 313 ? 0.374 -16.324 8.313 1.00 87.25 313 SER A N 1
ATOM 2492 C CA . SER A 1 313 ? 0.033 -15.458 7.184 1.00 87.25 313 SER A CA 1
ATOM 2493 C C . SER A 1 313 ? 0.184 -13.974 7.531 1.00 87.25 313 SER A C 1
ATOM 2495 O O . SER A 1 313 ? 0.038 -13.574 8.685 1.00 87.25 313 SER A O 1
ATOM 2497 N N . ALA A 1 314 ? 0.425 -13.137 6.516 1.00 83.75 314 ALA A N 1
ATOM 2498 C CA . ALA A 1 314 ? 0.525 -11.687 6.695 1.00 83.75 314 ALA A CA 1
ATOM 2499 C C . ALA A 1 314 ? -0.729 -11.098 7.368 1.00 83.75 314 ALA A C 1
ATOM 2501 O O . ALA A 1 314 ? -0.609 -10.342 8.326 1.00 83.75 314 ALA A O 1
ATOM 2502 N N . MET A 1 315 ? -1.928 -11.510 6.935 1.00 86.56 315 MET A N 1
ATOM 2503 C CA . MET A 1 315 ? -3.182 -11.065 7.554 1.00 86.56 315 MET A CA 1
ATOM 2504 C C . MET A 1 315 ? -3.331 -11.580 8.991 1.00 86.56 315 MET A C 1
ATOM 2506 O O . MET A 1 315 ? -3.779 -10.837 9.853 1.00 86.56 315 MET A O 1
ATOM 2510 N N . GLY A 1 316 ? -2.906 -12.815 9.280 1.00 87.19 316 GLY A N 1
ATOM 2511 C CA . GLY A 1 316 ? -2.888 -13.340 10.648 1.00 87.19 316 GLY A CA 1
ATOM 2512 C C . GLY A 1 316 ? -2.004 -12.503 11.574 1.00 87.19 316 GLY A C 1
ATOM 2513 O O . GLY A 1 316 ? -2.415 -12.182 12.685 1.00 87.19 316 GLY A O 1
ATOM 2514 N N . LYS A 1 317 ? -0.825 -12.079 11.099 1.00 88.44 317 LYS A N 1
ATOM 2515 C CA . LYS A 1 317 ? 0.064 -11.165 11.836 1.00 88.44 317 LYS A CA 1
ATOM 2516 C C . LYS A 1 317 ? -0.575 -9.794 12.064 1.00 88.44 317 LYS A C 1
ATOM 2518 O O . LYS A 1 317 ? -0.552 -9.318 13.194 1.00 88.44 317 LYS A O 1
ATOM 2523 N N . LEU A 1 318 ? -1.207 -9.211 11.040 1.00 90.31 318 LEU A N 1
ATOM 2524 C CA . LEU A 1 318 ? -1.942 -7.947 11.176 1.00 90.31 318 LEU A CA 1
ATOM 2525 C C . LEU A 1 318 ? -3.084 -8.060 12.192 1.00 90.31 318 LEU A C 1
ATOM 2527 O O . LEU A 1 318 ? -3.195 -7.217 13.072 1.00 90.31 318 LEU A O 1
ATOM 2531 N N . LEU A 1 319 ? -3.888 -9.125 12.125 1.00 90.06 319 LEU A N 1
ATOM 2532 C CA . LEU A 1 319 ? -4.992 -9.367 13.058 1.00 90.06 319 LEU A CA 1
ATOM 2533 C C . LEU A 1 319 ? -4.521 -9.610 14.493 1.00 90.06 319 LEU A C 1
ATOM 2535 O O . LEU A 1 319 ? -5.276 -9.338 15.416 1.00 90.06 319 LEU A O 1
ATOM 2539 N N . MET A 1 320 ? -3.299 -10.101 14.715 1.00 89.44 320 MET A N 1
ATOM 2540 C CA . MET A 1 320 ? -2.721 -10.238 16.060 1.00 89.44 320 MET A CA 1
ATOM 2541 C C . MET A 1 320 ? -2.202 -8.917 16.637 1.00 89.44 320 MET A C 1
ATOM 2543 O O . MET A 1 320 ? -2.132 -8.786 17.852 1.00 89.44 320 MET A O 1
ATOM 2547 N N . GLN A 1 321 ? -1.827 -7.962 15.785 1.00 90.06 321 GLN A N 1
ATOM 2548 C CA . GLN A 1 321 ? -1.201 -6.699 16.194 1.00 90.06 321 GLN A CA 1
ATOM 2549 C C . GLN A 1 321 ? -2.132 -5.484 16.067 1.00 90.06 321 GLN A C 1
ATOM 2551 O O . GLN A 1 321 ? -1.805 -4.413 16.568 1.00 90.06 321 GLN A O 1
ATOM 2556 N N . CYS A 1 322 ? -3.280 -5.619 15.396 1.00 91.69 322 CYS A N 1
ATOM 2557 C CA . CYS A 1 322 ? -4.224 -4.519 15.234 1.00 91.69 322 CYS A CA 1
ATOM 2558 C C . CYS A 1 322 ? -4.814 -4.055 16.569 1.00 91.69 322 CYS A C 1
ATOM 2560 O O . CYS A 1 322 ? -5.089 -4.874 17.445 1.00 91.69 322 CYS A O 1
ATOM 2562 N N . LYS A 1 323 ? -5.046 -2.746 16.698 1.00 92.31 323 LYS A N 1
ATOM 2563 C CA . LYS A 1 323 ? -5.765 -2.133 17.827 1.00 92.31 323 LYS A CA 1
ATOM 2564 C C . LYS A 1 323 ? -7.239 -1.877 17.529 1.00 92.31 323 LYS A C 1
ATOM 2566 O O . LYS A 1 323 ? -8.046 -1.832 18.449 1.00 92.31 323 LYS A O 1
ATOM 2571 N N . LEU A 1 324 ? -7.586 -1.754 16.248 1.00 95.00 324 LEU A N 1
ATOM 2572 C CA . LEU A 1 324 ? -8.949 -1.501 15.794 1.00 95.00 324 LEU A CA 1
ATOM 2573 C C . LEU A 1 324 ? -9.256 -2.287 14.518 1.00 95.00 324 LEU A C 1
ATOM 2575 O O . LEU A 1 324 ? -8.438 -2.336 13.592 1.00 95.00 324 LEU A O 1
ATOM 2579 N N . ILE A 1 325 ? -10.470 -2.831 14.448 1.00 95.38 325 ILE A N 1
ATOM 2580 C CA . ILE A 1 325 ? -11.119 -3.216 13.193 1.00 95.38 325 ILE A CA 1
ATOM 2581 C C . ILE A 1 325 ? -12.393 -2.388 13.052 1.00 95.38 325 ILE A C 1
ATOM 2583 O O . ILE A 1 325 ? -13.286 -2.469 13.892 1.00 95.38 325 ILE A O 1
ATOM 2587 N N . VAL A 1 326 ? -12.487 -1.622 11.969 1.00 95.50 326 VAL A N 1
ATOM 2588 C CA . VAL A 1 326 ? -13.737 -0.984 11.554 1.00 95.50 326 VAL A CA 1
ATOM 2589 C C . VAL A 1 326 ? -14.423 -1.862 10.520 1.00 95.50 326 VAL A C 1
ATOM 2591 O O . VAL A 1 326 ? -13.758 -2.363 9.615 1.00 95.50 326 VAL A O 1
ATOM 2594 N N . TRP A 1 327 ? -15.742 -2.012 10.621 1.00 94.25 327 TRP A N 1
ATOM 2595 C CA . TRP A 1 327 ? -16.572 -2.638 9.598 1.00 94.25 327 TRP A CA 1
ATOM 2596 C C . TRP A 1 327 ? -17.706 -1.698 9.182 1.00 94.25 327 TRP A C 1
ATOM 2598 O O . TRP A 1 327 ? -18.727 -1.600 9.862 1.00 94.25 327 TRP A O 1
ATOM 2608 N N . ASP A 1 328 ? -17.533 -1.024 8.044 1.00 92.06 328 ASP A N 1
ATOM 2609 C CA . ASP A 1 328 ? -18.538 -0.123 7.476 1.00 92.06 328 ASP A CA 1
ATOM 2610 C C . ASP A 1 328 ? -19.577 -0.856 6.608 1.00 92.06 328 ASP A C 1
ATOM 2612 O O . ASP A 1 328 ? -19.318 -1.914 6.023 1.00 92.06 328 ASP A O 1
ATOM 2616 N N . GLU A 1 329 ? -20.780 -0.289 6.539 1.00 88.94 329 GLU A N 1
ATOM 2617 C CA . GLU A 1 329 ? -21.975 -0.895 5.938 1.00 88.94 329 GLU A CA 1
ATOM 2618 C C . GLU A 1 329 ? -22.215 -2.325 6.457 1.00 88.94 329 GLU A C 1
ATOM 2620 O O . GLU A 1 329 ? -22.594 -3.243 5.725 1.00 88.94 329 GLU A O 1
ATOM 2625 N N . CYS A 1 330 ? -21.954 -2.544 7.749 1.00 88.31 330 CYS A N 1
ATOM 2626 C CA . CYS A 1 330 ? -22.042 -3.864 8.374 1.00 88.31 330 CYS A CA 1
ATOM 2627 C C . CYS A 1 330 ? -23.476 -4.420 8.410 1.00 88.31 330 CYS A C 1
ATOM 2629 O O . CYS A 1 330 ? -23.655 -5.626 8.514 1.00 88.31 330 CYS A O 1
ATOM 2631 N N . THR A 1 331 ? -24.505 -3.585 8.245 1.00 86.12 331 THR A N 1
ATOM 2632 C CA . THR A 1 331 ? -25.920 -4.002 8.266 1.00 86.12 331 THR A CA 1
ATOM 2633 C C . THR A 1 331 ? -26.283 -4.972 7.145 1.00 86.12 331 THR A C 1
ATOM 2635 O O . THR A 1 331 ? -27.224 -5.743 7.291 1.00 86.12 331 THR A O 1
ATOM 2638 N N . MET A 1 332 ? -25.511 -4.978 6.056 1.00 83.06 332 MET A N 1
ATOM 2639 C CA . MET A 1 332 ? -25.645 -5.936 4.955 1.00 83.06 332 MET A CA 1
ATOM 2640 C C . MET A 1 332 ? -24.972 -7.287 5.247 1.00 83.06 332 MET A C 1
ATOM 2642 O O . MET A 1 332 ? -25.100 -8.224 4.460 1.00 83.06 332 MET A O 1
ATOM 2646 N N . ALA A 1 333 ? -24.194 -7.386 6.327 1.00 84.56 333 ALA A N 1
ATOM 2647 C CA . ALA A 1 333 ? -23.452 -8.588 6.666 1.00 84.56 333 ALA A CA 1
ATOM 2648 C C . ALA A 1 333 ? -24.329 -9.580 7.435 1.00 84.56 333 ALA A C 1
ATOM 2650 O O . ALA A 1 333 ? -25.065 -9.228 8.355 1.00 84.56 333 ALA A O 1
ATOM 2651 N N . HIS A 1 334 ? -24.183 -10.855 7.090 1.00 85.88 334 HIS A N 1
ATOM 2652 C CA . HIS A 1 334 ? -24.811 -11.949 7.819 1.00 85.88 334 HIS A CA 1
ATOM 2653 C C . HIS A 1 334 ? -24.159 -12.114 9.204 1.00 85.88 334 HIS A C 1
ATOM 2655 O O . HIS A 1 334 ? -22.927 -12.116 9.280 1.00 85.88 334 HIS A O 1
ATOM 2661 N N . LYS A 1 335 ? -24.940 -12.351 10.270 1.00 86.00 335 LYS A N 1
ATOM 2662 C CA . LYS A 1 335 ? -24.464 -12.531 11.664 1.00 86.00 335 LYS A CA 1
ATOM 2663 C C . LYS A 1 335 ? -23.305 -13.508 11.817 1.00 86.00 335 LYS A C 1
ATOM 2665 O O . LYS A 1 335 ? -22.310 -13.194 12.463 1.00 86.00 335 LYS A O 1
ATOM 2670 N N . LYS A 1 336 ? -23.367 -14.630 11.092 1.00 84.38 336 LYS A N 1
ATOM 2671 C CA . LYS A 1 336 ? -22.286 -15.623 11.036 1.00 84.38 336 LYS A CA 1
ATOM 2672 C C . LYS A 1 336 ? -20.937 -15.004 10.674 1.00 84.38 336 LYS A C 1
ATOM 2674 O O . LYS A 1 336 ? -19.920 -15.437 11.183 1.00 84.38 336 LYS A O 1
ATOM 2679 N N . SER A 1 337 ? -20.892 -13.967 9.843 1.00 86.69 337 SER A N 1
ATOM 2680 C CA . SER A 1 337 ? -19.635 -13.295 9.481 1.00 86.69 337 SER A CA 1
ATOM 2681 C C . SER A 1 337 ? -18.963 -12.640 10.694 1.00 86.69 337 SER A C 1
ATOM 2683 O O . SER A 1 337 ? -17.738 -12.669 10.811 1.00 86.69 337 SER A O 1
ATOM 2685 N N . LEU A 1 338 ? -19.765 -12.086 11.607 1.00 88.12 338 LEU A N 1
ATOM 2686 C CA . LEU A 1 338 ? -19.299 -11.486 12.854 1.00 88.12 338 LEU A CA 1
ATOM 2687 C C . LEU A 1 338 ? -18.887 -12.562 13.873 1.00 88.12 338 LEU A C 1
ATOM 2689 O O . LEU A 1 338 ? -17.823 -12.460 14.484 1.00 88.12 338 LEU A O 1
ATOM 2693 N N . GLU A 1 339 ? -19.667 -13.638 13.989 1.00 88.25 339 GLU A N 1
ATOM 2694 C CA . GLU A 1 339 ? -19.357 -14.800 14.839 1.00 88.25 339 GLU A CA 1
ATOM 2695 C C . GLU A 1 339 ? -18.042 -15.482 14.414 1.00 88.25 339 GLU A C 1
ATOM 2697 O O . GLU A 1 339 ? -17.186 -15.791 15.245 1.00 88.25 339 GLU A O 1
ATOM 2702 N N . VAL A 1 340 ? -17.833 -15.641 13.103 1.00 87.19 340 VAL A N 1
ATOM 2703 C CA . VAL A 1 340 ? -16.603 -16.184 12.505 1.00 87.19 340 VAL A CA 1
ATOM 2704 C C . VAL A 1 340 ? -15.403 -15.295 12.801 1.00 87.19 340 VAL A C 1
ATOM 2706 O O . VAL A 1 340 ? -14.317 -15.800 13.104 1.00 87.19 340 VAL A O 1
ATOM 2709 N N . LEU A 1 341 ? -15.577 -13.973 12.711 1.00 88.94 341 LEU A N 1
ATOM 2710 C CA . LEU A 1 341 ? -14.529 -13.018 13.052 1.00 88.94 341 LEU A CA 1
ATOM 2711 C C . LEU A 1 341 ? -14.138 -13.155 14.529 1.00 88.94 341 LEU A C 1
ATOM 2713 O O . LEU A 1 341 ? -12.950 -13.277 14.828 1.00 88.94 341 LEU A O 1
ATOM 2717 N N . ASN A 1 342 ? -15.124 -13.211 15.430 1.00 89.94 342 ASN A N 1
ATOM 2718 C CA . ASN A 1 342 ? -14.905 -13.427 16.860 1.00 89.94 342 ASN A CA 1
ATOM 2719 C C . ASN A 1 342 ? -14.122 -14.723 17.115 1.00 89.94 342 ASN A C 1
ATOM 2721 O O . ASN A 1 342 ? -13.061 -14.698 17.736 1.00 89.94 342 ASN A O 1
ATOM 2725 N N . PHE A 1 343 ? -14.591 -15.845 16.563 1.00 86.81 343 PHE A N 1
ATOM 2726 C CA . PHE A 1 343 ? -13.930 -17.143 16.697 1.00 86.81 343 PHE A CA 1
ATOM 2727 C C . PHE A 1 343 ? -12.489 -17.121 16.167 1.00 86.81 343 PHE A C 1
ATOM 2729 O O . PHE A 1 343 ? -11.563 -17.625 16.805 1.00 86.81 343 PHE A O 1
ATOM 2736 N N . THR A 1 344 ? -12.274 -16.496 15.009 1.00 87.31 344 THR A N 1
ATOM 2737 C CA . THR A 1 344 ? -10.948 -16.376 14.395 1.00 87.31 344 THR A CA 1
ATOM 2738 C C . THR A 1 344 ? -9.998 -15.559 15.267 1.00 87.31 344 THR A C 1
ATOM 2740 O O . THR A 1 344 ? -8.855 -15.971 15.451 1.00 87.31 344 THR A O 1
ATOM 2743 N N . LEU A 1 345 ? -10.445 -14.431 15.828 1.00 89.12 345 LEU A N 1
ATOM 2744 C CA . LEU A 1 345 ? -9.612 -13.597 16.697 1.00 89.12 345 LEU A CA 1
ATOM 2745 C C . LEU A 1 345 ? -9.235 -14.323 17.991 1.00 89.12 345 LEU A C 1
ATOM 2747 O O . LEU A 1 345 ? -8.046 -14.364 18.315 1.00 89.12 345 LEU A O 1
ATOM 2751 N N . LYS A 1 346 ? -10.198 -14.988 18.647 1.00 88.50 346 LYS A N 1
ATOM 2752 C CA . LYS A 1 346 ? -9.934 -15.816 19.837 1.00 88.50 346 LYS A CA 1
ATOM 2753 C C . LYS A 1 346 ? -8.873 -16.882 19.561 1.00 88.50 346 LYS A C 1
ATOM 2755 O O . LYS A 1 346 ? -7.926 -17.038 20.328 1.00 88.50 346 LYS A O 1
ATOM 2760 N N . ASN A 1 347 ? -8.960 -17.568 18.419 1.00 86.50 347 ASN A N 1
ATOM 2761 C CA . ASN A 1 347 ? -7.971 -18.581 18.033 1.00 86.50 347 ASN A CA 1
ATOM 2762 C C . ASN A 1 347 ? -6.605 -17.995 17.676 1.00 86.50 347 ASN A C 1
ATOM 2764 O O . ASN A 1 347 ? -5.570 -18.551 18.051 1.00 86.50 347 ASN A O 1
ATOM 2768 N N . LEU A 1 348 ? -6.579 -16.889 16.928 1.00 87.06 348 LEU A N 1
ATOM 2769 C CA . LEU A 1 348 ? -5.330 -16.262 16.508 1.00 87.06 348 LEU A CA 1
ATOM 2770 C C . LEU A 1 348 ? -4.552 -15.719 17.699 1.00 87.06 348 LEU A C 1
ATOM 2772 O O . LEU A 1 348 ? -3.329 -15.826 17.685 1.00 87.06 348 LEU A O 1
ATOM 2776 N N . ARG A 1 349 ? -5.227 -15.166 18.708 1.00 84.75 349 ARG A 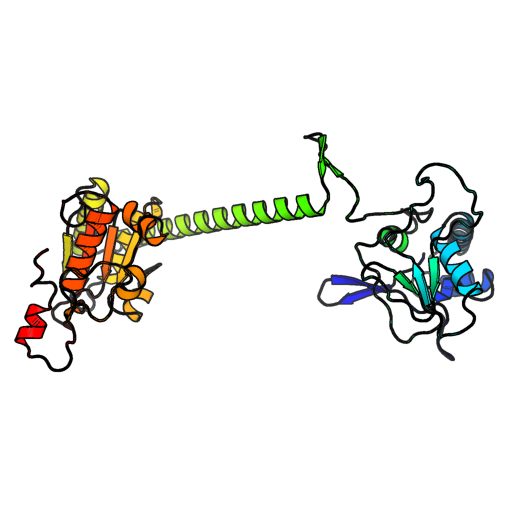N 1
ATOM 2777 C CA . ARG A 1 349 ? -4.593 -14.479 19.840 1.00 84.75 349 ARG A CA 1
ATOM 2778 C C . ARG A 1 349 ? -4.580 -15.281 21.148 1.00 84.75 349 ARG A C 1
ATOM 2780 O O . ARG A 1 349 ? -3.780 -14.967 22.022 1.00 84.75 349 ARG A O 1
ATOM 2787 N N . ARG A 1 350 ? -5.311 -16.402 21.209 1.00 84.25 350 ARG A N 1
ATOM 2788 C CA . ARG A 1 350 ? -5.409 -17.326 22.357 1.00 84.25 350 ARG A CA 1
ATOM 2789 C C . ARG A 1 350 ? -6.004 -16.690 23.616 1.00 84.25 350 ARG A C 1
ATOM 2791 O O . ARG A 1 350 ? -5.564 -17.000 24.721 1.00 84.25 350 ARG A O 1
ATOM 2798 N N . ASN A 1 351 ? -7.018 -15.847 23.463 1.00 82.88 351 ASN A N 1
ATOM 2799 C CA . ASN A 1 351 ? -7.809 -15.366 24.587 1.00 82.88 351 ASN A CA 1
ATOM 2800 C C . ASN A 1 351 ? -9.314 -15.478 24.284 1.00 82.88 351 ASN A C 1
ATOM 2802 O O . ASN A 1 351 ? -9.769 -15.370 23.147 1.00 82.88 351 ASN A O 1
ATOM 2806 N N . ASN A 1 352 ? -10.076 -15.831 25.322 1.00 82.81 352 ASN A N 1
ATOM 2807 C CA . ASN A 1 352 ? -11.475 -16.241 25.212 1.00 82.81 352 ASN A CA 1
ATOM 2808 C C . ASN A 1 352 ? -12.465 -15.072 25.312 1.00 82.81 352 ASN A C 1
ATOM 2810 O O . ASN A 1 352 ? -13.666 -15.283 25.105 1.00 82.81 352 ASN A O 1
ATOM 2814 N N . ASN A 1 353 ? -11.985 -13.858 25.588 1.00 85.06 353 ASN A N 1
ATOM 2815 C CA . ASN A 1 353 ? -12.796 -12.645 25.599 1.00 85.06 353 ASN A CA 1
ATOM 2816 C C . ASN A 1 353 ? -13.395 -12.381 24.213 1.00 85.06 353 ASN A C 1
ATOM 2818 O O . ASN A 1 353 ? -12.831 -12.770 23.188 1.00 85.06 353 ASN A O 1
ATOM 2822 N N . ILE A 1 354 ? -14.558 -11.730 24.170 1.00 82.81 354 ILE A N 1
ATOM 2823 C CA . ILE A 1 354 ? -15.205 -11.333 22.913 1.00 82.81 354 ILE A CA 1
ATOM 2824 C C . ILE A 1 354 ? -14.223 -10.479 22.089 1.00 82.81 354 ILE A C 1
ATOM 2826 O O . ILE A 1 354 ? -13.615 -9.544 22.607 1.00 82.81 354 ILE A O 1
ATOM 2830 N N . PHE A 1 355 ? -14.012 -10.878 20.833 1.00 84.12 355 PHE A N 1
ATOM 2831 C CA . PHE A 1 355 ? -13.005 -10.363 19.899 1.00 84.12 355 PHE A CA 1
ATOM 2832 C C . PHE A 1 355 ? -11.589 -10.253 20.481 1.00 84.12 355 PHE A C 1
ATOM 2834 O O . PHE A 1 355 ? -10.817 -9.409 20.044 1.00 84.12 355 PHE A O 1
ATOM 2841 N N . ASP A 1 356 ? -11.228 -11.096 21.452 1.00 82.00 356 ASP A N 1
ATOM 2842 C CA . ASP A 1 356 ? -9.937 -11.047 22.150 1.00 82.00 356 ASP A CA 1
ATOM 2843 C C . ASP A 1 356 ? -9.685 -9.739 22.936 1.00 82.00 356 ASP A C 1
ATOM 2845 O O . ASP A 1 356 ? -8.554 -9.407 23.269 1.00 82.00 356 ASP A O 1
ATOM 2849 N N . GLY A 1 357 ? -10.726 -8.958 23.246 1.00 82.31 357 GLY A N 1
ATOM 2850 C CA . GLY A 1 357 ? -10.545 -7.612 23.808 1.00 82.31 357 GLY A CA 1
ATOM 2851 C C . GLY A 1 357 ? -10.026 -6.592 22.786 1.00 82.31 357 GLY A C 1
ATOM 2852 O O . GLY A 1 357 ? -9.604 -5.503 23.158 1.00 82.31 357 GLY A O 1
ATOM 2853 N N . LEU A 1 358 ? -10.061 -6.919 21.490 1.00 89.06 358 LEU A N 1
ATOM 2854 C CA . LEU A 1 358 ? -9.867 -5.955 20.415 1.00 89.06 358 LEU A CA 1
ATOM 2855 C C . LEU A 1 358 ? -11.062 -5.002 20.341 1.00 89.06 358 LEU A C 1
ATOM 2857 O O . LEU A 1 358 ? -12.207 -5.409 20.544 1.00 89.06 358 LEU A O 1
ATOM 2861 N N . MET A 1 359 ? -10.809 -3.746 19.984 1.00 93.00 359 MET A N 1
ATOM 2862 C CA . MET A 1 359 ? -11.885 -2.831 19.639 1.00 93.00 359 MET A CA 1
ATOM 2863 C C . MET A 1 359 ? -12.430 -3.147 18.241 1.00 93.00 359 MET A C 1
ATOM 2865 O O . MET A 1 359 ? -11.693 -3.113 17.249 1.00 93.00 359 MET A O 1
ATOM 2869 N N . ILE A 1 360 ? -13.729 -3.424 18.161 1.00 94.31 360 ILE A N 1
ATOM 2870 C CA . ILE A 1 360 ? -14.477 -3.572 16.914 1.00 94.31 360 ILE A CA 1
ATOM 2871 C C . ILE A 1 360 ? -15.461 -2.411 16.811 1.00 94.31 360 ILE A C 1
ATOM 2873 O O . ILE A 1 360 ? -16.338 -2.266 17.659 1.00 94.31 360 ILE A O 1
ATOM 2877 N N . LEU A 1 361 ? -15.336 -1.605 15.758 1.00 94.56 361 LEU A N 1
ATOM 2878 C CA . LEU A 1 361 ? -16.291 -0.549 15.436 1.00 94.56 361 LEU A CA 1
ATOM 2879 C C . LEU A 1 361 ? -17.135 -0.984 14.240 1.00 94.56 361 LEU A C 1
ATOM 2881 O O . LEU A 1 361 ? -16.684 -0.956 13.094 1.00 94.56 361 LEU A O 1
ATOM 2885 N N . LEU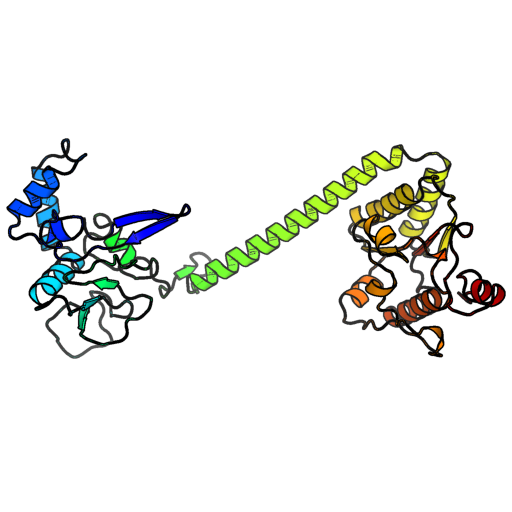 A 1 362 ? -18.367 -1.389 14.510 1.00 93.19 362 LEU A N 1
ATOM 2886 C CA . LEU A 1 362 ? -19.371 -1.630 13.487 1.00 93.19 362 LEU A CA 1
ATOM 2887 C C . LEU A 1 362 ? -20.031 -0.305 13.120 1.00 93.19 362 LEU A C 1
ATOM 2889 O O . LEU A 1 362 ? -20.352 0.492 13.996 1.00 93.19 362 LEU A O 1
ATOM 2893 N N . ALA A 1 363 ? -20.242 -0.061 11.835 1.00 91.06 363 ALA A N 1
ATOM 2894 C CA . ALA A 1 363 ? -20.886 1.160 11.384 1.00 91.06 363 ALA A CA 1
ATOM 2895 C C . ALA A 1 363 ? -21.866 0.869 10.250 1.00 91.06 363 ALA A C 1
ATOM 2897 O O . ALA A 1 363 ? -21.625 0.018 9.389 1.00 91.06 363 ALA A O 1
ATOM 2898 N N . GLY A 1 364 ? -23.001 1.559 10.246 1.00 87.06 364 GLY A N 1
ATOM 2899 C CA . GLY A 1 364 ? -24.052 1.288 9.277 1.00 87.06 364 GLY A CA 1
ATOM 2900 C C . GLY A 1 364 ? -25.366 1.958 9.631 1.00 87.06 364 GLY A C 1
ATOM 2901 O O . GLY A 1 364 ? -25.485 2.632 10.648 1.00 87.06 364 GLY A O 1
ATOM 2902 N N . ASP A 1 365 ? -26.347 1.765 8.759 1.00 84.38 365 ASP A N 1
ATOM 2903 C CA . ASP A 1 365 ? -27.692 2.288 8.944 1.00 84.38 365 ASP A CA 1
ATOM 2904 C C . ASP A 1 365 ? -28.699 1.159 8.713 1.00 84.38 365 ASP A C 1
ATOM 2906 O O . ASP A 1 365 ? -28.971 0.775 7.573 1.00 84.38 365 ASP A O 1
ATOM 2910 N N . PHE A 1 366 ? -29.251 0.610 9.800 1.00 78.25 366 PHE A N 1
ATOM 2911 C CA . PHE A 1 366 ? -30.213 -0.497 9.722 1.00 78.25 366 PHE A CA 1
ATOM 2912 C C . PHE A 1 366 ? -31.526 -0.090 9.036 1.00 78.25 366 PHE A C 1
ATOM 2914 O O . PHE A 1 366 ? -32.331 -0.959 8.717 1.00 78.25 366 PHE A O 1
ATOM 2921 N N . ARG A 1 367 ? -31.740 1.210 8.782 1.00 77.31 367 ARG A N 1
ATOM 2922 C CA . ARG A 1 367 ? -32.887 1.722 8.020 1.00 77.31 367 ARG A CA 1
ATOM 2923 C C . ARG A 1 367 ? -32.707 1.602 6.503 1.00 77.31 367 ARG A C 1
ATOM 2925 O O . ARG A 1 367 ? -33.665 1.851 5.781 1.00 77.31 367 ARG A O 1
ATOM 2932 N N . LYS A 1 368 ? -31.504 1.279 6.007 1.00 71.00 368 LYS A N 1
ATOM 2933 C CA . LYS A 1 368 ? -31.212 1.208 4.564 1.00 71.00 368 LYS A CA 1
ATOM 2934 C C . LYS A 1 368 ? -31.398 -0.194 3.997 1.00 71.00 368 LYS A C 1
ATOM 2936 O O . LYS A 1 368 ? -32.415 -0.487 3.384 1.00 71.00 368 LYS A O 1
ATOM 2941 N N . THR A 1 369 ? -30.390 -1.044 4.160 1.00 66.25 369 THR A N 1
ATOM 2942 C CA . THR A 1 369 ? -30.319 -2.363 3.523 1.00 66.25 369 THR A CA 1
ATOM 2943 C C . THR A 1 369 ? -29.875 -3.406 4.535 1.00 66.25 369 THR A C 1
ATOM 2945 O O . THR A 1 369 ? -28.817 -3.267 5.159 1.00 66.25 369 THR A O 1
ATOM 2948 N N . LEU A 1 370 ? -30.712 -4.434 4.677 1.00 74.31 370 LEU A N 1
ATOM 2949 C CA . LEU A 1 370 ? -30.469 -5.650 5.451 1.00 74.31 370 LEU A CA 1
ATOM 2950 C C . LEU A 1 370 ? -29.698 -6.682 4.600 1.00 74.31 370 LEU A C 1
ATOM 2952 O O . LEU A 1 370 ? -29.481 -6.447 3.403 1.00 74.31 370 LEU A O 1
ATOM 2956 N N . PRO A 1 371 ? -29.240 -7.807 5.180 1.00 70.94 371 PRO A N 1
ATOM 2957 C CA . PRO A 1 371 ? -28.577 -8.860 4.419 1.00 70.94 371 PRO A CA 1
ATOM 2958 C C . PRO A 1 371 ? -29.518 -9.439 3.357 1.00 70.94 371 PRO A C 1
ATOM 2960 O O . PRO A 1 371 ? -30.644 -9.815 3.663 1.00 70.94 371 PRO A O 1
ATOM 2963 N N . VAL A 1 372 ? -29.050 -9.535 2.111 1.00 68.44 372 VAL A N 1
ATOM 2964 C CA . VAL A 1 372 ? -29.840 -10.113 1.014 1.00 68.44 372 VAL A CA 1
ATOM 2965 C C . VAL A 1 372 ? -29.736 -11.632 1.073 1.00 68.44 372 VAL A C 1
ATOM 2967 O O . VAL A 1 372 ? -28.648 -12.174 0.860 1.00 68.44 372 VAL A O 1
ATOM 2970 N N . ILE A 1 373 ? -30.858 -12.318 1.307 1.00 68.31 373 ILE A N 1
ATOM 2971 C CA . ILE A 1 373 ? -30.917 -13.782 1.284 1.00 68.31 373 ILE A CA 1
ATOM 2972 C C . ILE A 1 373 ? -31.833 -14.246 0.148 1.00 68.31 373 ILE A C 1
ATOM 2974 O O . ILE A 1 373 ? -33.046 -14.037 0.197 1.00 68.31 373 ILE A O 1
ATOM 2978 N N . PRO A 1 374 ? -31.282 -14.858 -0.917 1.00 60.62 374 PRO A N 1
ATOM 2979 C CA . PRO A 1 374 ? -32.091 -15.295 -2.043 1.00 60.62 374 PRO A CA 1
ATOM 2980 C C . PRO A 1 374 ? -33.122 -16.346 -1.614 1.00 60.62 374 PRO A C 1
ATOM 2982 O O . PRO A 1 374 ? -32.743 -17.414 -1.146 1.00 60.62 374 PRO A O 1
ATOM 2985 N N . ARG A 1 375 ? -34.403 -16.086 -1.909 1.00 62.59 375 ARG A N 1
ATOM 2986 C CA . ARG A 1 375 ? -35.533 -17.026 -1.738 1.00 62.59 375 ARG A CA 1
ATOM 2987 C C . ARG A 1 375 ? -35.948 -17.317 -0.284 1.00 62.59 375 ARG A C 1
ATOM 2989 O O . ARG A 1 375 ? -36.578 -18.346 -0.057 1.00 62.59 375 ARG A O 1
ATOM 2996 N N . GLU A 1 376 ? -35.648 -16.431 0.664 1.00 74.75 376 GLU A N 1
ATOM 2997 C CA . GLU A 1 376 ? -36.069 -16.574 2.069 1.00 74.75 376 GLU A CA 1
ATOM 2998 C C . GLU A 1 376 ? -37.123 -15.534 2.497 1.00 74.75 376 GLU A C 1
ATOM 3000 O O . GLU A 1 376 ? -37.512 -14.664 1.714 1.00 74.75 376 GLU A O 1
ATOM 3005 N N . THR A 1 377 ? -37.663 -15.678 3.713 1.00 77.50 377 THR A N 1
ATOM 3006 C CA . THR A 1 377 ? -38.723 -14.812 4.252 1.00 77.50 377 THR A CA 1
ATOM 3007 C C . THR A 1 377 ? -38.150 -13.586 4.980 1.00 77.50 377 THR A C 1
ATOM 3009 O O . THR A 1 377 ? -37.004 -13.615 5.429 1.00 77.50 377 THR A O 1
ATOM 3012 N N . PRO A 1 378 ? -38.943 -12.519 5.211 1.00 74.56 378 PRO A N 1
ATOM 3013 C CA . PRO A 1 378 ? -38.499 -11.379 6.023 1.00 74.56 378 PRO A CA 1
ATOM 3014 C C . PRO A 1 378 ? -38.043 -11.759 7.443 1.00 74.56 378 PRO A C 1
ATOM 3016 O O . PRO A 1 378 ? -37.197 -11.087 8.031 1.00 74.56 378 PRO A O 1
ATOM 3019 N N . ALA A 1 379 ? -38.589 -12.842 8.011 1.00 77.81 379 ALA A N 1
ATOM 3020 C CA . ALA A 1 379 ? -38.154 -13.355 9.308 1.00 77.81 379 ALA A CA 1
ATOM 3021 C C . ALA A 1 379 ? -36.731 -13.930 9.241 1.00 77.81 379 ALA A C 1
ATOM 3023 O O . ALA A 1 379 ? -35.948 -13.751 10.174 1.00 77.81 379 ALA A O 1
ATOM 3024 N N . ASP A 1 380 ? -36.375 -14.570 8.130 1.00 77.50 380 ASP A N 1
ATOM 3025 C CA . ASP A 1 380 ? -35.041 -15.123 7.919 1.00 77.50 380 ASP A CA 1
ATOM 3026 C C . ASP A 1 380 ? -34.000 -14.015 7.701 1.00 77.50 380 ASP A C 1
ATOM 3028 O O . ASP A 1 380 ? -32.916 -14.060 8.286 1.00 77.50 380 ASP A O 1
ATOM 3032 N N . GLU A 1 381 ? -34.359 -12.951 6.973 1.00 75.62 381 GLU A N 1
ATOM 3033 C CA . GLU A 1 381 ? -33.524 -11.747 6.837 1.00 75.62 381 GLU A CA 1
ATOM 3034 C C . GLU A 1 381 ? -33.236 -11.098 8.201 1.00 75.62 381 GLU A C 1
ATOM 3036 O O . GLU A 1 381 ? -32.091 -10.747 8.502 1.00 75.62 381 GLU A O 1
ATOM 3041 N N . LEU A 1 382 ? -34.248 -10.990 9.073 1.00 79.25 382 LEU A N 1
ATOM 3042 C CA . LEU A 1 382 ? -34.080 -10.500 10.446 1.00 79.25 382 LEU A CA 1
ATOM 3043 C C . LEU A 1 382 ? -33.213 -11.438 11.295 1.00 79.25 382 LEU A C 1
ATOM 3045 O O . LEU A 1 382 ? -32.337 -10.973 12.024 1.00 79.25 382 LEU A O 1
ATOM 3049 N N . ASN A 1 383 ? -33.402 -12.752 11.173 1.00 80.88 383 ASN A N 1
ATOM 3050 C CA . ASN A 1 383 ? -32.593 -13.749 11.878 1.00 80.88 383 ASN A CA 1
ATOM 3051 C C . ASN A 1 383 ? -31.132 -13.762 11.425 1.00 80.88 383 ASN A C 1
ATOM 3053 O O . ASN A 1 383 ? -30.257 -14.173 12.192 1.00 80.88 383 ASN A O 1
ATOM 3057 N N . ALA A 1 384 ? -30.859 -13.325 10.202 1.00 79.31 384 ALA A N 1
ATOM 3058 C CA . ALA A 1 384 ? -29.521 -13.187 9.656 1.00 79.31 384 ALA A CA 1
ATOM 3059 C C . ALA A 1 384 ? -28.861 -11.844 9.969 1.00 79.31 384 ALA A C 1
ATOM 3061 O O . ALA A 1 384 ? -27.641 -11.723 9.817 1.00 79.31 384 ALA A O 1
ATOM 3062 N N . CYS A 1 385 ? -29.625 -10.843 10.411 1.00 83.06 385 CYS A N 1
ATOM 3063 C CA . CYS A 1 385 ? -29.085 -9.548 10.800 1.00 83.06 385 CYS A CA 1
ATOM 3064 C C . CYS A 1 385 ? -28.082 -9.688 11.944 1.00 83.06 385 CYS A C 1
ATOM 3066 O O . CYS A 1 385 ? -28.249 -10.502 12.851 1.00 83.06 385 CYS A O 1
ATOM 3068 N N . LEU A 1 386 ? -27.090 -8.795 11.964 1.00 83.44 386 LEU A N 1
ATOM 3069 C CA . LEU A 1 386 ? -26.103 -8.721 13.045 1.00 83.44 386 LEU A CA 1
ATOM 3070 C C . LEU A 1 386 ? -26.737 -8.621 14.443 1.00 83.44 386 LEU A C 1
ATOM 3072 O O . LEU A 1 386 ? -26.180 -9.155 15.390 1.00 83.44 386 LEU A O 1
ATOM 3076 N N . LYS A 1 387 ? -27.921 -8.006 14.576 1.00 82.62 387 LYS A N 1
ATOM 3077 C CA . LYS A 1 387 ? -28.655 -7.912 15.854 1.00 82.62 387 LYS A CA 1
ATOM 3078 C C . LYS A 1 387 ? -29.074 -9.270 16.435 1.00 82.62 387 LYS A C 1
ATOM 3080 O O . LYS A 1 387 ? -29.338 -9.351 17.625 1.00 82.62 387 LYS A O 1
ATOM 3085 N N . ALA A 1 388 ? -29.154 -10.308 15.605 1.00 81.69 388 ALA A N 1
ATOM 3086 C CA . ALA A 1 388 ? -29.493 -11.673 16.004 1.00 81.69 388 ALA A CA 1
ATOM 3087 C C . ALA A 1 388 ? -28.248 -12.563 16.218 1.00 81.69 388 ALA A C 1
ATOM 3089 O O . ALA A 1 388 ? -28.379 -13.788 16.315 1.00 81.69 388 ALA A O 1
ATOM 3090 N N . SER A 1 389 ? -27.050 -11.962 16.218 1.00 82.19 389 SER A N 1
ATOM 3091 C CA . SER A 1 389 ? -25.773 -12.594 16.575 1.00 82.19 389 SER A CA 1
ATOM 3092 C C . SER A 1 389 ? -25.755 -12.989 18.051 1.00 82.19 389 SER A C 1
ATOM 3094 O O . SER A 1 389 ? -26.297 -12.281 18.896 1.00 82.19 389 SER A O 1
ATOM 3096 N N . SER A 1 390 ? -25.104 -14.111 18.369 1.00 78.06 390 SER A N 1
ATOM 3097 C CA . SER A 1 390 ? -24.837 -14.510 19.763 1.00 78.06 390 SER A CA 1
ATOM 3098 C C . SER A 1 390 ? -23.647 -13.775 20.396 1.00 78.06 390 SER A C 1
ATOM 3100 O O . SER A 1 390 ? -23.358 -13.966 21.576 1.00 78.06 390 SER A O 1
ATOM 3102 N N . VAL A 1 391 ? -22.898 -13.034 19.575 1.00 74.75 391 VAL A N 1
ATOM 3103 C CA . VAL A 1 391 ? -21.824 -12.103 19.956 1.00 74.75 391 VAL A CA 1
ATOM 3104 C C . VAL A 1 391 ? -22.389 -10.702 19.923 1.00 74.75 391 VAL A C 1
ATOM 3106 O O . VAL A 1 391 ? -22.194 -9.988 20.926 1.00 74.75 391 VAL A O 1
#